Protein AF-0000000068195638 (afdb_homodimer)

InterPro domains:
  IPR045664 Protein of unknown function DUF6387 [PF19924] (3-259)

Sequence (566 aa):
MKNWSVEHTREVKKWLDIDTYRGFEELPLIHLYHELLARTLFFKPYHEEFEAEAVRLYIDRIFTGKPFLITEKHLGYLTREDTLYQPPHFFLTTTERLAQLSIVGLRNSLFFWDGSDEYSVNREFLDSPVSEVLPKLFRDTVMVEIDLANGTDEEIAESLKAALPQWRKVRGIEPDVTEAIRFGYGTIKKIINYRLLPMIDILVWSKLYKVRISEDRLSRLLYTDDDDEINTRLNHQIRDTDKPLALKAASIPFIRQFNLFINKNSHLKKIRVSDVMKIADSDMKNWSVEHTREVKKWLDIDTYRGFEELPLIHLYHELLARTLFFKPYHEEFEAEAVRLYIDRIFTGKPFLITEKHLGYLTREDTLYQPPHFFLTTTERLAQLSIVGLRNSLFFWDGSDEYSVNREFLDSPVSEVLPKLFRDTVMVEIDLANGTDEEIAESLKAALPQWRKVRGIEPDVTEAIRFGYGTIKKIINYRLLPMIDILVWSKLYKVRISEDRLSRLLYTDDDDEINTRLNHQIRDTDKPLALKAASIPFIRQFNLFINKNSHLKKIRVSDVMKIADSD

Secondary structure (DSSP, 8-state):
-EEP-HHHHHHHHTT--HHHHGGGGGSBHHHHHHHHHHHHGGG-S---HHHHHHHHHHHHHHTTT----S-HHHHHHHT-SSS----TTEEE-BHHHHHHHHHHHHHTTSEE--SSS--EE-GGGTTSBHHHHSTTT-SSEEEEEEESSSS-HHHHHHHHHHHHHHHHHHHT-----------SHHHHHHHHHTTHHHHHHHHHHHHHTTEE--HHHHHHHH--TTS-GGG---HHHIIIIIHHHHHHHTSHHHHHHHHHHHHHTGGGTTSBHHHHHHHHHH-/-EEP-HHHHHHHHTT--HHHHGGGGGSBHHHHHHHHHHHHGGG-S---HHHHHHHHHHHHHHTTT----S-HHHHHHHT-SSS----TTEEE-BHHHHHHHHHHHHHTTSEEE-SSS-EEE-GGGTTSBHHHHSTTT-SSEEEEEEESSSS-HHHHHHHHHHHHHHHHHHHT-----------SHHHHHHHHHTTHHHHHHHHHHHHHTTEE--HHHHHHHH--TTS-GGG---HHHIIIIIHHHHHHHTSHHHHHHHHHHHHHTGGGTTSBHHHHHHHHHH-

Radius of gyration: 30.17 Å; Cα contacts (8 Å, |Δi|>4): 738; chains: 2; bounding box: 36×97×74 Å

Organism: Escherichia coli O157:H7 (NCBI:txid83334)

Solvent-accessible surface area (backbone atoms only — not comparable to full-atom values): 30665 Å² total; per-residue (Å²): 111,44,75,70,48,72,66,54,50,55,59,49,55,70,25,58,49,66,74,65,59,54,52,57,39,67,30,30,37,51,54,49,50,50,46,38,50,61,49,25,61,77,69,48,94,74,68,54,72,70,49,45,52,50,51,52,51,47,50,52,34,33,68,68,47,41,75,75,72,67,44,71,69,54,43,45,64,74,60,38,69,77,48,76,71,70,40,72,50,42,39,61,38,19,39,45,56,47,46,54,52,33,51,52,34,46,75,68,54,47,27,46,72,84,81,60,99,59,72,47,59,34,75,92,40,36,82,37,39,38,39,71,75,40,41,88,84,24,71,49,37,43,46,30,30,40,46,52,32,74,38,47,55,66,52,41,23,46,31,47,41,57,37,47,66,53,40,25,62,46,66,69,45,66,55,48,67,62,80,84,67,83,60,51,52,65,47,56,39,43,44,60,68,62,40,26,64,65,49,44,53,50,51,49,51,26,61,75,69,35,34,48,77,51,43,56,57,50,27,55,74,72,38,56,86,87,47,56,72,88,68,50,58,47,40,67,48,32,58,72,46,45,49,56,48,26,55,41,52,32,29,69,72,42,44,51,37,51,48,47,46,39,51,77,37,55,84,47,36,76,37,34,34,54,59,51,43,51,49,45,72,72,103,110,44,76,70,48,71,66,54,52,56,58,50,54,71,24,58,47,68,74,65,60,55,53,59,39,68,30,29,38,53,52,50,50,51,45,38,53,61,50,26,60,76,70,47,93,72,67,55,73,70,50,45,51,49,48,52,51,46,51,52,34,33,68,68,47,40,75,75,70,65,44,71,69,53,43,45,63,74,60,38,69,77,49,76,71,71,40,72,49,42,40,62,39,19,40,45,56,49,46,53,52,33,51,52,33,45,73,68,55,47,28,48,73,84,80,60,99,59,71,49,59,34,74,92,40,35,83,36,40,39,36,71,76,41,41,87,84,25,70,50,35,45,46,29,30,40,46,53,31,74,40,48,56,66,54,44,23,47,30,46,40,56,38,48,64,54,41,25,61,46,66,70,44,65,54,45,69,58,78,84,66,83,61,51,50,67,49,56,38,43,44,60,68,63,42,25,63,64,48,45,53,51,50,49,50,27,60,75,69,35,35,48,77,52,44,56,58,50,26,53,74,73,39,55,87,87,48,54,74,86,67,50,59,48,38,68,47,32,60,74,46,45,50,57,47,27,57,41,51,32,28,67,72,41,44,50,36,50,49,45,46,39,52,76,38,56,85,47,36,76,36,34,34,54,58,51,43,50,49,44,73,71,103

Structure (mmCIF, N/CA/C/O backbone):
data_AF-0000000068195638-model_v1
#
loop_
_entity.id
_entity.type
_entity.pdbx_description
1 polymer 'Uncharacterized protein'
#
loop_
_atom_site.group_PDB
_atom_site.id
_atom_site.type_symbol
_atom_site.label_atom_id
_atom_site.label_alt_id
_atom_site.label_comp_id
_atom_site.label_asym_id
_atom_site.label_entity_id
_atom_site.label_seq_id
_atom_site.pdbx_PDB_ins_code
_atom_site.Cartn_x
_atom_site.Cartn_y
_atom_site.Cartn_z
_atom_site.occupancy
_atom_site.B_iso_or_equiv
_atom_site.auth_seq_id
_atom_site.auth_comp_id
_atom_site.auth_asym_id
_atom_site.auth_atom_id
_atom_site.pdbx_PDB_model_num
ATOM 1 N N . MET A 1 1 ? -15.586 35.188 24.828 1 84.75 1 MET A N 1
ATOM 2 C CA . MET A 1 1 ? -14.562 35.875 24.031 1 84.75 1 MET A CA 1
ATOM 3 C C . MET A 1 1 ? -14.695 37.375 24.125 1 84.75 1 MET A C 1
ATOM 5 O O . MET A 1 1 ? -15.812 37.906 24.203 1 84.75 1 MET A O 1
ATOM 9 N N . LYS A 1 2 ? -13.617 38.031 24.344 1 90.88 2 LYS A N 1
ATOM 10 C CA . LYS A 1 2 ? -13.586 39.5 24.422 1 90.88 2 LYS A CA 1
ATOM 11 C C . LYS A 1 2 ? -13.734 40.125 23.047 1 90.88 2 LYS A C 1
ATOM 13 O O . LYS A 1 2 ? -13.43 39.5 22.031 1 90.88 2 LYS A O 1
ATOM 18 N N . ASN A 1 3 ? -14.273 41.281 23.047 1 92.56 3 ASN A N 1
ATOM 19 C CA . ASN A 1 3 ? -14.359 42.031 21.797 1 92.56 3 ASN A CA 1
ATOM 20 C C . ASN A 1 3 ? -13.008 42.625 21.391 1 92.56 3 ASN A C 1
ATOM 22 O O . ASN A 1 3 ? -12.219 43 22.25 1 92.56 3 ASN A O 1
ATOM 26 N N . TRP A 1 4 ? -12.75 42.688 20.141 1 93.62 4 TRP A N 1
ATOM 27 C CA . TRP A 1 4 ? -11.492 43.156 19.578 1 93.62 4 TRP A CA 1
ATOM 28 C C . TRP A 1 4 ? -11.305 44.656 19.906 1 93.62 4 TRP A C 1
ATOM 30 O O . TRP A 1 4 ? -12.234 45.438 19.766 1 93.62 4 TRP A O 1
ATOM 40 N N . SER A 1 5 ? -10.242 45.031 20.406 1 93.56 5 SER A N 1
ATOM 41 C CA . SER A 1 5 ? -9.922 46.406 20.766 1 93.56 5 SER A CA 1
ATOM 42 C C . SER A 1 5 ? -8.641 46.875 20.078 1 93.56 5 SER A C 1
ATOM 44 O O . SER A 1 5 ? -7.965 46.094 19.406 1 93.56 5 SER A O 1
ATOM 46 N N . VAL A 1 6 ? -8.336 48.156 20.234 1 93.69 6 VAL A N 1
ATOM 47 C CA . VAL A 1 6 ? -7.137 48.781 19.656 1 93.69 6 VAL A CA 1
ATOM 48 C C . VAL A 1 6 ? -5.891 48.125 20.25 1 93.69 6 VAL A C 1
ATOM 50 O O . VAL A 1 6 ? -4.879 47.969 19.562 1 93.69 6 VAL A O 1
ATOM 53 N N . GLU A 1 7 ? -6 47.719 21.5 1 94.19 7 GLU A N 1
ATOM 54 C CA . GLU A 1 7 ? -4.875 47.062 22.172 1 94.19 7 GLU A CA 1
ATOM 55 C C . GLU A 1 7 ? -4.559 45.719 21.516 1 94.19 7 GLU A C 1
ATOM 57 O O . GLU A 1 7 ? -3.391 45.344 21.375 1 94.19 7 GLU A O 1
ATOM 62 N N . HIS A 1 8 ? -5.543 45.031 21.156 1 95.5 8 HIS A N 1
ATOM 63 C CA . HIS A 1 8 ? -5.355 43.75 20.469 1 95.5 8 HIS A CA 1
ATOM 64 C C . HIS A 1 8 ? -4.672 43.938 19.125 1 95.5 8 HIS A C 1
ATOM 66 O O . HIS A 1 8 ? -3.814 43.156 18.734 1 95.5 8 HIS A O 1
ATOM 72 N N . THR A 1 9 ? -5.109 45 18.406 1 95.06 9 THR A N 1
ATOM 73 C CA . THR A 1 9 ? -4.48 45.312 17.125 1 95.06 9 THR A CA 1
ATOM 74 C C . THR A 1 9 ? -2.99 45.562 17.312 1 95.06 9 THR A C 1
ATOM 76 O O . THR A 1 9 ? -2.168 45.094 16.516 1 95.06 9 THR A O 1
ATOM 79 N N . ARG A 1 10 ? -2.709 46.344 18.328 1 95.06 10 ARG A N 1
ATOM 80 C CA . ARG A 1 10 ? -1.313 46.656 18.609 1 95.06 10 ARG A CA 1
ATOM 81 C C . ARG A 1 10 ? -0.515 45.406 18.906 1 95.06 10 ARG A C 1
ATOM 83 O O . ARG A 1 10 ? 0.628 45.25 18.469 1 95.06 10 ARG A O 1
ATOM 90 N N . GLU A 1 11 ? -1.087 44.531 19.641 1 95.62 11 GLU A N 1
ATOM 91 C CA . GLU A 1 11 ? -0.424 43.281 20.016 1 95.62 11 GLU A CA 1
ATOM 92 C C . GLU A 1 11 ? -0.166 42.406 18.797 1 95.62 11 GLU A C 1
ATOM 94 O O . GLU A 1 11 ? 0.915 41.812 18.656 1 95.62 11 GLU A O 1
ATOM 99 N N . VAL A 1 12 ? -1.148 42.25 17.953 1 96.69 12 VAL A N 1
ATOM 100 C CA . VAL A 1 12 ? -1.045 41.406 16.766 1 96.69 12 VAL A CA 1
ATOM 101 C C . VAL A 1 12 ? -0.028 42 15.789 1 96.69 12 VAL A C 1
ATOM 103 O O . VAL A 1 12 ? 0.74 41.25 15.164 1 96.69 12 VAL A O 1
ATOM 106 N N . LYS A 1 13 ? 0.006 43.281 15.688 1 95.56 13 LYS A N 1
ATOM 107 C CA . LYS A 1 13 ? 0.877 43.969 14.727 1 95.56 13 LYS A CA 1
ATOM 108 C C . LYS A 1 13 ? 2.338 43.875 15.156 1 95.56 13 LYS A C 1
ATOM 110 O O . LYS A 1 13 ? 3.242 44.125 14.359 1 95.56 13 LYS A O 1
ATOM 115 N N . LYS A 1 14 ? 2.576 43.469 16.391 1 96.44 14 LYS A N 1
ATOM 116 C CA . LYS A 1 14 ? 3.945 43.281 16.859 1 96.44 14 LYS A CA 1
ATOM 117 C C . LYS A 1 14 ? 4.617 42.125 16.125 1 96.44 14 LYS A C 1
ATOM 119 O O . LYS A 1 14 ? 5.84 42.094 15.961 1 96.44 14 LYS A O 1
ATOM 124 N N . TRP A 1 15 ? 3.791 41.188 15.727 1 97.5 15 TRP A N 1
ATOM 125 C CA . TRP A 1 15 ? 4.387 40 15.117 1 97.5 15 TRP A CA 1
ATOM 126 C C . TRP A 1 15 ? 3.887 39.812 13.688 1 97.5 15 TRP A C 1
ATOM 128 O O . TRP A 1 15 ? 4.516 39.094 12.891 1 97.5 15 TRP A O 1
ATOM 138 N N . LEU A 1 16 ? 2.781 40.406 13.383 1 97.31 16 LEU A N 1
ATOM 139 C CA . LEU A 1 16 ? 2.193 40.219 12.062 1 97.31 16 LEU A CA 1
ATOM 140 C C . LEU A 1 16 ? 2.783 41.188 11.062 1 97.31 16 LEU A C 1
ATOM 142 O O . LEU A 1 16 ? 2.484 42.406 11.109 1 97.31 16 LEU A O 1
ATOM 146 N N . ASP A 1 17 ? 3.633 40.719 10.25 1 95.62 17 ASP A N 1
ATOM 147 C CA . ASP A 1 17 ? 4.18 41.469 9.125 1 95.62 17 ASP A CA 1
ATOM 148 C C . ASP A 1 17 ? 3.945 40.75 7.809 1 95.62 17 ASP A C 1
ATOM 150 O O . ASP A 1 17 ? 4.633 39.781 7.508 1 95.62 17 ASP A O 1
ATOM 154 N N . ILE A 1 18 ? 3.086 41.25 7 1 94.88 18 ILE A N 1
ATOM 155 C CA . ILE A 1 18 ? 2.66 40.594 5.773 1 94.88 18 ILE A CA 1
ATOM 156 C C . ILE A 1 18 ? 3.836 40.5 4.805 1 94.88 18 ILE A C 1
ATOM 158 O O . ILE A 1 18 ? 3.947 39.5 4.059 1 94.88 18 ILE A O 1
ATOM 162 N N . ASP A 1 19 ? 4.676 41.438 4.848 1 93.31 19 ASP A N 1
ATOM 163 C CA . ASP A 1 19 ? 5.852 41.375 3.984 1 93.31 19 ASP A CA 1
ATOM 164 C C . ASP A 1 19 ? 6.742 40.188 4.328 1 93.31 19 ASP A C 1
ATOM 166 O O . ASP A 1 19 ? 7.363 39.594 3.443 1 93.31 19 ASP A O 1
ATOM 170 N N . THR A 1 20 ? 6.82 39.906 5.602 1 95.88 20 THR A N 1
ATOM 171 C CA . THR A 1 20 ? 7.562 38.719 6.016 1 95.88 20 THR A CA 1
ATOM 172 C C . THR A 1 20 ? 6.906 37.469 5.477 1 95.88 20 THR A C 1
ATOM 174 O O . THR A 1 20 ? 7.59 36.562 4.992 1 95.88 20 THR A O 1
ATOM 177 N N . TYR A 1 21 ? 5.586 37.406 5.523 1 97.19 21 TYR A N 1
ATOM 178 C CA . TYR A 1 21 ? 4.828 36.25 5.082 1 97.19 21 TYR A CA 1
ATOM 179 C C . TYR A 1 21 ? 4.953 36.062 3.574 1 97.19 21 TYR A C 1
ATOM 181 O O . TYR A 1 21 ? 4.75 34.969 3.064 1 97.19 21 TYR A O 1
ATOM 189 N N . ARG A 1 22 ? 5.27 37.125 2.85 1 94.12 22 ARG A N 1
ATOM 190 C CA . ARG A 1 22 ? 5.445 37 1.405 1 94.12 22 ARG A CA 1
ATOM 191 C C . ARG A 1 22 ? 6.605 36.094 1.062 1 94.12 22 ARG A C 1
ATOM 193 O O . ARG A 1 22 ? 6.66 35.531 -0.037 1 94.12 22 ARG A O 1
ATOM 200 N N . GLY A 1 23 ? 7.43 35.844 2.035 1 95.75 23 GLY A N 1
ATOM 201 C CA . GLY A 1 23 ? 8.57 34.969 1.858 1 95.75 23 GLY A CA 1
ATOM 202 C C . GLY A 1 23 ? 8.18 33.531 1.593 1 95.75 23 GLY A C 1
ATOM 203 O O . GLY A 1 23 ? 8.969 32.75 1.062 1 95.75 23 GLY A O 1
ATOM 204 N N . PHE A 1 24 ? 6.949 33.156 1.862 1 96.88 24 PHE A N 1
ATOM 205 C CA . PHE A 1 24 ? 6.488 31.797 1.628 1 96.88 24 PHE A CA 1
ATOM 206 C C . PHE A 1 24 ? 6.48 31.484 0.138 1 96.88 24 PHE A C 1
ATOM 208 O O . PHE A 1 24 ? 6.586 30.312 -0.253 1 96.88 24 PHE A O 1
ATOM 215 N N . GLU A 1 25 ? 6.414 32.5 -0.687 1 95.94 25 GLU A N 1
ATOM 216 C CA . GLU A 1 25 ? 6.402 32.312 -2.133 1 95.94 25 GLU A CA 1
ATOM 217 C C . GLU A 1 25 ? 7.766 31.859 -2.641 1 95.94 25 GLU A C 1
ATOM 219 O O . GLU A 1 25 ? 7.871 31.281 -3.725 1 95.94 25 GLU A O 1
ATOM 224 N N . GLU A 1 26 ? 8.734 32.125 -1.829 1 95.56 26 GLU A N 1
ATOM 225 C CA . GLU A 1 26 ? 10.094 31.812 -2.256 1 95.56 26 GLU A CA 1
ATOM 226 C C . GLU A 1 26 ? 10.531 30.422 -1.796 1 95.56 26 GLU A C 1
ATOM 228 O O . GLU A 1 26 ? 11.602 29.953 -2.178 1 95.56 26 GLU A O 1
ATOM 233 N N . LEU A 1 27 ? 9.719 29.75 -1.05 1 94.81 27 LEU A N 1
ATOM 234 C CA . LEU A 1 27 ? 10.031 28.422 -0.54 1 94.81 27 LEU A CA 1
ATOM 235 C C . LEU A 1 27 ? 9.773 27.359 -1.6 1 94.81 27 LEU A C 1
ATOM 237 O O . LEU A 1 27 ? 8.953 27.562 -2.502 1 94.81 27 LEU A O 1
ATOM 241 N N . PRO A 1 28 ? 10.547 26.297 -1.454 1 93.44 28 PRO A N 1
ATOM 242 C CA . PRO A 1 28 ? 10.125 25.141 -2.252 1 93.44 28 PRO A CA 1
ATOM 243 C C . PRO A 1 28 ? 8.727 24.656 -1.887 1 93.44 28 PRO A C 1
ATOM 245 O O . PRO A 1 28 ? 8.297 24.797 -0.74 1 93.44 28 PRO A O 1
ATOM 248 N N . LEU A 1 29 ? 8.062 24.078 -2.846 1 94.25 29 LEU A N 1
ATOM 249 C CA . LEU A 1 29 ? 6.684 23.641 -2.65 1 94.25 29 LEU A CA 1
ATOM 250 C C . LEU A 1 29 ? 6.578 22.688 -1.465 1 94.25 29 LEU A C 1
ATOM 252 O O . LEU A 1 29 ? 5.641 22.766 -0.671 1 94.25 29 LEU A O 1
ATOM 256 N N . ILE A 1 30 ? 7.57 21.781 -1.322 1 90.62 30 ILE A N 1
ATOM 257 C CA . ILE A 1 30 ? 7.551 20.812 -0.24 1 90.62 30 ILE A CA 1
ATOM 258 C C . ILE A 1 30 ? 7.652 21.516 1.104 1 90.62 30 ILE A C 1
ATOM 260 O O . ILE A 1 30 ? 7.074 21.078 2.098 1 90.62 30 ILE A O 1
ATOM 264 N N . HIS A 1 31 ? 8.336 22.609 1.131 1 93.5 31 HIS A N 1
ATOM 265 C CA . HIS A 1 31 ? 8.461 23.406 2.348 1 93.5 31 HIS A CA 1
ATOM 266 C C . HIS A 1 31 ? 7.129 24.047 2.727 1 93.5 31 HIS A C 1
ATOM 268 O O . HIS A 1 31 ? 6.77 24.094 3.906 1 93.5 31 HIS A O 1
ATOM 274 N N . LEU A 1 32 ? 6.43 24.531 1.732 1 95.56 32 LEU A N 1
ATOM 275 C CA . LEU A 1 32 ? 5.113 25.109 1.984 1 95.56 32 LEU A CA 1
ATOM 276 C C . LEU A 1 32 ? 4.168 24.062 2.562 1 95.56 32 LEU A C 1
ATOM 278 O O . LEU A 1 32 ? 3.395 24.359 3.479 1 95.56 32 LEU A O 1
ATOM 282 N N . TYR A 1 33 ? 4.277 22.875 2.012 1 93.88 33 TYR A N 1
ATOM 283 C CA . TYR A 1 33 ? 3.482 21.766 2.504 1 93.88 33 TYR A CA 1
ATOM 284 C C . TYR A 1 33 ? 3.719 21.531 3.994 1 93.88 33 TYR A C 1
ATOM 286 O O . TYR A 1 33 ? 2.768 21.422 4.77 1 93.88 33 TYR A O 1
ATOM 294 N N . HIS A 1 34 ? 4.938 21.5 4.359 1 91.06 34 HIS A N 1
ATOM 295 C CA . HIS A 1 34 ? 5.266 21.219 5.75 1 91.06 34 HIS A CA 1
ATOM 296 C C . HIS A 1 34 ? 4.879 22.375 6.66 1 91.06 34 HIS A C 1
ATOM 298 O O . HIS A 1 34 ? 4.516 22.172 7.82 1 91.06 34 HIS A O 1
ATOM 304 N N . GLU A 1 35 ? 4.945 23.641 6.18 1 95.5 35 GLU A N 1
ATOM 305 C CA . GLU A 1 35 ? 4.488 24.797 6.938 1 95.5 35 GLU A CA 1
ATOM 306 C C . GLU A 1 35 ? 3.004 24.688 7.27 1 95.5 35 GLU A C 1
ATOM 308 O O . GLU A 1 35 ? 2.586 25.031 8.383 1 95.5 35 GLU A O 1
ATOM 313 N N . LEU A 1 36 ? 2.248 24.219 6.262 1 95.19 36 LEU A N 1
ATOM 314 C CA . LEU A 1 36 ? 0.814 24.062 6.477 1 95.19 36 LEU A CA 1
ATOM 315 C C . LEU A 1 36 ? 0.533 22.875 7.395 1 95.19 36 LEU A C 1
ATOM 317 O O . LEU A 1 36 ? -0.348 22.938 8.258 1 95.19 36 LEU A O 1
ATOM 321 N N . LEU A 1 37 ? 1.306 21.859 7.137 1 90.88 37 LEU A N 1
ATOM 322 C CA . LEU A 1 37 ? 1.153 20.688 7.973 1 90.88 37 LEU A CA 1
ATOM 323 C C . LEU A 1 37 ? 1.375 21.016 9.445 1 90.88 37 LEU A C 1
ATOM 325 O O . LEU A 1 37 ? 0.624 20.562 10.312 1 90.88 37 LEU A O 1
ATOM 329 N N . ALA A 1 38 ? 2.377 21.781 9.766 1 91.62 38 ALA A N 1
ATOM 330 C CA . ALA A 1 38 ? 2.678 22.203 11.133 1 91.62 38 ALA A CA 1
ATOM 331 C C . ALA A 1 38 ? 1.503 22.969 11.742 1 91.62 38 ALA A C 1
ATOM 333 O O . ALA A 1 38 ? 1.214 22.812 12.938 1 91.62 38 ALA A O 1
ATOM 334 N N . ARG A 1 39 ? 0.785 23.641 10.953 1 95.19 39 ARG A N 1
ATOM 335 C CA . ARG A 1 39 ? -0.276 24.5 11.461 1 95.19 39 ARG A CA 1
ATOM 336 C C . ARG A 1 39 ? -1.564 23.719 11.68 1 95.19 39 ARG A C 1
ATOM 338 O O . ARG A 1 39 ? -2.484 24.188 12.344 1 95.19 39 ARG A O 1
ATOM 345 N N . THR A 1 40 ? -1.618 22.484 11.109 1 92.62 40 THR A N 1
ATOM 346 C CA . THR A 1 40 ? -2.771 21.641 11.406 1 92.62 40 THR A CA 1
ATOM 347 C C . THR A 1 40 ? -2.809 21.266 12.883 1 92.62 40 THR A C 1
ATOM 349 O O . THR A 1 40 ? -3.877 20.984 13.43 1 92.62 40 THR A O 1
ATOM 352 N N . LEU A 1 41 ? -1.663 21.312 13.523 1 90 41 LEU A N 1
ATOM 353 C CA . LEU A 1 41 ? -1.558 20.938 14.93 1 90 41 LEU A CA 1
ATOM 354 C C . LEU A 1 41 ? -2.346 21.906 15.805 1 90 41 LEU A C 1
ATOM 356 O O . LEU A 1 41 ? -2.816 21.531 16.891 1 90 41 LEU A O 1
ATOM 360 N N . PHE A 1 42 ? -2.545 23.141 15.352 1 93.5 42 PHE A N 1
ATOM 361 C CA . PHE A 1 42 ? -3.201 24.172 16.141 1 93.5 42 PHE A CA 1
ATOM 362 C C . PHE A 1 42 ? -4.68 23.844 16.328 1 93.5 42 PHE A C 1
ATOM 364 O O . PHE A 1 42 ? -5.316 24.359 17.25 1 93.5 42 PHE A O 1
ATOM 371 N N . PHE A 1 43 ? -5.18 23.062 15.461 1 89.44 43 PHE A N 1
ATOM 372 C CA . PHE A 1 43 ? -6.625 22.875 15.445 1 89.44 43 PHE A CA 1
ATOM 373 C C . PHE A 1 43 ? -6.988 21.453 15.844 1 89.44 43 PHE A C 1
ATOM 375 O O . PHE A 1 43 ? -8.156 21.062 15.781 1 89.44 43 PHE A O 1
ATOM 382 N N . LYS A 1 44 ? -5.973 20.766 16.219 1 83.88 44 LYS A N 1
ATOM 383 C CA . LYS A 1 44 ? -6.234 19.422 16.75 1 83.88 44 LYS A CA 1
ATOM 384 C C . LYS A 1 44 ? -6.902 19.5 18.109 1 83.88 44 LYS A C 1
ATOM 386 O O . LYS A 1 44 ? -6.527 20.328 18.953 1 83.88 44 LYS A O 1
ATOM 391 N N . PRO A 1 45 ? -7.938 18.688 18.328 1 79.31 45 PRO A N 1
ATOM 392 C CA . PRO A 1 45 ? -8.625 18.719 19.625 1 79.31 45 PRO A CA 1
ATOM 393 C C . PRO A 1 45 ? -7.758 18.188 20.766 1 79.31 45 PRO A C 1
ATOM 395 O O . PRO A 1 45 ? -7.863 18.672 21.906 1 79.31 45 PRO A O 1
ATOM 398 N N . TYR A 1 46 ? -6.922 17.188 20.453 1 77.5 46 TYR A N 1
ATOM 399 C CA . T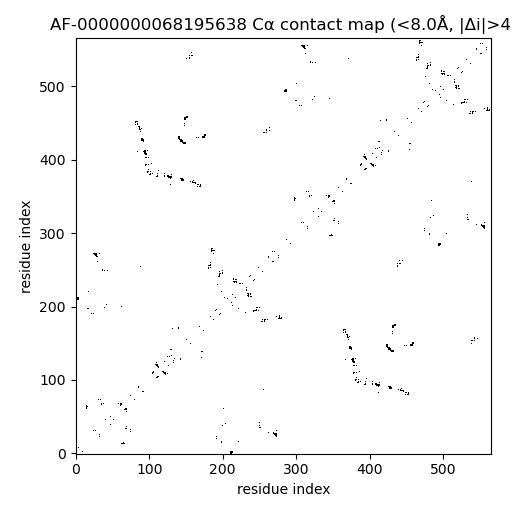YR A 1 46 ? -6.051 16.578 21.453 1 77.5 46 TYR A CA 1
ATOM 400 C C . TYR A 1 46 ? -4.617 16.5 20.938 1 77.5 46 TYR A C 1
ATOM 402 O O . TYR A 1 46 ? -4.379 16.188 19.781 1 77.5 46 TYR A O 1
ATOM 410 N N . HIS A 1 47 ? -3.701 16.953 21.922 1 76.31 47 HIS A N 1
ATOM 411 C CA . HIS A 1 47 ? -2.285 16.891 21.578 1 76.31 47 HIS A CA 1
ATOM 412 C C . HIS A 1 47 ? -1.552 15.875 22.453 1 76.31 47 HIS A C 1
ATOM 414 O O . HIS A 1 47 ? -1.693 15.883 23.672 1 76.31 47 HIS A O 1
ATOM 420 N N . GLU A 1 48 ? -0.861 14.992 21.781 1 65.88 48 GLU A N 1
ATOM 421 C CA . GLU A 1 48 ? 0.129 14.227 22.531 1 65.88 48 GLU A CA 1
ATOM 422 C C . GLU A 1 48 ? 1.198 15.133 23.125 1 65.88 48 GLU A C 1
ATOM 424 O O . GLU A 1 48 ? 1.302 16.297 22.75 1 65.88 48 GLU A O 1
ATOM 429 N N . GLU A 1 49 ? 1.933 14.633 24.047 1 66.44 49 GLU A N 1
ATOM 430 C CA . GLU A 1 49 ? 2.912 15.445 24.766 1 66.44 49 GLU A CA 1
ATOM 431 C C . GLU A 1 49 ? 3.887 16.109 23.797 1 66.44 49 GLU A C 1
ATOM 433 O O . GLU A 1 49 ? 4.156 17.312 23.891 1 66.44 49 GLU A O 1
ATOM 438 N N . PHE A 1 50 ? 4.344 15.375 22.875 1 68.06 50 PHE A N 1
ATOM 439 C CA . PHE A 1 50 ? 5.312 15.93 21.922 1 68.06 50 PHE A CA 1
ATOM 440 C C . PHE A 1 50 ? 4.656 16.953 21.016 1 68.06 50 PHE A C 1
ATOM 442 O O . PHE A 1 50 ? 5.273 17.969 20.656 1 68.06 50 PHE A O 1
ATOM 449 N N . GLU A 1 51 ? 3.422 16.719 20.703 1 76 51 GLU A N 1
ATOM 450 C CA . GLU A 1 51 ? 2.693 17.672 19.875 1 76 51 GLU A CA 1
ATOM 451 C C . GLU A 1 51 ? 2.447 18.969 20.625 1 76 51 GLU A C 1
ATOM 453 O O . GLU A 1 51 ? 2.523 20.047 20.031 1 76 51 GLU A O 1
ATOM 458 N N . ALA A 1 52 ? 2.16 18.766 21.859 1 82.62 52 ALA A N 1
ATOM 459 C CA . ALA A 1 52 ? 1.912 19.953 22.672 1 82.62 52 ALA A CA 1
ATOM 460 C C . ALA A 1 52 ? 3.148 20.844 22.734 1 82.62 52 ALA A C 1
ATOM 462 O O . ALA A 1 52 ? 3.041 22.078 22.672 1 82.62 52 ALA A O 1
ATOM 463 N N . GLU A 1 53 ? 4.234 20.25 22.859 1 81.56 53 GLU A N 1
ATOM 464 C CA . GLU A 1 53 ? 5.484 21.016 22.891 1 81.56 53 GLU A CA 1
ATOM 465 C C . GLU A 1 53 ? 5.742 21.703 21.547 1 81.56 53 GLU A C 1
ATOM 467 O O . GLU A 1 53 ? 6.18 22.844 21.516 1 81.56 53 GLU A O 1
ATOM 472 N N . ALA A 1 54 ? 5.512 21 20.5 1 83.31 54 ALA A N 1
ATOM 473 C CA . ALA A 1 54 ? 5.691 21.562 19.172 1 83.31 54 ALA A CA 1
ATOM 474 C C . ALA A 1 54 ? 4.766 22.766 18.953 1 83.31 54 ALA A C 1
ATOM 476 O O . ALA A 1 54 ? 5.184 23.781 18.422 1 83.31 54 ALA A O 1
ATOM 477 N N . VAL A 1 55 ? 3.557 22.562 19.406 1 90.25 55 VAL A N 1
ATOM 478 C CA . VAL A 1 55 ? 2.568 23.641 19.266 1 90.25 55 VAL A CA 1
ATOM 479 C C . VAL A 1 55 ? 3.029 24.875 20.016 1 90.25 55 VAL A C 1
ATOM 481 O O . VAL A 1 55 ? 2.951 25.984 19.5 1 90.25 55 VAL A O 1
ATOM 484 N N . ARG A 1 56 ? 3.488 24.672 21.203 1 91.38 56 ARG A N 1
ATOM 485 C CA . ARG A 1 56 ? 3.977 25.781 22.016 1 91.38 56 ARG A CA 1
ATOM 486 C C . ARG A 1 56 ? 5.133 26.5 21.328 1 91.38 56 ARG A C 1
ATOM 488 O O . ARG A 1 56 ? 5.168 27.734 21.266 1 91.38 56 ARG A O 1
ATOM 495 N N . LEU A 1 57 ? 6.004 25.734 20.812 1 89.44 57 LEU A N 1
ATOM 496 C CA . LEU A 1 57 ? 7.172 26.297 20.141 1 89.44 57 LEU A CA 1
ATOM 497 C C . LEU A 1 57 ? 6.758 27.062 18.891 1 89.44 57 LEU A C 1
ATOM 499 O O . LEU A 1 57 ? 7.277 28.141 18.625 1 89.44 57 LEU A O 1
ATOM 503 N N . TYR A 1 58 ? 5.871 26.5 18.125 1 93.25 58 TYR A N 1
ATOM 504 C CA . TYR A 1 58 ? 5.41 27.109 16.875 1 93.25 58 TYR A CA 1
ATOM 505 C C . TYR A 1 58 ? 4.688 28.422 17.156 1 93.25 58 TYR A C 1
ATOM 507 O O . TYR A 1 58 ? 4.914 29.422 16.469 1 93.25 58 TYR A O 1
ATOM 515 N N . ILE A 1 59 ? 3.887 28.406 18.172 1 94.94 59 ILE A N 1
ATOM 516 C CA . ILE A 1 59 ? 3.123 29.594 18.531 1 94.94 59 ILE A CA 1
ATOM 517 C C . ILE A 1 59 ? 4.078 30.703 18.984 1 94.94 59 ILE A C 1
ATOM 519 O O . ILE A 1 59 ? 3.928 31.859 18.578 1 94.94 59 ILE A O 1
ATOM 523 N N . ASP A 1 60 ? 5.008 30.297 19.766 1 94.94 60 ASP A N 1
ATOM 524 C CA . ASP A 1 60 ? 5.996 31.266 20.219 1 94.94 60 ASP A CA 1
ATOM 525 C C . ASP A 1 60 ? 6.758 31.875 19.047 1 94.94 60 ASP A C 1
ATOM 527 O O . ASP A 1 60 ? 6.996 33.094 19.016 1 94.94 60 ASP A O 1
ATOM 531 N N . ARG A 1 61 ? 7.117 31.109 18.141 1 94.5 61 ARG A N 1
ATOM 532 C CA . ARG A 1 61 ? 7.828 31.594 16.953 1 94.5 61 ARG A CA 1
ATOM 533 C C . ARG A 1 61 ? 6.969 32.562 16.156 1 94.5 61 ARG A C 1
ATOM 535 O O . ARG A 1 61 ? 7.43 33.656 15.797 1 94.5 61 ARG A O 1
ATOM 542 N N . ILE A 1 62 ? 5.773 32.188 15.922 1 97.12 62 ILE A N 1
ATOM 543 C CA . ILE A 1 62 ? 4.867 33.031 15.141 1 97.12 62 ILE A CA 1
ATOM 544 C C . ILE A 1 62 ? 4.656 34.375 15.852 1 97.12 62 ILE A C 1
ATOM 546 O O . ILE A 1 62 ? 4.773 35.438 15.242 1 97.12 62 ILE A O 1
ATOM 550 N N . PHE A 1 63 ? 4.473 34.344 17.172 1 96.94 63 PHE A N 1
ATOM 551 C CA . PHE A 1 63 ? 4.09 35.531 17.906 1 96.94 63 PHE A CA 1
ATOM 552 C C . PHE A 1 63 ? 5.316 36.344 18.281 1 96.94 63 PHE A C 1
ATOM 554 O O . PHE A 1 63 ? 5.203 37.375 18.969 1 96.94 63 PHE A O 1
ATOM 561 N N . THR A 1 64 ? 6.461 35.906 17.828 1 96.25 64 THR A N 1
ATOM 562 C CA . THR A 1 64 ? 7.66 36.719 17.953 1 96.25 64 THR A CA 1
ATOM 563 C C . THR A 1 64 ? 8.109 37.219 16.578 1 96.25 64 THR A C 1
ATOM 565 O O . THR A 1 64 ? 9.219 37.75 16.438 1 96.25 64 THR A O 1
ATOM 568 N N . GLY A 1 65 ? 7.285 36.938 15.617 1 96.38 65 GLY A N 1
ATOM 569 C CA . GLY A 1 65 ? 7.496 37.531 14.305 1 96.38 65 GLY A CA 1
ATOM 570 C C . GLY A 1 65 ? 8.242 36.625 13.352 1 96.38 65 GLY A C 1
ATOM 571 O O . GLY A 1 65 ? 8.797 37.062 12.352 1 96.38 65 GLY A O 1
ATOM 572 N N . LYS A 1 66 ? 8.312 35.375 13.68 1 96.44 66 LYS A N 1
ATOM 573 C CA . LYS A 1 66 ? 8.984 34.375 12.844 1 96.44 66 LYS A CA 1
ATOM 574 C C . LYS A 1 66 ? 8 33.312 12.359 1 96.44 66 LYS A C 1
ATOM 576 O O . LYS A 1 66 ? 7.969 32.188 12.883 1 96.44 66 LYS A O 1
ATOM 581 N N . PRO A 1 67 ? 7.348 33.625 11.266 1 97 67 PRO A N 1
ATOM 582 C CA . PRO A 1 67 ? 6.25 32.75 10.859 1 97 67 PRO A CA 1
ATOM 583 C C . PRO A 1 67 ? 6.734 31.469 10.172 1 97 67 PRO A C 1
ATOM 585 O O . PRO A 1 67 ? 5.949 30.531 9.945 1 97 67 PRO A O 1
ATOM 588 N N . PHE A 1 68 ? 8.047 31.375 9.812 1 96.5 68 PHE A N 1
ATOM 589 C CA . PHE A 1 68 ? 8.602 30.172 9.195 1 96.5 68 PHE A CA 1
ATOM 590 C C . PHE A 1 68 ? 8.914 29.125 10.258 1 96.5 68 PHE A C 1
ATOM 592 O O . PHE A 1 68 ? 9.945 29.203 10.93 1 96.5 68 PHE A O 1
ATOM 599 N N . LEU A 1 69 ? 8.078 28.156 10.32 1 93.62 69 LEU A N 1
ATOM 600 C CA . LEU A 1 69 ? 8.148 27.172 11.406 1 93.62 69 LEU A CA 1
ATOM 601 C C . LEU A 1 69 ? 9.133 26.062 11.07 1 93.62 69 LEU A C 1
ATOM 603 O O . LEU A 1 69 ? 9.727 25.469 11.977 1 93.62 69 LEU A O 1
ATOM 607 N N . ILE A 1 70 ? 9.227 25.75 9.828 1 90.06 70 ILE A N 1
ATOM 608 C CA . ILE A 1 70 ? 10.055 24.625 9.391 1 90.06 70 ILE A CA 1
ATOM 609 C C . ILE A 1 70 ? 11.406 25.141 8.906 1 90.06 70 ILE A C 1
ATOM 611 O O . ILE A 1 70 ? 11.484 25.797 7.859 1 90.06 70 ILE A O 1
ATOM 615 N N . THR A 1 71 ? 12.375 24.938 9.703 1 83.19 71 THR A N 1
ATOM 616 C CA . THR A 1 71 ? 13.719 25.344 9.297 1 83.19 71 THR A CA 1
ATOM 617 C C . THR A 1 71 ? 14.258 24.391 8.227 1 83.19 71 THR A C 1
ATOM 619 O O . THR A 1 71 ? 13.719 23.297 8.023 1 83.19 71 THR A O 1
ATOM 622 N N . GLU A 1 72 ? 15.242 24.797 7.586 1 77.12 72 GLU A N 1
ATOM 623 C CA . GLU A 1 72 ? 15.883 23.938 6.59 1 77.12 72 GLU A CA 1
ATOM 624 C C . GLU A 1 72 ? 16.375 22.641 7.215 1 77.12 72 GLU A C 1
ATOM 626 O O . GLU A 1 72 ? 16.281 21.578 6.605 1 77.12 72 GLU A O 1
ATOM 631 N N . LYS A 1 73 ? 16.922 22.812 8.359 1 72 73 LYS A N 1
ATOM 632 C CA . LYS A 1 73 ? 17.422 21.641 9.078 1 72 73 LYS A CA 1
ATOM 633 C C . LYS A 1 73 ? 16.281 20.672 9.375 1 72 73 LYS A C 1
ATOM 635 O O . LYS A 1 73 ? 16.438 19.453 9.18 1 72 73 LYS A O 1
ATOM 640 N N . HIS A 1 74 ? 15.18 21.156 9.805 1 72.56 74 HIS A N 1
ATOM 641 C CA . HIS A 1 74 ? 14.023 20.328 10.125 1 72.56 74 HIS A CA 1
ATOM 642 C C . HIS A 1 74 ? 13.445 19.688 8.867 1 72.56 74 HIS A C 1
ATOM 644 O O . HIS A 1 74 ? 13.023 18.531 8.898 1 72.56 74 HIS A O 1
ATOM 650 N N . LEU A 1 75 ? 13.516 20.516 7.938 1 71.12 75 LEU A N 1
ATOM 651 C CA . LEU A 1 75 ? 13.055 19.984 6.66 1 71.12 75 LEU A CA 1
ATOM 652 C C . LEU A 1 75 ? 13.914 18.797 6.211 1 71.12 75 LEU A C 1
ATOM 654 O O . LEU A 1 75 ? 13.398 17.828 5.664 1 71.12 75 LEU A O 1
ATOM 658 N N . GLY A 1 76 ? 15.156 18.984 6.414 1 67.19 76 GLY A N 1
ATOM 659 C CA . GLY A 1 76 ? 16.078 17.891 6.109 1 67.19 76 GLY A CA 1
ATOM 660 C C . GLY A 1 76 ? 15.742 16.609 6.848 1 67.19 76 GLY A C 1
ATOM 661 O O . GLY A 1 76 ? 15.812 15.523 6.277 1 67.19 76 GLY A O 1
ATOM 662 N N . TYR A 1 77 ? 15.305 16.891 8.047 1 59.53 77 TYR A N 1
ATOM 663 C CA . TYR A 1 77 ? 14.914 15.734 8.844 1 59.53 77 TYR A CA 1
ATOM 664 C C . TYR A 1 77 ? 13.625 15.125 8.328 1 59.53 77 TYR A C 1
ATOM 666 O O . TYR A 1 77 ? 13.477 13.898 8.305 1 59.53 77 TYR A O 1
ATOM 674 N N . LEU A 1 78 ? 12.867 16.016 7.891 1 61.94 78 LEU A N 1
ATOM 675 C CA . LEU A 1 78 ? 11.562 15.57 7.426 1 61.94 78 LEU A CA 1
ATOM 676 C C . LEU A 1 78 ? 11.664 14.914 6.051 1 61.94 78 LEU A C 1
ATOM 678 O O . LEU A 1 78 ? 10.797 14.125 5.668 1 61.94 78 LEU A O 1
ATOM 682 N N . THR A 1 79 ? 12.75 15.297 5.48 1 62.69 79 THR A N 1
ATOM 683 C CA . THR A 1 79 ? 12.906 14.812 4.113 1 62.69 79 THR A CA 1
ATOM 684 C C . THR A 1 79 ? 14.109 13.875 4 1 62.69 79 THR A C 1
ATOM 686 O O . THR A 1 79 ? 14.656 13.688 2.914 1 62.69 79 THR A O 1
ATOM 689 N N . ARG A 1 80 ? 14.492 13.461 5.211 1 63.31 80 ARG A N 1
ATOM 690 C CA . ARG A 1 80 ? 15.672 12.594 5.254 1 63.31 80 ARG A CA 1
ATOM 691 C C . ARG A 1 80 ? 15.5 11.391 4.336 1 63.31 80 ARG A C 1
ATOM 693 O O . ARG A 1 80 ? 14.414 10.82 4.246 1 63.31 80 ARG A O 1
ATOM 700 N N . GLU A 1 81 ? 16.609 11.211 3.67 1 68.62 81 GLU A N 1
ATOM 701 C CA . GLU A 1 81 ? 16.609 10.117 2.701 1 68.62 81 GLU A CA 1
ATOM 702 C C . GLU A 1 81 ? 17.281 8.875 3.281 1 68.62 81 GLU A C 1
ATOM 704 O O . GLU A 1 81 ? 17.328 7.832 2.623 1 68.62 81 GLU A O 1
ATOM 709 N N . ASP A 1 82 ? 17.641 8.93 4.559 1 77.5 82 ASP A N 1
ATOM 710 C CA . ASP A 1 82 ? 18.359 7.789 5.102 1 77.5 82 ASP A CA 1
ATOM 711 C C . ASP A 1 82 ? 17.469 6.938 5.992 1 77.5 82 ASP A C 1
ATOM 713 O O . ASP A 1 82 ? 17.906 5.914 6.523 1 77.5 82 ASP A O 1
ATOM 717 N N . THR A 1 83 ? 16.297 7.461 6.312 1 81.88 83 THR A N 1
ATOM 718 C CA . THR A 1 83 ? 15.328 6.68 7.066 1 81.88 83 THR A CA 1
ATOM 719 C C . THR A 1 83 ? 14.031 6.531 6.277 1 81.88 83 THR A C 1
ATOM 721 O O . THR A 1 83 ? 13.742 7.332 5.387 1 81.88 83 THR A O 1
ATOM 724 N N . LEU A 1 84 ? 13.367 5.512 6.656 1 88.31 84 LEU A N 1
ATOM 725 C CA . LEU A 1 84 ? 12.117 5.273 5.949 1 88.31 84 LEU A CA 1
ATOM 726 C C . LEU A 1 84 ? 11.156 6.445 6.133 1 88.31 84 LEU A C 1
ATOM 728 O O . LEU A 1 84 ? 10.945 6.91 7.254 1 88.31 84 LEU A O 1
ATOM 732 N N . TYR A 1 85 ? 10.727 6.934 5.055 1 83.75 85 TYR A N 1
ATOM 733 C CA . TYR A 1 85 ? 9.711 7.98 5.016 1 83.75 85 TYR A CA 1
ATOM 734 C C . TYR A 1 85 ? 8.336 7.414 5.355 1 83.75 85 TYR A C 1
ATOM 736 O O . TYR A 1 85 ? 7.973 6.328 4.898 1 83.75 85 TYR A O 1
ATOM 744 N N . GLN A 1 86 ? 7.672 8.086 6.285 1 84.5 86 GLN A N 1
ATOM 745 C CA . GLN A 1 86 ? 6.297 7.68 6.559 1 84.5 86 GLN A CA 1
ATOM 746 C C . GLN A 1 86 ? 5.305 8.508 5.746 1 84.5 86 GLN A C 1
ATOM 748 O O . GLN A 1 86 ? 5.02 9.656 6.086 1 84.5 86 GLN A O 1
ATOM 753 N N . PRO A 1 87 ? 4.719 7.91 4.699 1 83.94 87 PRO A N 1
ATOM 754 C CA . PRO A 1 87 ? 3.752 8.648 3.883 1 83.94 87 PRO A CA 1
ATOM 755 C C . PRO A 1 87 ? 2.369 8.719 4.527 1 83.94 87 PRO A C 1
ATOM 757 O O . PRO A 1 87 ? 2.072 7.953 5.449 1 83.94 87 PRO A O 1
ATOM 760 N N . PRO A 1 88 ? 1.548 9.688 4.023 1 82.06 88 PRO A N 1
ATOM 761 C CA . PRO A 1 88 ? 0.172 9.727 4.523 1 82.06 88 PRO A CA 1
ATOM 762 C C . PRO A 1 88 ? -0.53 8.375 4.414 1 82.06 88 PRO A C 1
ATOM 764 O O . PRO A 1 88 ? -0.296 7.625 3.459 1 82.06 88 PRO A O 1
ATOM 767 N N . HIS A 1 89 ? -1.301 8.016 5.441 1 89.12 89 HIS A N 1
ATOM 768 C CA . HIS A 1 89 ? -2.17 6.848 5.477 1 89.12 89 HIS A CA 1
ATOM 769 C C . HIS A 1 89 ? -1.394 5.598 5.875 1 89.12 89 HIS A C 1
ATOM 771 O O . HIS A 1 89 ? -1.975 4.516 6.008 1 89.12 89 HIS A O 1
ATOM 777 N N . PHE A 1 90 ? -0.073 5.734 5.988 1 92.19 90 PHE A N 1
ATOM 778 C CA . PHE A 1 90 ? 0.753 4.59 6.359 1 92.19 90 PHE A CA 1
ATOM 779 C C . PHE A 1 90 ? 1.494 4.863 7.664 1 92.19 90 PHE A C 1
ATOM 781 O O . PHE A 1 90 ? 1.992 5.969 7.883 1 92.19 90 PHE A O 1
ATOM 788 N N . PHE A 1 91 ? 1.485 3.926 8.5 1 91.94 91 PHE A N 1
ATOM 789 C CA . PHE A 1 91 ? 2.227 4.008 9.75 1 91.94 91 PHE A CA 1
ATOM 790 C C . PHE A 1 91 ? 3.318 2.947 9.805 1 91.94 91 PHE A C 1
ATOM 792 O O . PHE A 1 91 ? 3.027 1.752 9.898 1 91.94 91 PHE A O 1
ATOM 799 N N . LEU A 1 92 ? 4.512 3.395 9.695 1 93.88 92 LEU A N 1
ATOM 800 C CA . LEU A 1 92 ? 5.605 2.449 9.898 1 93.88 92 LEU A CA 1
ATOM 801 C C . LEU A 1 92 ? 5.527 1.812 11.281 1 93.88 92 LEU A C 1
ATOM 803 O O . LEU A 1 92 ? 5.285 2.5 12.273 1 93.88 92 LEU A O 1
ATOM 807 N N . THR A 1 93 ? 5.594 0.524 11.305 1 96 93 THR A N 1
ATOM 808 C CA . THR A 1 93 ? 5.531 -0.147 12.594 1 96 93 THR A CA 1
ATOM 809 C C . THR A 1 93 ? 6.789 0.137 13.414 1 96 93 THR A C 1
ATOM 811 O O . THR A 1 93 ? 7.879 -0.335 13.07 1 96 93 THR A O 1
ATOM 814 N N . THR A 1 94 ? 6.645 0.848 14.469 1 93.69 94 THR A N 1
ATOM 815 C CA . THR A 1 94 ? 7.77 1.196 15.328 1 93.69 94 THR A CA 1
ATOM 816 C C . THR A 1 94 ? 8.031 0.097 16.359 1 93.69 94 THR A C 1
ATOM 818 O O . THR A 1 94 ? 7.207 -0.806 16.531 1 93.69 94 THR A O 1
ATOM 821 N N . THR A 1 95 ? 9.18 0.179 17.016 1 93.31 95 THR A N 1
ATOM 822 C CA . THR A 1 95 ? 9.508 -0.745 18.094 1 93.31 95 THR A CA 1
ATOM 823 C C . THR A 1 95 ? 8.484 -0.647 19.219 1 93.31 95 THR A C 1
ATOM 825 O O . THR A 1 95 ? 8.094 -1.662 19.797 1 93.31 95 THR A O 1
ATOM 828 N N . GLU A 1 96 ? 8.047 0.555 19.484 1 92 96 GLU A N 1
ATOM 829 C CA . GLU A 1 96 ? 7.031 0.753 20.516 1 92 96 GLU A CA 1
ATOM 830 C C . GLU A 1 96 ? 5.727 0.048 20.141 1 92 96 GLU A C 1
ATOM 832 O O . GLU A 1 96 ? 5.098 -0.583 21 1 92 96 GLU A O 1
ATOM 837 N N . ARG A 1 97 ? 5.316 0.229 18.969 1 93.88 97 ARG A N 1
ATOM 838 C CA . ARG A 1 97 ? 4.09 -0.411 18.5 1 93.88 97 ARG A CA 1
ATOM 839 C C . ARG A 1 97 ? 4.211 -1.931 18.562 1 93.88 97 ARG A C 1
ATOM 841 O O . ARG A 1 97 ? 3.271 -2.617 18.969 1 93.88 97 ARG A O 1
ATOM 848 N N . LEU A 1 98 ? 5.344 -2.477 18.109 1 95.94 98 LEU A N 1
ATOM 849 C CA . LEU A 1 98 ? 5.586 -3.912 18.188 1 95.94 98 LEU A CA 1
ATOM 850 C C . LEU A 1 98 ? 5.527 -4.395 19.625 1 95.94 98 LEU A C 1
ATOM 852 O O . LEU A 1 98 ? 4.961 -5.453 19.922 1 95.94 98 LEU A O 1
ATOM 856 N N . ALA A 1 99 ? 6.145 -3.617 20.516 1 94 99 ALA A N 1
ATOM 857 C CA . ALA A 1 99 ? 6.133 -3.969 21.938 1 94 99 ALA A CA 1
ATOM 858 C C . ALA A 1 99 ? 4.703 -4.059 22.469 1 94 99 ALA A C 1
ATOM 860 O O . ALA A 1 99 ? 4.352 -5.016 23.156 1 94 99 ALA A O 1
ATOM 861 N N . GLN A 1 100 ? 3.932 -3.07 22.156 1 93.44 100 GLN A N 1
ATOM 862 C CA . GLN A 1 100 ? 2.535 -3.049 22.578 1 93.44 100 GLN A CA 1
ATOM 863 C C . GLN A 1 100 ? 1.795 -4.293 22.094 1 93.44 100 GLN A C 1
ATOM 865 O O . GLN A 1 100 ? 1.121 -4.965 22.875 1 93.44 100 GLN A O 1
ATOM 870 N N . LEU A 1 101 ? 1.896 -4.598 20.812 1 95.25 101 LEU A N 1
ATOM 871 C CA . LEU A 1 101 ? 1.199 -5.734 20.219 1 95.25 101 LEU A CA 1
ATOM 872 C C . LEU A 1 101 ? 1.71 -7.047 20.797 1 95.25 101 LEU A C 1
ATOM 874 O O . LEU A 1 101 ? 0.935 -7.988 21 1 95.25 101 LEU A O 1
ATOM 878 N N . SER A 1 102 ? 3.035 -7.105 21.031 1 94.38 102 SER A N 1
ATOM 879 C CA . SER A 1 102 ? 3.654 -8.305 21.578 1 94.38 102 SER A CA 1
ATOM 880 C C . SER A 1 102 ? 3.096 -8.625 22.969 1 94.38 102 SER A C 1
ATOM 882 O O . SER A 1 102 ? 2.727 -9.766 23.234 1 94.38 102 SER A O 1
ATOM 884 N N . ILE A 1 103 ? 3.021 -7.625 23.797 1 92.56 103 ILE A N 1
ATOM 885 C CA . ILE A 1 103 ? 2.58 -7.816 25.172 1 92.56 103 ILE A CA 1
ATOM 886 C C . ILE A 1 103 ? 1.104 -8.203 25.188 1 92.56 103 ILE A C 1
ATOM 888 O O . ILE A 1 103 ? 0.703 -9.109 25.922 1 92.56 103 ILE A O 1
ATOM 892 N N . VAL A 1 104 ? 0.299 -7.531 24.422 1 93.06 104 VAL A N 1
ATOM 893 C CA . VAL A 1 104 ? -1.119 -7.863 24.344 1 93.06 104 VAL A CA 1
ATOM 894 C C . VAL A 1 104 ? -1.287 -9.289 23.812 1 93.06 104 VAL A C 1
ATOM 896 O O . VAL A 1 104 ? -2.15 -10.031 24.297 1 93.06 104 VAL A O 1
ATOM 899 N N . GLY A 1 105 ? -0.472 -9.672 22.766 1 93.5 105 GLY A N 1
ATOM 900 C CA . GLY A 1 105 ? -0.514 -11.031 22.25 1 93.5 105 GLY A CA 1
ATOM 901 C C . GLY A 1 105 ? -0.188 -12.078 23.312 1 93.5 105 GLY A C 1
ATOM 902 O O . GLY A 1 105 ? -0.855 -13.109 23.391 1 93.5 105 GLY A O 1
ATOM 903 N N . LEU A 1 106 ? 0.846 -11.766 24.094 1 92.25 106 LEU A N 1
ATOM 904 C CA . LEU A 1 106 ? 1.249 -12.664 25.156 1 92.25 106 LEU A CA 1
ATOM 905 C C . LEU A 1 106 ? 0.189 -12.719 26.25 1 92.25 106 LEU A C 1
ATOM 907 O O . LEU A 1 106 ? -0.167 -13.797 26.734 1 92.25 106 LEU A O 1
ATOM 911 N N . ARG A 1 107 ? -0.362 -11.586 26.594 1 90.94 107 ARG A N 1
ATOM 912 C CA . ARG A 1 107 ? -1.372 -11.5 27.641 1 90.94 107 ARG A CA 1
ATOM 913 C C . ARG A 1 107 ? -2.65 -12.227 27.234 1 90.94 107 ARG A C 1
ATOM 915 O O . ARG A 1 107 ? -3.326 -12.82 28.078 1 90.94 107 ARG A O 1
ATOM 922 N N . ASN A 1 108 ? -2.994 -12.172 25.969 1 92.19 108 ASN A N 1
ATOM 923 C CA . ASN A 1 108 ? -4.219 -12.773 25.453 1 92.19 108 ASN A CA 1
ATOM 924 C C . ASN A 1 108 ? -3.986 -14.219 25 1 92.19 108 ASN A C 1
ATOM 926 O O . ASN A 1 108 ? -4.855 -14.828 24.375 1 92.19 108 ASN A O 1
ATOM 930 N N . SER A 1 109 ? -2.834 -14.742 25.203 1 91.88 109 SER A N 1
ATOM 931 C CA . SER A 1 109 ? -2.475 -16.125 24.938 1 91.88 109 SER A CA 1
ATOM 932 C C . SER A 1 109 ? -2.551 -16.438 23.453 1 91.88 109 SER A C 1
ATOM 934 O O . SER A 1 109 ? -2.975 -17.531 23.062 1 91.88 109 SER A O 1
ATOM 936 N N . LEU A 1 110 ? -2.268 -15.406 22.688 1 94.31 110 LEU A N 1
ATOM 937 C CA . LEU A 1 110 ? -2.146 -15.672 21.25 1 94.31 110 LEU A CA 1
ATOM 938 C C . LEU A 1 110 ? -0.903 -16.5 20.953 1 94.31 110 LEU A C 1
ATOM 940 O O . LEU A 1 110 ? -0.893 -17.312 20.016 1 94.31 110 LEU A O 1
ATOM 944 N N . PHE A 1 111 ? 0.153 -16.25 21.672 1 92.81 111 PHE A N 1
ATOM 945 C CA . PHE A 1 111 ? 1.389 -17.031 21.672 1 92.81 111 PHE A CA 1
ATOM 946 C C . PHE A 1 111 ? 2.047 -16.984 23.047 1 92.81 111 PHE A C 1
ATOM 948 O O . PHE A 1 111 ? 1.658 -16.203 23.906 1 92.81 111 PHE A O 1
ATOM 955 N N . PHE A 1 112 ? 2.957 -17.953 23.203 1 90.88 112 PHE A N 1
ATOM 956 C CA . PHE A 1 112 ? 3.561 -18.156 24.516 1 90.88 112 PHE A CA 1
ATOM 957 C C . PHE A 1 112 ? 5.078 -18.219 24.406 1 90.88 112 PHE A C 1
ATOM 959 O O . PHE A 1 112 ? 5.621 -18.781 23.453 1 90.88 112 PHE A O 1
ATOM 966 N N . TRP A 1 113 ? 5.656 -17.578 25.391 1 90.12 113 TRP A N 1
ATOM 967 C CA . TRP A 1 113 ? 7.113 -17.594 25.453 1 90.12 113 TRP A CA 1
ATOM 968 C C . TRP A 1 113 ? 7.586 -17.578 26.906 1 90.12 113 TRP A C 1
ATOM 970 O O . TRP A 1 113 ? 7.148 -16.734 27.703 1 90.12 113 TRP A O 1
ATOM 980 N N . ASP A 1 114 ? 8.398 -18.516 27.203 1 84 114 ASP A N 1
ATOM 981 C CA . ASP A 1 114 ? 8.852 -18.641 28.594 1 84 114 ASP A CA 1
ATOM 982 C C . ASP A 1 114 ? 10.312 -18.219 28.734 1 84 114 ASP A C 1
ATOM 984 O O . ASP A 1 114 ? 10.938 -18.453 29.766 1 84 114 ASP A O 1
ATOM 988 N N . GLY A 1 115 ? 10.859 -17.656 27.719 1 81.62 115 GLY A N 1
ATOM 989 C CA . GLY A 1 115 ? 12.242 -17.219 27.797 1 81.62 115 GLY A CA 1
ATOM 990 C C . GLY A 1 115 ? 13.211 -18.172 27.141 1 81.62 115 GLY A C 1
ATOM 991 O O . GLY A 1 115 ? 14.398 -17.875 26.984 1 81.62 115 GLY A O 1
ATOM 992 N N . SER A 1 116 ? 12.688 -19.297 26.672 1 82.19 116 SER A N 1
ATOM 993 C CA . SER A 1 116 ? 13.523 -20.312 26.047 1 82.19 116 SER A CA 1
ATOM 994 C C . SER A 1 116 ? 13.766 -19.984 24.578 1 82.19 116 SER A C 1
ATOM 996 O O . SER A 1 116 ? 13.367 -18.922 24.094 1 82.19 116 SER A O 1
ATOM 998 N N . ASP A 1 117 ? 14.469 -20.844 23.891 1 80.31 117 ASP A N 1
ATOM 999 C CA . ASP A 1 117 ? 14.805 -20.641 22.5 1 80.31 117 ASP A CA 1
ATOM 1000 C C . ASP A 1 117 ? 13.602 -20.891 21.594 1 80.31 117 ASP A C 1
ATOM 1002 O O . ASP A 1 117 ? 13.617 -20.531 20.406 1 80.31 117 ASP A O 1
ATOM 1006 N N . GLU A 1 118 ? 12.586 -21.453 22.25 1 82.81 118 GLU A N 1
ATOM 1007 C CA . GLU A 1 118 ? 11.422 -21.797 21.438 1 82.81 118 GLU A CA 1
ATOM 1008 C C . GLU A 1 118 ? 10.18 -21.047 21.906 1 82.81 118 GLU A C 1
ATOM 1010 O O . GLU A 1 118 ? 10.141 -20.547 23.031 1 82.81 118 GLU A O 1
ATOM 1015 N N . TYR A 1 119 ? 9.25 -20.734 21 1 86.44 119 TYR A N 1
ATOM 1016 C CA . TYR A 1 119 ? 7.945 -20.156 21.328 1 86.44 119 TYR A CA 1
ATOM 1017 C C . TYR A 1 119 ? 6.82 -20.969 20.688 1 86.44 119 TYR A C 1
ATOM 1019 O O . TYR A 1 119 ? 7.07 -21.812 19.828 1 86.44 119 TYR A O 1
ATOM 1027 N N . SER A 1 120 ? 5.641 -20.875 21.266 1 88.81 120 SER A N 1
ATOM 1028 C CA . SER A 1 120 ? 4.473 -21.547 20.719 1 88.81 120 SER A CA 1
ATOM 1029 C C . SER A 1 120 ? 3.369 -20.562 20.359 1 88.81 120 SER A C 1
ATOM 1031 O O . SER A 1 120 ? 3.238 -19.516 21 1 88.81 120 SER A O 1
ATOM 1033 N N . VAL A 1 121 ? 2.713 -20.844 19.328 1 90.12 121 VAL A N 1
ATOM 1034 C CA . VAL A 1 121 ? 1.594 -20.016 18.906 1 90.12 121 VAL A CA 1
ATOM 1035 C C . VAL A 1 121 ? 0.288 -20.781 19.047 1 90.12 121 VAL A C 1
ATOM 1037 O O . VAL A 1 121 ? 0.241 -21.984 18.781 1 90.12 121 VAL A O 1
ATOM 1040 N N . ASN A 1 122 ? -0.69 -20.109 19.594 1 90.38 122 ASN A N 1
ATOM 1041 C CA . ASN A 1 122 ? -2.018 -20.703 19.656 1 90.38 122 ASN A CA 1
ATOM 1042 C C . ASN A 1 122 ? -2.508 -21.109 18.266 1 90.38 122 ASN A C 1
ATOM 1044 O O . ASN A 1 122 ? -2.709 -20.25 17.391 1 90.38 122 ASN A O 1
ATOM 1048 N N . ARG A 1 123 ? -2.766 -22.391 18.062 1 82.94 123 ARG A N 1
ATOM 1049 C CA . ARG A 1 123 ? -3.09 -22.984 16.766 1 82.94 123 ARG A CA 1
ATOM 1050 C C . ARG A 1 123 ? -4.344 -22.344 16.172 1 82.94 123 ARG A C 1
ATOM 1052 O O . ARG A 1 123 ? -4.457 -22.203 14.961 1 82.94 123 ARG A O 1
ATOM 1059 N N . GLU A 1 124 ? -5.203 -21.906 17.031 1 84.75 124 GLU A N 1
ATOM 1060 C CA . GLU A 1 124 ? -6.465 -21.312 16.594 1 84.75 124 GLU A CA 1
ATOM 1061 C C . GLU A 1 124 ? -6.23 -20.031 15.805 1 84.75 124 GLU A C 1
ATOM 1063 O O . GLU A 1 124 ? -7.016 -19.688 14.914 1 84.75 124 GLU A O 1
ATOM 1068 N N . PHE A 1 125 ? -5.07 -19.375 16.078 1 87.81 125 PHE A N 1
ATOM 1069 C CA . PHE A 1 125 ? -4.863 -18.047 15.516 1 87.81 125 PHE A CA 1
ATOM 1070 C C . PHE A 1 125 ? -3.617 -18.016 14.641 1 87.81 125 PHE A C 1
ATOM 1072 O O . PHE A 1 125 ? -3.24 -16.969 14.117 1 87.81 125 PHE A O 1
ATOM 1079 N N . LEU A 1 126 ? -2.996 -19.078 14.461 1 86.06 126 LEU A N 1
ATOM 1080 C CA . LEU A 1 126 ? -1.671 -19.172 13.859 1 86.06 126 LEU A CA 1
ATOM 1081 C C . LEU A 1 126 ? -1.599 -18.375 12.57 1 86.06 126 LEU A C 1
ATOM 1083 O O . LEU A 1 126 ? -0.739 -17.5 12.43 1 86.06 126 LEU A O 1
ATOM 1087 N N . ASP A 1 127 ? -2.572 -18.516 11.672 1 85.19 127 ASP A N 1
ATOM 1088 C CA . ASP A 1 127 ? -2.52 -17.891 10.352 1 85.19 127 ASP A CA 1
ATOM 1089 C C . ASP A 1 127 ? -3.471 -16.703 10.273 1 85.19 127 ASP A C 1
ATOM 1091 O O . ASP A 1 127 ? -3.643 -16.109 9.211 1 85.19 127 ASP A O 1
ATOM 1095 N N . SER A 1 128 ? -4.02 -16.266 11.391 1 89.81 128 SER A N 1
ATOM 1096 C CA . SER A 1 128 ? -4.977 -15.172 11.398 1 89.81 128 SER A CA 1
ATOM 1097 C C . SER A 1 128 ? -4.266 -13.82 11.406 1 89.81 128 SER A C 1
ATOM 1099 O O . SER A 1 128 ? -3.301 -13.625 12.148 1 89.81 128 SER A O 1
ATOM 1101 N N . PRO A 1 129 ? -4.715 -12.961 10.516 1 93.94 129 PRO A N 1
ATOM 1102 C CA . PRO A 1 129 ? -4.168 -11.602 10.602 1 93.94 129 PRO A CA 1
ATOM 1103 C C . PRO A 1 129 ? -4.383 -10.969 11.977 1 93.94 129 PRO A C 1
ATOM 1105 O O . PRO A 1 129 ? -5.48 -11.047 12.531 1 93.94 129 PRO A O 1
ATOM 1108 N N . VAL A 1 130 ? -3.377 -10.352 12.469 1 95.94 130 VAL A N 1
ATOM 1109 C CA . VAL A 1 130 ? -3.443 -9.766 13.805 1 95.94 130 VAL A CA 1
ATOM 1110 C C . VAL A 1 130 ? -4.5 -8.664 13.836 1 95.94 130 VAL A C 1
ATOM 1112 O O . VAL A 1 130 ? -5.145 -8.445 14.867 1 95.94 130 VAL A O 1
ATOM 1115 N N . SER A 1 131 ? -4.723 -7.996 12.688 1 94.19 131 SER A N 1
ATOM 1116 C CA . SER A 1 131 ? -5.719 -6.934 12.609 1 94.19 131 SER A CA 1
ATOM 1117 C C . SER A 1 131 ? -7.125 -7.469 12.836 1 94.19 131 SER A C 1
ATOM 1119 O O . SER A 1 131 ? -8.016 -6.73 13.258 1 94.19 131 SER A O 1
ATOM 1121 N N . GLU A 1 132 ? -7.332 -8.75 12.57 1 92.69 132 GLU A N 1
ATOM 1122 C CA . GLU A 1 132 ? -8.633 -9.375 12.789 1 92.69 132 GLU A CA 1
ATOM 1123 C C . GLU A 1 132 ? -8.734 -9.953 14.203 1 92.69 132 GLU A C 1
ATOM 1125 O O . GLU A 1 132 ? -9.805 -9.961 14.797 1 92.69 132 GLU A O 1
ATOM 1130 N N . VAL A 1 133 ? -7.617 -10.398 14.734 1 93.38 133 VAL A N 1
ATOM 1131 C CA . VAL A 1 133 ? -7.582 -11.078 16.031 1 93.38 133 VAL A CA 1
ATOM 1132 C C . VAL A 1 133 ? -7.645 -10.055 17.156 1 93.38 133 VAL A C 1
ATOM 1134 O O . VAL A 1 133 ? -8.195 -10.328 18.219 1 93.38 133 VAL A O 1
ATOM 1137 N N . LEU A 1 134 ? -7.035 -8.891 16.906 1 94.12 134 LEU A N 1
ATOM 1138 C CA . LEU A 1 134 ? -7.012 -7.809 17.875 1 94.12 134 LEU A CA 1
ATOM 1139 C C . LEU A 1 134 ? -7.727 -6.574 17.344 1 94.12 134 LEU A C 1
ATOM 1141 O O . LEU A 1 134 ? -7.125 -5.5 17.234 1 94.12 134 LEU A O 1
ATOM 1145 N N . PRO A 1 135 ? -9 -6.676 17.094 1 91.19 135 PRO A N 1
ATOM 1146 C CA . PRO A 1 135 ? -9.719 -5.605 16.406 1 91.19 135 PRO A CA 1
ATOM 1147 C C . PRO A 1 135 ? -9.703 -4.285 17.172 1 91.19 135 PRO A C 1
ATOM 1149 O O . PRO A 1 135 ? -9.711 -3.213 16.562 1 91.19 135 PRO A O 1
ATOM 1152 N N . LYS A 1 136 ? -9.633 -4.27 18.484 1 91.38 136 LYS A N 1
ATOM 1153 C CA . LYS A 1 136 ? -9.641 -3.053 19.297 1 91.38 136 LYS A CA 1
ATOM 1154 C C . LYS A 1 136 ? -8.359 -2.25 19.094 1 91.38 136 LYS A C 1
ATOM 1156 O O . LYS A 1 136 ? -8.359 -1.024 19.219 1 91.38 136 LYS A O 1
ATOM 1161 N N . LEU A 1 137 ? -7.289 -2.971 18.797 1 93.19 137 LEU A N 1
ATOM 1162 C CA . LEU A 1 137 ? -6 -2.311 18.609 1 93.19 137 LEU A CA 1
ATOM 1163 C C . LEU A 1 137 ? -5.82 -1.869 17.172 1 93.19 137 LEU A C 1
ATOM 1165 O O . LEU A 1 137 ? -4.93 -1.068 16.859 1 93.19 137 LEU A O 1
ATOM 1169 N N . PHE A 1 138 ? -6.672 -2.404 16.266 1 93.94 138 PHE A N 1
ATOM 1170 C CA . PHE A 1 138 ? -6.629 -2.061 14.852 1 93.94 138 PHE A CA 1
ATOM 1171 C C . PHE A 1 138 ? -7.98 -1.539 14.375 1 93.94 138 PHE A C 1
ATOM 1173 O O . PHE A 1 138 ? -8.562 -2.076 13.43 1 93.94 138 PHE A O 1
ATOM 1180 N N . ARG A 1 139 ? -8.406 -0.541 14.938 1 89.5 139 ARG A N 1
ATOM 1181 C CA . ARG A 1 139 ? -9.75 -0.029 14.695 1 89.5 139 ARG A CA 1
ATOM 1182 C C . ARG A 1 139 ? -9.922 0.394 13.234 1 89.5 139 ARG A C 1
ATOM 1184 O O . ARG A 1 139 ? -10.938 0.078 12.609 1 89.5 139 ARG A O 1
ATOM 1191 N N . ASP A 1 140 ? -8.867 1.083 12.703 1 91.81 140 ASP A N 1
ATOM 1192 C CA . ASP A 1 140 ? -9.031 1.633 11.367 1 91.81 140 ASP A CA 1
ATOM 1193 C C . ASP A 1 140 ? -7.855 1.244 10.469 1 91.81 140 ASP A C 1
ATOM 1195 O O . ASP A 1 140 ? -7.621 1.875 9.438 1 91.81 140 ASP A O 1
ATOM 1199 N N . THR A 1 141 ? -7.09 0.265 10.969 1 95.12 141 THR A N 1
ATOM 1200 C CA . THR A 1 141 ? -5.879 -0.03 10.211 1 95.12 141 THR A CA 1
ATOM 1201 C C . THR A 1 141 ? -5.75 -1.529 9.961 1 95.12 141 THR A C 1
ATOM 1203 O O . THR A 1 141 ? -6.445 -2.332 10.586 1 95.12 141 THR A O 1
ATOM 1206 N N . VAL A 1 142 ? -5.023 -1.901 9.008 1 96.56 142 VAL A N 1
ATOM 1207 C CA . VAL A 1 142 ? -4.586 -3.266 8.742 1 96.56 142 VAL A CA 1
ATOM 1208 C C . VAL A 1 142 ? -3.059 -3.326 8.727 1 96.56 142 VAL A C 1
ATOM 1210 O O . VAL A 1 142 ? -2.4 -2.473 8.133 1 96.56 142 VAL A O 1
ATOM 1213 N N . MET A 1 143 ? -2.521 -4.211 9.469 1 97.56 143 MET A N 1
ATOM 1214 C CA . MET A 1 143 ? -1.071 -4.355 9.555 1 97.56 143 MET A CA 1
ATOM 1215 C C . MET A 1 143 ? -0.557 -5.305 8.477 1 97.56 143 MET A C 1
ATOM 1217 O O . MET A 1 143 ? -1.056 -6.422 8.336 1 97.56 143 MET A O 1
ATOM 1221 N N . VAL A 1 144 ? 0.417 -4.867 7.691 1 97.38 144 VAL A N 1
ATOM 1222 C CA . VAL A 1 144 ? 0.929 -5.656 6.574 1 97.38 144 VAL A CA 1
ATOM 1223 C C . VAL A 1 144 ? 2.436 -5.445 6.438 1 97.38 144 VAL A C 1
ATOM 1225 O O . VAL A 1 144 ? 2.996 -4.523 7.039 1 97.38 144 VAL A O 1
ATOM 1228 N N . GLU A 1 145 ? 3.072 -6.328 5.805 1 96.69 145 GLU A N 1
ATOM 1229 C CA . GLU A 1 145 ? 4.402 -6.121 5.242 1 96.69 145 GLU A CA 1
ATOM 1230 C C . GLU A 1 145 ? 4.344 -5.957 3.727 1 96.69 145 GLU A C 1
ATOM 1232 O O . GLU A 1 145 ? 3.633 -6.699 3.045 1 96.69 145 GLU A O 1
ATOM 1237 N N . ILE A 1 146 ? 4.973 -4.941 3.25 1 96.56 146 ILE A N 1
ATOM 1238 C CA . ILE A 1 146 ? 4.965 -4.66 1.819 1 96.56 146 ILE A CA 1
ATOM 1239 C C . ILE A 1 146 ? 6.254 -5.184 1.184 1 96.56 146 ILE A C 1
ATOM 1241 O O . ILE A 1 146 ? 7.352 -4.867 1.645 1 96.56 146 ILE A O 1
ATOM 1245 N N . ASP A 1 147 ? 6.113 -5.992 0.159 1 93.12 147 ASP A N 1
ATOM 1246 C CA . ASP A 1 147 ? 7.242 -6.527 -0.604 1 93.12 147 ASP A CA 1
ATOM 1247 C C . ASP A 1 147 ? 7.82 -5.465 -1.537 1 93.12 147 ASP A C 1
ATOM 1249 O O . ASP A 1 147 ? 7.156 -5.027 -2.475 1 93.12 147 ASP A O 1
ATOM 1253 N N . LEU A 1 148 ? 9.062 -5.098 -1.317 1 93.19 148 LEU A N 1
ATOM 1254 C CA . LEU A 1 148 ? 9.688 -4.02 -2.076 1 93.19 148 LEU A CA 1
ATOM 1255 C C . LEU A 1 148 ? 10.492 -4.574 -3.25 1 93.19 148 LEU A C 1
ATOM 1257 O O . LEU A 1 148 ? 10.914 -3.82 -4.133 1 93.19 148 LEU A O 1
ATOM 1261 N N . ALA A 1 149 ? 10.633 -5.852 -3.307 1 87 149 ALA A N 1
ATOM 1262 C CA . ALA A 1 149 ? 11.586 -6.434 -4.25 1 87 149 ALA A CA 1
ATOM 1263 C C . ALA A 1 149 ? 10.867 -6.98 -5.48 1 87 149 ALA A C 1
ATOM 1265 O O . ALA A 1 149 ? 11.422 -6.984 -6.582 1 87 149 ALA A O 1
ATOM 1266 N N . ASN A 1 150 ? 9.672 -7.441 -5.27 1 79.69 150 ASN A N 1
ATOM 1267 C CA . ASN A 1 150 ? 9.039 -8.227 -6.328 1 79.69 150 ASN A CA 1
ATOM 1268 C C . ASN A 1 150 ? 7.836 -7.496 -6.914 1 79.69 150 ASN A C 1
ATOM 1270 O O . ASN A 1 150 ? 6.73 -8.047 -6.949 1 79.69 150 ASN A O 1
ATOM 1274 N N . GLY A 1 151 ? 8.016 -6.395 -7.531 1 82.25 151 GLY A N 1
ATOM 1275 C CA . GLY A 1 151 ? 6.945 -5.648 -8.172 1 82.25 151 GLY A CA 1
ATOM 1276 C C . GLY A 1 151 ? 7.312 -4.203 -8.453 1 82.25 151 GLY A C 1
ATOM 1277 O O . GLY A 1 151 ? 8.055 -3.584 -7.684 1 82.25 151 GLY A O 1
ATOM 1278 N N . THR A 1 152 ? 6.789 -3.707 -9.523 1 85.12 152 THR A N 1
ATOM 1279 C CA . THR A 1 152 ? 6.965 -2.289 -9.812 1 85.12 152 THR A CA 1
ATOM 1280 C C . THR A 1 152 ? 6.082 -1.435 -8.914 1 85.12 152 THR A C 1
ATOM 1282 O O . THR A 1 152 ? 5.172 -1.948 -8.258 1 85.12 152 THR A O 1
ATOM 1285 N N . ASP A 1 153 ? 6.363 -0.152 -8.891 1 88.19 153 ASP A N 1
ATOM 1286 C CA . ASP A 1 153 ? 5.555 0.77 -8.102 1 88.19 153 ASP A CA 1
ATOM 1287 C C . ASP A 1 153 ? 4.086 0.702 -8.508 1 88.19 153 ASP A C 1
ATOM 1289 O O . ASP A 1 153 ? 3.197 0.704 -7.652 1 88.19 153 ASP A O 1
ATOM 1293 N N . GLU A 1 154 ? 3.875 0.652 -9.773 1 85.31 154 GLU A N 1
ATOM 1294 C CA . GLU A 1 154 ? 2.514 0.618 -10.305 1 85.31 154 GLU A CA 1
ATOM 1295 C C . GLU A 1 154 ? 1.802 -0.673 -9.906 1 85.31 154 GLU A C 1
ATOM 1297 O O . GLU A 1 154 ? 0.638 -0.647 -9.5 1 85.31 154 GLU A O 1
ATOM 1302 N N . GLU A 1 155 ? 2.453 -1.831 -10 1 83.75 155 GLU A N 1
ATOM 1303 C CA . GLU A 1 155 ? 1.879 -3.123 -9.641 1 83.75 155 GLU A CA 1
ATOM 1304 C C . GLU A 1 155 ? 1.495 -3.162 -8.164 1 83.75 155 GLU A C 1
ATOM 1306 O O . GLU A 1 155 ? 0.405 -3.617 -7.809 1 83.75 155 GLU A O 1
ATOM 1311 N N . ILE A 1 156 ? 2.428 -2.678 -7.363 1 90.88 156 ILE A N 1
ATOM 1312 C CA . ILE A 1 156 ? 2.217 -2.695 -5.918 1 90.88 156 ILE A CA 1
ATOM 1313 C C . ILE A 1 156 ? 1.061 -1.767 -5.555 1 90.88 156 ILE A C 1
ATOM 1315 O O . ILE A 1 156 ? 0.164 -2.146 -4.801 1 90.88 156 ILE A O 1
ATOM 1319 N N . ALA A 1 157 ? 1.051 -0.589 -6.098 1 91.44 157 ALA A N 1
ATOM 1320 C CA . ALA A 1 157 ? -0.003 0.386 -5.824 1 91.44 157 ALA A CA 1
ATOM 1321 C C . ALA A 1 157 ? -1.363 -0.137 -6.281 1 91.44 157 ALA A C 1
ATOM 1323 O O . ALA A 1 157 ? -2.365 0.031 -5.578 1 91.44 157 ALA A O 1
ATOM 1324 N N . GLU A 1 158 ? -1.424 -0.752 -7.469 1 86.75 158 GLU A N 1
ATOM 1325 C CA . GLU A 1 158 ? -2.678 -1.273 -8.008 1 86.75 158 GLU A CA 1
ATOM 1326 C C . GLU A 1 158 ? -3.191 -2.441 -7.168 1 86.75 158 GLU A C 1
ATOM 1328 O O . GLU A 1 158 ? -4.402 -2.611 -7.008 1 86.75 158 GLU A O 1
ATOM 1333 N N . SER A 1 159 ? -2.264 -3.223 -6.754 1 87.62 159 SER A N 1
ATOM 1334 C CA . SER A 1 159 ? -2.637 -4.332 -5.883 1 87.62 159 SER A CA 1
ATOM 1335 C C . SER A 1 159 ? -3.295 -3.83 -4.602 1 87.62 159 SER A C 1
ATOM 1337 O O . SER A 1 159 ? -4.285 -4.402 -4.141 1 87.62 159 SER A O 1
ATOM 1339 N N . LEU A 1 160 ? -2.703 -2.795 -4.062 1 93.56 160 LEU A N 1
ATOM 1340 C CA . LEU A 1 160 ? -3.281 -2.193 -2.865 1 93.56 160 LEU A CA 1
ATOM 1341 C C . LEU A 1 160 ? -4.66 -1.616 -3.158 1 93.56 160 LEU A C 1
ATOM 1343 O O . LEU A 1 160 ? -5.605 -1.839 -2.4 1 93.56 160 LEU A O 1
ATOM 1347 N N . LYS A 1 161 ? -4.703 -0.881 -4.164 1 89.88 161 LYS A N 1
ATOM 1348 C CA . LYS A 1 161 ? -5.957 -0.23 -4.539 1 89.88 161 LYS A CA 1
ATOM 1349 C C . LYS A 1 161 ? -7.09 -1.245 -4.656 1 89.88 161 LYS A C 1
ATOM 1351 O O . LYS A 1 161 ? -8.227 -0.964 -4.266 1 89.88 161 LYS A O 1
ATOM 1356 N N . ALA A 1 162 ? -6.809 -2.391 -5.16 1 84.12 162 ALA A N 1
ATOM 1357 C CA . ALA A 1 162 ? -7.797 -3.445 -5.371 1 84.12 162 ALA A CA 1
ATOM 1358 C C . ALA A 1 162 ? -8.203 -4.086 -4.051 1 84.12 162 ALA A C 1
ATOM 1360 O O . ALA A 1 162 ? -9.328 -4.59 -3.916 1 84.12 162 ALA A O 1
ATOM 1361 N N . ALA A 1 163 ? -7.336 -4.039 -3.076 1 90.12 163 ALA A N 1
ATOM 1362 C CA . ALA A 1 163 ? -7.57 -4.723 -1.808 1 90.12 163 ALA A CA 1
ATOM 1363 C C . ALA A 1 163 ? -8.352 -3.836 -0.844 1 90.12 163 ALA A C 1
ATOM 1365 O O . ALA A 1 163 ? -9.086 -4.336 0.013 1 90.12 163 ALA A O 1
ATOM 1366 N N . LEU A 1 164 ? -8.25 -2.514 -0.983 1 92.81 164 LEU A N 1
ATOM 1367 C CA . LEU A 1 164 ? -8.742 -1.546 -0.007 1 92.81 164 LEU A CA 1
ATOM 1368 C C . LEU A 1 164 ? -10.242 -1.692 0.196 1 92.81 164 LEU A C 1
ATOM 1370 O O . LEU A 1 164 ? -10.719 -1.763 1.332 1 92.81 164 LEU A O 1
ATOM 1374 N N . PRO A 1 165 ? -11.086 -1.766 -0.901 1 89.5 165 PRO A N 1
ATOM 1375 C CA . PRO A 1 165 ? -12.523 -1.917 -0.69 1 89.5 165 PRO A CA 1
ATOM 1376 C C . PRO A 1 165 ? -12.883 -3.188 0.079 1 89.5 165 PRO A C 1
ATOM 1378 O O . PRO A 1 165 ? -13.781 -3.17 0.926 1 89.5 165 PRO A O 1
ATOM 1381 N N . GLN A 1 166 ? -12.211 -4.262 -0.229 1 87.94 166 GLN A N 1
ATOM 1382 C CA . GLN A 1 166 ? -12.461 -5.531 0.444 1 87.94 166 GLN A CA 1
ATOM 1383 C C . GLN A 1 166 ? -12.062 -5.461 1.916 1 87.94 166 GLN A C 1
ATOM 1385 O O . GLN A 1 166 ? -12.773 -5.973 2.781 1 87.94 166 GLN A O 1
ATOM 1390 N N . TRP A 1 167 ? -10.906 -4.891 2.234 1 93.25 167 TRP A N 1
ATOM 1391 C CA . TRP A 1 167 ? -10.461 -4.723 3.615 1 93.25 167 TRP A CA 1
ATOM 1392 C C . TRP A 1 167 ? -11.469 -3.9 4.414 1 93.25 167 TRP A C 1
ATOM 1394 O O . TRP A 1 167 ? -11.781 -4.234 5.559 1 93.25 167 TRP A O 1
ATOM 1404 N N . ARG A 1 168 ? -11.961 -2.832 3.797 1 93.38 168 ARG A N 1
ATOM 1405 C CA . ARG A 1 168 ? -12.93 -1.978 4.473 1 93.38 168 ARG A CA 1
ATOM 1406 C C . ARG A 1 168 ? -14.227 -2.734 4.75 1 93.38 168 ARG A C 1
ATOM 1408 O O . ARG A 1 168 ? -14.812 -2.59 5.824 1 93.38 168 ARG A O 1
ATOM 1415 N N . LYS A 1 169 ? -14.68 -3.477 3.762 1 90.25 169 LYS A N 1
ATOM 1416 C CA . LYS A 1 169 ? -15.891 -4.277 3.934 1 90.25 169 LYS A CA 1
ATOM 1417 C C . LYS A 1 169 ? -15.727 -5.273 5.074 1 90.25 169 LYS A C 1
ATOM 1419 O O . LYS A 1 169 ? -16.609 -5.395 5.934 1 90.25 169 LYS A O 1
ATOM 1424 N N . VAL A 1 170 ? -14.641 -5.957 5.117 1 90.62 170 VAL A N 1
ATOM 1425 C CA . VAL A 1 170 ? -14.383 -6.992 6.109 1 90.62 170 VAL A CA 1
ATOM 1426 C C . VAL A 1 170 ? -14.273 -6.363 7.496 1 90.62 170 VAL A C 1
ATOM 1428 O O . VAL A 1 170 ? -14.773 -6.914 8.477 1 90.62 170 VAL A O 1
ATOM 1431 N N . ARG A 1 171 ? -13.562 -5.199 7.578 1 92.88 171 ARG A N 1
ATOM 1432 C CA . ARG A 1 171 ? -13.289 -4.566 8.867 1 92.88 171 ARG A CA 1
ATOM 1433 C C . ARG A 1 171 ? -14.438 -3.654 9.281 1 92.88 171 ARG A C 1
ATOM 1435 O O . ARG A 1 171 ? -14.469 -3.16 10.414 1 92.88 171 ARG A O 1
ATOM 1442 N N . GLY A 1 172 ? -15.367 -3.479 8.367 1 90.5 172 GLY A N 1
ATOM 1443 C CA . GLY A 1 172 ? -16.5 -2.619 8.672 1 90.5 172 GLY A CA 1
ATOM 1444 C C . GLY A 1 172 ? -16.125 -1.153 8.789 1 90.5 172 GLY A C 1
ATOM 1445 O O . GLY A 1 172 ? -16.578 -0.459 9.695 1 90.5 172 GLY A O 1
ATOM 1446 N N . ILE A 1 173 ? -15.219 -0.735 8 1 90.38 173 ILE A N 1
ATOM 1447 C CA . ILE A 1 173 ? -14.734 0.643 8.023 1 90.38 173 ILE A CA 1
ATOM 1448 C C . ILE A 1 173 ? -15.289 1.402 6.816 1 90.38 173 ILE A C 1
ATOM 1450 O O . ILE A 1 173 ? -15.242 0.909 5.688 1 90.38 173 ILE A O 1
ATOM 1454 N N . GLU A 1 174 ? -15.859 2.502 6.949 1 83.44 174 GLU A N 1
ATOM 1455 C CA . GLU A 1 174 ? -16.312 3.369 5.867 1 83.44 174 GLU A CA 1
ATOM 1456 C C . GLU A 1 174 ? -15.289 4.449 5.551 1 83.44 174 GLU A C 1
ATOM 1458 O O . GLU A 1 174 ? -14.766 5.098 6.461 1 83.44 174 GLU A O 1
ATOM 1463 N N . PRO A 1 175 ? -14.945 4.391 4.254 1 75.44 175 PRO A N 1
ATOM 1464 C CA . PRO A 1 175 ? -13.969 5.43 3.906 1 75.44 175 PRO A CA 1
ATOM 1465 C C . PRO A 1 175 ? -14.5 6.84 4.145 1 75.44 175 PRO A C 1
ATOM 1467 O O . PRO A 1 175 ? -15.695 7.094 3.971 1 75.44 175 PRO A O 1
ATOM 1470 N N . ASP A 1 176 ? -13.719 7.523 4.941 1 64.81 176 ASP A N 1
ATOM 1471 C CA . ASP A 1 176 ? -14.062 8.938 5.074 1 64.81 176 ASP A CA 1
ATOM 1472 C C . ASP A 1 176 ? -13.867 9.672 3.752 1 64.81 176 ASP A C 1
ATOM 1474 O O . ASP A 1 176 ? -12.742 10.031 3.396 1 64.81 176 ASP A O 1
ATOM 1478 N N . VAL A 1 177 ? -14.875 9.328 2.877 1 58.16 177 VAL A N 1
ATOM 1479 C CA . VAL A 1 177 ? -14.852 9.977 1.569 1 58.16 177 VAL A CA 1
ATOM 1480 C C . VAL A 1 177 ? -15.195 11.453 1.718 1 58.16 177 VAL A C 1
ATOM 1482 O O . VAL A 1 177 ? -15.734 12.07 0.793 1 58.16 177 VAL A O 1
ATOM 1485 N N . THR A 1 178 ? -15.133 11.852 2.973 1 54.53 178 THR A N 1
ATOM 1486 C CA . THR A 1 178 ? -15.555 13.242 3.068 1 54.53 178 THR A CA 1
ATOM 1487 C C . THR A 1 178 ? -15.102 14.031 1.841 1 54.53 178 THR A C 1
ATOM 1489 O O . THR A 1 178 ? -14.305 13.539 1.041 1 54.53 178 THR A O 1
ATOM 1492 N N . GLU A 1 179 ? -15.203 15.445 1.981 1 52.62 179 GLU A N 1
ATOM 1493 C CA . GLU A 1 179 ? -15.297 16.484 0.96 1 52.62 179 GLU A CA 1
ATOM 1494 C C . GLU A 1 179 ? -14.109 16.422 0.001 1 52.62 179 GLU A C 1
ATOM 1496 O O . GLU A 1 179 ? -12.953 16.422 0.432 1 52.62 179 GLU A O 1
ATOM 1501 N N . ALA A 1 180 ? -14.383 15.758 -1.146 1 57.28 180 ALA A N 1
ATOM 1502 C CA . ALA A 1 180 ? -13.508 15.859 -2.311 1 57.28 180 ALA A CA 1
ATOM 1503 C C . ALA A 1 180 ? -12.828 17.219 -2.369 1 57.28 180 ALA A C 1
ATOM 1505 O O . ALA A 1 180 ? -13.484 18.234 -2.58 1 57.28 180 ALA A O 1
ATOM 1506 N N . ILE A 1 181 ? -11.852 17.484 -1.418 1 70.5 181 ILE A N 1
ATOM 1507 C CA . ILE A 1 181 ? -11.086 18.719 -1.561 1 70.5 181 ILE A CA 1
ATOM 1508 C C . ILE A 1 181 ? -10.273 18.672 -2.852 1 70.5 181 ILE A C 1
ATOM 1510 O O . ILE A 1 181 ? -9.469 17.766 -3.057 1 70.5 181 ILE A O 1
ATOM 1514 N N . ARG A 1 182 ? -10.758 19.469 -3.801 1 74.38 182 ARG A N 1
ATOM 1515 C CA . ARG A 1 182 ? -9.992 19.641 -5.031 1 74.38 182 ARG A CA 1
ATOM 1516 C C . ARG A 1 182 ? -8.734 20.453 -4.789 1 74.38 182 ARG A C 1
ATOM 1518 O O . ARG A 1 182 ? -8.797 21.578 -4.262 1 74.38 182 ARG A O 1
ATOM 1525 N N . PHE A 1 183 ? -7.66 19.812 -4.973 1 87.75 183 PHE A N 1
ATOM 1526 C CA . PHE A 1 183 ? -6.379 20.5 -4.793 1 87.75 183 PHE A CA 1
ATOM 1527 C C . PHE A 1 183 ? -5.602 20.531 -6.102 1 87.75 183 PHE A C 1
ATOM 1529 O O . PHE A 1 183 ? -5.441 19.516 -6.77 1 87.75 183 PHE A O 1
ATOM 1536 N N . GLY A 1 184 ? -5.293 21.609 -6.559 1 88.94 184 GLY A N 1
ATOM 1537 C CA . GLY A 1 184 ? -4.504 21.797 -7.766 1 88.94 184 GLY A CA 1
ATOM 1538 C C . GLY A 1 184 ? -3.666 23.062 -7.742 1 88.94 184 GLY A C 1
ATOM 1539 O O . GLY A 1 184 ? -3.445 23.656 -6.68 1 88.94 184 GLY A O 1
ATOM 1540 N N . TYR A 1 185 ? -3.17 23.422 -8.883 1 91.12 185 TYR A N 1
ATOM 1541 C CA . TYR A 1 185 ? -2.352 24.609 -9.023 1 91.12 185 TYR A CA 1
ATOM 1542 C C . TYR A 1 185 ? -3.104 25.844 -8.531 1 91.12 185 TYR A C 1
ATOM 1544 O O . TYR A 1 185 ? -2.52 26.719 -7.887 1 91.12 185 TYR A O 1
ATOM 1552 N N . GLY A 1 186 ? -4.324 25.797 -8.82 1 91.5 186 GLY A N 1
ATOM 1553 C CA . GLY A 1 186 ? -5.148 26.922 -8.391 1 91.5 186 GLY A CA 1
ATOM 1554 C C . GLY A 1 186 ? -5.219 27.047 -6.879 1 91.5 186 GLY A C 1
ATOM 1555 O O . GLY A 1 186 ? -5.273 28.172 -6.352 1 91.5 186 GLY A O 1
ATOM 1556 N N . THR A 1 187 ? -5.246 25.938 -6.176 1 94.31 187 THR A N 1
ATOM 1557 C CA . THR A 1 187 ? -5.301 25.953 -4.719 1 94.31 187 THR A CA 1
ATOM 1558 C C . THR A 1 187 ? -4.027 26.547 -4.133 1 94.31 187 THR A C 1
ATOM 1560 O O . THR A 1 187 ? -4.078 27.297 -3.152 1 94.31 187 THR A O 1
ATOM 1563 N N . ILE A 1 188 ? -2.896 26.219 -4.758 1 95.31 188 ILE A N 1
ATOM 1564 C CA . ILE A 1 188 ? -1.613 26.75 -4.316 1 95.31 188 ILE A CA 1
ATOM 1565 C C . ILE A 1 188 ? -1.606 28.281 -4.469 1 95.31 188 ILE A C 1
ATOM 1567 O O . ILE A 1 188 ? -1.149 28.984 -3.574 1 95.31 188 ILE A O 1
ATOM 1571 N N . LYS A 1 189 ? -2.133 28.734 -5.551 1 94.25 189 LYS A N 1
ATOM 1572 C CA . LYS A 1 189 ? -2.242 30.156 -5.785 1 94.25 189 LYS A CA 1
ATOM 1573 C C . LYS A 1 189 ? -3.1 30.828 -4.715 1 94.25 189 LYS A C 1
ATOM 1575 O O . LYS A 1 189 ? -2.766 31.922 -4.234 1 94.25 189 LYS A O 1
ATOM 1580 N N . LYS A 1 190 ? -4.121 30.203 -4.406 1 94.19 190 LYS A N 1
ATOM 1581 C CA . LYS A 1 190 ? -5.039 30.781 -3.422 1 94.19 190 LYS A CA 1
ATOM 1582 C C . LYS A 1 190 ? -4.391 30.844 -2.041 1 94.19 190 LYS A C 1
ATOM 1584 O O . LYS A 1 190 ? -4.625 31.781 -1.284 1 94.19 190 LYS A O 1
ATOM 1589 N N . ILE A 1 191 ? -3.607 29.812 -1.693 1 96.69 191 ILE A N 1
ATOM 1590 C CA . ILE A 1 191 ? -2.928 29.797 -0.402 1 96.69 191 ILE A CA 1
ATOM 1591 C C . ILE A 1 191 ? -2.088 31.062 -0.234 1 96.69 191 ILE A C 1
ATOM 1593 O O . ILE A 1 191 ? -2.082 31.672 0.838 1 96.69 191 ILE A O 1
ATOM 1597 N N . ILE A 1 192 ? -1.442 31.453 -1.319 1 95.88 192 ILE A N 1
ATOM 1598 C CA . ILE A 1 192 ? -0.515 32.594 -1.284 1 95.88 192 ILE A CA 1
ATOM 1599 C C . ILE A 1 192 ? -1.28 33.875 -1.489 1 95.88 192 ILE A C 1
ATOM 1601 O O . ILE A 1 192 ? -1.176 34.812 -0.677 1 95.88 192 ILE A O 1
ATOM 1605 N N . ASN A 1 193 ? -2.125 33.906 -2.494 1 93.44 193 ASN A N 1
ATOM 1606 C CA . ASN A 1 193 ? -2.775 35.156 -2.898 1 93.44 193 ASN A CA 1
ATOM 1607 C C . ASN A 1 193 ? -3.803 35.625 -1.866 1 93.44 193 ASN A C 1
ATOM 1609 O O . ASN A 1 193 ? -4.008 36.812 -1.676 1 93.44 193 ASN A O 1
ATOM 1613 N N . TYR A 1 194 ? -4.402 34.656 -1.257 1 95.62 194 TYR A N 1
ATOM 1614 C CA . TYR A 1 194 ? -5.41 35 -0.261 1 95.62 194 TYR A CA 1
ATOM 1615 C C . TYR A 1 194 ? -4.789 35.125 1.125 1 95.62 194 TYR A C 1
ATOM 1617 O O . TYR A 1 194 ? -5.488 35.375 2.109 1 95.62 194 TYR A O 1
ATOM 1625 N N . ARG A 1 195 ? -3.529 34.938 1.256 1 96.81 195 ARG A N 1
ATOM 1626 C CA . ARG A 1 195 ? -2.764 35.094 2.488 1 96.81 195 ARG A CA 1
ATOM 1627 C C . ARG A 1 195 ? -3.328 34.219 3.596 1 96.81 195 ARG A C 1
ATOM 1629 O O . ARG A 1 195 ? -3.586 34.688 4.703 1 96.81 195 ARG A O 1
ATOM 1636 N N . LEU A 1 196 ? -3.393 32.969 3.244 1 97.69 196 LEU A N 1
ATOM 1637 C CA . LEU A 1 196 ? -4.027 32 4.148 1 97.69 196 LEU A CA 1
ATOM 1638 C C . LEU A 1 196 ? -3.145 31.734 5.363 1 97.69 196 LEU A C 1
ATOM 1640 O O . LEU A 1 196 ? -3.646 31.531 6.469 1 97.69 196 LEU A O 1
ATOM 1644 N N . LEU A 1 197 ? -1.848 31.766 5.203 1 98 197 LEU A N 1
ATOM 1645 C CA . LEU A 1 197 ? -0.943 31.422 6.301 1 98 197 LEU A CA 1
ATOM 1646 C C . LEU A 1 197 ? -1.026 32.469 7.406 1 98 197 LEU A C 1
ATOM 1648 O O . LEU A 1 197 ? -1.276 32.125 8.57 1 98 197 LEU A O 1
ATOM 1652 N N . PRO A 1 198 ? -0.877 33.781 7.051 1 98 198 PRO A N 1
ATOM 1653 C CA . PRO A 1 198 ? -1.064 34.75 8.133 1 98 198 PRO A CA 1
ATOM 1654 C C . PRO A 1 198 ? -2.49 34.75 8.68 1 98 198 PRO A C 1
ATOM 1656 O O . PRO A 1 198 ? -2.697 35 9.867 1 98 198 PRO A O 1
ATOM 1659 N N . MET A 1 199 ? -3.459 34.469 7.863 1 98 199 MET A N 1
ATOM 1660 C CA . MET A 1 199 ? -4.832 34.375 8.359 1 98 199 MET A CA 1
ATOM 1661 C C . MET A 1 199 ? -4.965 33.281 9.414 1 98 199 MET A C 1
ATOM 1663 O O . MET A 1 199 ? -5.57 33.5 10.469 1 98 199 MET A O 1
ATOM 1667 N N . ILE A 1 200 ? -4.426 32.125 9.117 1 98 200 ILE A N 1
ATOM 1668 C CA . ILE A 1 200 ? -4.445 31.031 10.055 1 98 200 ILE A CA 1
ATOM 1669 C C . ILE A 1 200 ? -3.791 31.453 11.367 1 98 200 ILE A C 1
ATOM 1671 O O . ILE A 1 200 ? -4.324 31.188 12.453 1 98 200 ILE A O 1
ATOM 1675 N N . ASP A 1 201 ? -2.672 32.094 11.266 1 98.25 201 ASP A N 1
ATOM 1676 C CA . ASP A 1 201 ? -1.922 32.5 12.453 1 98.25 201 ASP A CA 1
ATOM 1677 C C . ASP A 1 201 ? -2.713 33.5 13.281 1 98.25 201 ASP A C 1
ATOM 1679 O O . ASP A 1 201 ? -2.691 33.438 14.516 1 98.25 201 ASP A O 1
ATOM 1683 N N . ILE A 1 202 ? -3.432 34.438 12.625 1 98.06 202 ILE A N 1
ATOM 1684 C CA . ILE A 1 202 ? -4.266 35.406 13.328 1 98.06 202 ILE A CA 1
ATOM 1685 C C . ILE A 1 202 ? -5.406 34.688 14.039 1 98.06 202 ILE A C 1
ATOM 1687 O O . ILE A 1 202 ? -5.727 35 15.188 1 98.06 202 ILE A O 1
ATOM 1691 N N . LEU A 1 203 ? -5.973 33.75 13.367 1 97.12 203 LEU A N 1
ATOM 1692 C CA . LEU A 1 203 ? -7.09 33 13.945 1 97.12 203 LEU A CA 1
ATOM 1693 C C . LEU A 1 203 ? -6.641 32.219 15.164 1 97.12 203 LEU A C 1
ATOM 1695 O O . LEU A 1 203 ? -7.387 32.094 16.141 1 97.12 203 LEU A O 1
ATOM 1699 N N . VAL A 1 204 ? -5.48 31.672 15.062 1 96.38 204 VAL A N 1
ATOM 1700 C CA . VAL A 1 204 ? -4.93 30.938 16.203 1 96.38 204 VAL A CA 1
ATOM 1701 C C . VAL A 1 204 ? -4.727 31.891 17.375 1 96.38 204 VAL A C 1
ATOM 1703 O O . VAL A 1 204 ? -5.039 31.547 18.516 1 96.38 204 VAL A O 1
ATOM 1706 N N . TRP A 1 205 ? -4.191 33.031 17.125 1 96.75 205 TRP A N 1
ATOM 1707 C CA . TRP A 1 205 ? -4.016 34.062 18.156 1 96.75 205 TRP A CA 1
ATOM 1708 C C . TRP A 1 205 ? -5.352 34.438 18.781 1 96.75 205 TRP A C 1
ATOM 1710 O O . TRP A 1 205 ? -5.461 34.5 20.016 1 96.75 205 TRP A O 1
ATOM 1720 N N . SER A 1 206 ? -6.332 34.656 17.969 1 96.38 206 SER A N 1
ATOM 1721 C CA . SER A 1 206 ? -7.672 35.031 18.438 1 96.38 206 SER A CA 1
ATOM 1722 C C . SER A 1 206 ? -8.242 33.938 19.344 1 96.38 206 SER A C 1
ATOM 1724 O O . SER A 1 206 ? -8.844 34.25 20.375 1 96.38 206 SER A O 1
ATOM 1726 N N . LYS A 1 207 ? -8.078 32.719 18.922 1 93.56 207 LYS A N 1
ATOM 1727 C CA . LYS A 1 207 ? -8.578 31.609 19.703 1 93.56 207 LYS A CA 1
ATOM 1728 C C . LYS A 1 207 ? -7.848 31.484 21.031 1 93.56 207 LYS A C 1
ATOM 1730 O O . LYS A 1 207 ? -8.469 31.281 22.078 1 93.56 207 LYS A O 1
ATOM 1735 N N . LEU A 1 208 ? -6.586 31.656 21.031 1 93 208 LEU A N 1
ATOM 1736 C CA . LEU A 1 208 ? -5.75 31.484 22.219 1 93 208 LEU A CA 1
ATOM 1737 C C . LEU A 1 208 ? -6.047 32.562 23.234 1 93 208 LEU A C 1
ATOM 1739 O O . LEU A 1 208 ? -6.074 32.312 24.438 1 93 208 LEU A O 1
ATOM 1743 N N . TYR A 1 209 ? -6.289 33.75 22.781 1 94.19 209 TYR A N 1
ATOM 1744 C CA . TYR A 1 209 ? -6.504 34.875 23.672 1 94.19 209 TYR A CA 1
ATOM 1745 C C . TYR A 1 209 ? -7.992 35.156 23.844 1 94.19 209 TYR A C 1
ATOM 1747 O O . TYR A 1 209 ? -8.375 36.125 24.531 1 94.19 209 TYR A O 1
ATOM 1755 N N . LYS A 1 210 ? -8.812 34.312 23.188 1 94.31 210 LYS A N 1
ATOM 1756 C CA . LYS A 1 210 ? -10.266 34.375 23.328 1 94.31 210 LYS A CA 1
ATOM 1757 C C . LYS A 1 210 ? -10.797 35.75 22.953 1 94.31 210 LYS A C 1
ATOM 1759 O O . LYS A 1 210 ? -11.539 36.375 23.719 1 94.31 210 LYS A O 1
ATOM 1764 N N . VAL A 1 211 ? -10.32 36.25 21.844 1 95.75 211 VAL A N 1
ATOM 1765 C CA . VAL A 1 211 ? -10.758 37.531 21.312 1 95.75 211 VAL A CA 1
ATOM 1766 C C . VAL A 1 211 ? -11.508 37.312 20 1 95.75 211 VAL A C 1
ATOM 1768 O O . VAL A 1 211 ? -11.016 36.625 19.094 1 95.75 211 VAL A O 1
ATOM 1771 N N . ARG A 1 212 ? -12.641 37.875 19.875 1 95.19 212 ARG A N 1
ATOM 1772 C CA . ARG A 1 212 ? -13.43 37.75 18.656 1 95.19 212 ARG A CA 1
ATOM 1773 C C . ARG A 1 212 ? -12.906 38.656 17.562 1 95.19 212 ARG A C 1
ATOM 1775 O O . ARG A 1 212 ? -12.719 39.875 17.797 1 95.19 212 ARG A O 1
ATOM 1782 N N . ILE A 1 213 ? -12.695 38.094 16.438 1 95.12 213 ILE A N 1
ATOM 1783 C CA . ILE A 1 213 ? -12.211 38.906 15.328 1 95.12 213 ILE A CA 1
ATOM 1784 C C . ILE A 1 213 ? -13.227 38.906 14.188 1 95.12 213 ILE A C 1
ATOM 1786 O O . ILE A 1 213 ? -13.68 37.812 13.766 1 95.12 213 ILE A O 1
ATOM 1790 N N . SER A 1 214 ? -13.594 40.094 13.781 1 94.88 214 SER A N 1
ATOM 1791 C CA . SER A 1 214 ? -14.531 40.219 12.672 1 94.88 214 SER A CA 1
ATOM 1792 C C . SER A 1 214 ? -13.828 40.062 11.328 1 94.88 214 SER A C 1
ATOM 1794 O O . SER A 1 214 ? -12.609 40.188 11.242 1 94.88 214 SER A O 1
ATOM 1796 N N . GLU A 1 215 ? -14.578 39.75 10.281 1 95.25 215 GLU A N 1
ATOM 1797 C CA . GLU A 1 215 ? -14.023 39.625 8.938 1 95.25 215 GLU A CA 1
ATOM 1798 C C . GLU A 1 215 ? -13.438 40.969 8.453 1 95.25 215 GLU A C 1
ATOM 1800 O O . GLU A 1 215 ? -12.453 40.969 7.715 1 95.25 215 GLU A O 1
ATOM 1805 N N . ASP A 1 216 ? -14.102 42 8.859 1 93.69 216 ASP A N 1
ATOM 1806 C CA . ASP A 1 216 ? -13.594 43.312 8.508 1 93.69 216 ASP A CA 1
ATOM 1807 C C . ASP A 1 216 ? -12.211 43.562 9.125 1 93.69 216 ASP A C 1
ATOM 1809 O O . ASP A 1 216 ? -11.312 44.062 8.453 1 93.69 216 ASP A O 1
ATOM 1813 N N . ARG A 1 217 ? -12.094 43.25 10.391 1 94.75 217 ARG A N 1
ATOM 1814 C CA . ARG A 1 217 ? -10.812 43.406 11.07 1 94.75 217 ARG A CA 1
ATOM 1815 C C . ARG A 1 217 ? -9.75 42.531 10.445 1 94.75 217 ARG A C 1
ATOM 1817 O O . ARG A 1 217 ? -8.602 42.938 10.273 1 94.75 217 ARG A O 1
ATOM 1824 N N . LEU A 1 218 ? -10.133 41.312 10.109 1 95.94 218 LEU A N 1
ATOM 1825 C CA . LEU A 1 218 ? -9.219 40.375 9.445 1 95.94 218 LEU A CA 1
ATOM 1826 C C . LEU A 1 218 ? -8.727 40.969 8.125 1 95.94 218 LEU A C 1
ATOM 1828 O O . LEU A 1 218 ? -7.535 40.875 7.816 1 95.94 218 LEU A O 1
ATOM 1832 N N . SER A 1 219 ? -9.609 41.469 7.352 1 95 219 SER A N 1
ATOM 1833 C CA . SER A 1 219 ? -9.266 42.062 6.07 1 95 219 SER A CA 1
ATOM 1834 C C . SER A 1 219 ? -8.266 43.219 6.25 1 95 219 SER A C 1
ATOM 1836 O O . SER A 1 219 ? -7.293 43.312 5.5 1 95 219 SER A O 1
ATOM 1838 N N . ARG A 1 220 ? -8.484 44 7.238 1 93.19 220 ARG A N 1
ATOM 1839 C CA . ARG A 1 220 ? -7.645 45.188 7.469 1 93.19 220 ARG A CA 1
ATOM 1840 C C . ARG A 1 220 ? -6.258 44.781 7.957 1 93.19 220 ARG A C 1
ATOM 1842 O O . ARG A 1 220 ? -5.27 45.438 7.676 1 93.19 220 ARG A O 1
ATOM 1849 N N . LEU A 1 221 ? -6.215 43.719 8.703 1 95 221 LEU A N 1
ATOM 1850 C CA . LEU A 1 221 ? -4.926 43.219 9.195 1 95 221 LEU A CA 1
ATOM 1851 C C . LEU A 1 221 ? -4.113 42.594 8.062 1 95 221 LEU A C 1
ATOM 1853 O O . LEU A 1 221 ? -2.887 42.75 8.023 1 95 221 LEU A O 1
ATOM 1857 N N . LEU A 1 222 ? -4.809 42 7.121 1 96.12 222 LEU A N 1
ATOM 1858 C CA . LEU A 1 222 ? -4.145 41.219 6.07 1 96.12 222 LEU A CA 1
ATOM 1859 C C . LEU A 1 222 ? -3.793 42.125 4.883 1 96.12 222 LEU A C 1
ATOM 1861 O O . LEU A 1 222 ? -2.828 41.844 4.164 1 96.12 222 LEU A O 1
ATOM 1865 N N . TYR A 1 223 ? -4.629 43.094 4.695 1 94.06 223 TYR A N 1
ATOM 1866 C CA . TYR A 1 223 ? -4.449 43.969 3.527 1 94.06 223 TYR A CA 1
ATOM 1867 C C . TYR A 1 223 ? -4.363 45.438 3.932 1 94.06 223 TYR A C 1
ATOM 1869 O O . TYR A 1 223 ? -5.176 45.906 4.727 1 94.06 223 TYR A O 1
ATOM 1877 N N . THR A 1 224 ? -3.326 46 3.494 1 85.5 224 THR A N 1
ATOM 1878 C CA . THR A 1 224 ? -3.121 47.406 3.832 1 85.5 224 THR A CA 1
ATOM 1879 C C . THR A 1 224 ? -3.262 48.281 2.596 1 85.5 224 THR A C 1
ATOM 1881 O O . THR A 1 224 ? -3.484 47.781 1.491 1 85.5 224 THR A O 1
ATOM 1884 N N . ASP A 1 225 ? -3.096 49.5 2.779 1 81.25 225 ASP A N 1
ATOM 1885 C CA . ASP A 1 225 ? -3.219 50.469 1.705 1 81.25 225 ASP A CA 1
ATOM 1886 C C . ASP A 1 225 ? -2.062 50.344 0.716 1 81.25 225 ASP A C 1
ATOM 1888 O O . ASP A 1 225 ? -2.137 50.875 -0.403 1 81.25 225 ASP A O 1
ATOM 1892 N N . ASP A 1 226 ? -1.069 49.719 1.18 1 81.06 226 ASP A N 1
ATOM 1893 C CA . ASP A 1 226 ? 0.084 49.531 0.304 1 81.06 226 ASP A CA 1
ATOM 1894 C C . ASP A 1 226 ? -0.169 48.438 -0.713 1 81.06 226 ASP A C 1
ATOM 1896 O O . ASP A 1 226 ? 0.603 48.25 -1.659 1 81.06 226 ASP A O 1
ATOM 1900 N N . ASP A 1 227 ? -1.294 47.75 -0.538 1 86.81 227 ASP A N 1
ATOM 1901 C CA . ASP A 1 227 ? -1.64 46.656 -1.455 1 86.81 227 ASP A CA 1
ATOM 1902 C C . ASP A 1 227 ? -2.445 47.188 -2.643 1 86.81 227 ASP A C 1
ATOM 1904 O O . ASP A 1 227 ? -3.215 48.125 -2.506 1 86.81 227 ASP A O 1
ATOM 1908 N N . ASP A 1 228 ? -2.172 46.562 -3.754 1 82.69 228 ASP A N 1
ATOM 1909 C CA . ASP A 1 228 ? -3.008 46.906 -4.902 1 82.69 228 ASP A CA 1
ATOM 1910 C C . ASP A 1 228 ? -4.473 46.562 -4.633 1 82.69 228 ASP A C 1
ATOM 1912 O O . ASP A 1 228 ? -4.777 45.531 -4.051 1 82.69 228 ASP A O 1
ATOM 1916 N N . GLU A 1 229 ? -5.301 47.438 -5.066 1 80.81 229 GLU A N 1
ATOM 1917 C CA . GLU A 1 229 ? -6.73 47.25 -4.848 1 80.81 229 GLU A CA 1
ATOM 1918 C C . GLU A 1 229 ? -7.211 45.906 -5.395 1 80.81 229 GLU A C 1
ATOM 1920 O O . GLU A 1 229 ? -8.086 45.281 -4.805 1 80.81 229 GLU A O 1
ATOM 1925 N N . ILE A 1 230 ? -6.574 45.5 -6.422 1 79.38 230 ILE A N 1
ATOM 1926 C CA . ILE A 1 230 ? -7.012 44.281 -7.098 1 79.38 230 ILE A CA 1
ATOM 1927 C C . ILE A 1 230 ? -6.684 43.062 -6.234 1 79.38 230 ILE A C 1
ATOM 1929 O O . ILE A 1 230 ? -7.383 42.031 -6.297 1 79.38 230 ILE A O 1
ATOM 1933 N N . ASN A 1 231 ? -5.762 43.25 -5.422 1 83.19 231 ASN A N 1
ATOM 1934 C CA . ASN A 1 231 ? -5.312 42.125 -4.617 1 83.19 231 ASN A CA 1
ATOM 1935 C C . ASN A 1 231 ? -5.898 42.156 -3.207 1 83.19 231 ASN A C 1
ATOM 1937 O O . ASN A 1 231 ? -5.629 41.281 -2.389 1 83.19 231 ASN A O 1
ATOM 1941 N N . THR A 1 232 ? -6.695 43.188 -2.988 1 88.75 232 THR A N 1
ATOM 1942 C CA . THR A 1 232 ? -7.254 43.344 -1.651 1 88.75 232 THR A CA 1
ATOM 1943 C C . THR A 1 232 ? -8.57 42.594 -1.515 1 88.75 232 THR A C 1
ATOM 1945 O O . THR A 1 232 ? -9.445 42.688 -2.377 1 88.75 232 THR A O 1
ATOM 1948 N N . ARG A 1 233 ? -8.617 41.781 -0.491 1 91.19 233 ARG A N 1
ATOM 1949 C CA . ARG A 1 233 ? -9.812 41 -0.193 1 91.19 233 ARG A CA 1
ATOM 1950 C C . ARG A 1 233 ? -10.688 41.719 0.833 1 91.19 233 ARG A C 1
ATOM 1952 O O . ARG A 1 233 ? -10.219 42.062 1.914 1 91.19 233 ARG A O 1
ATOM 1959 N N . LEU A 1 234 ? -11.938 41.906 0.484 1 90.69 234 LEU A N 1
ATOM 1960 C CA . LEU A 1 234 ? -12.875 42.625 1.343 1 90.69 234 LEU A CA 1
ATOM 1961 C C . LEU A 1 234 ? -13.539 41.656 2.336 1 90.69 234 LEU A C 1
ATOM 1963 O O . LEU A 1 234 ? -13.336 40.438 2.27 1 90.69 234 LEU A O 1
ATOM 1967 N N . ASN A 1 235 ? -14.367 42.281 3.172 1 90.88 235 ASN A N 1
ATOM 1968 C CA . ASN A 1 235 ? -14.977 41.531 4.27 1 90.88 235 ASN A CA 1
ATOM 1969 C C . ASN A 1 235 ? -15.836 40.375 3.756 1 90.88 235 ASN A C 1
ATOM 1971 O O . ASN A 1 235 ? -15.797 39.281 4.312 1 90.88 235 ASN A O 1
ATOM 1975 N N . HIS A 1 236 ? -16.531 40.625 2.703 1 92.25 236 HIS A N 1
ATOM 1976 C CA . HIS A 1 236 ? -17.406 39.594 2.203 1 92.25 236 HIS A CA 1
ATOM 1977 C C . HIS A 1 236 ? -16.609 38.438 1.582 1 92.25 236 HIS A C 1
ATOM 1979 O O . HIS A 1 236 ? -17.016 37.281 1.668 1 92.25 236 HIS A O 1
ATOM 1985 N N . GLN A 1 237 ? -15.477 38.719 0.954 1 94.12 237 GLN A N 1
ATOM 1986 C CA . GLN A 1 237 ? -14.609 37.688 0.393 1 94.12 237 GLN A CA 1
ATOM 1987 C C . GLN A 1 237 ? -13.938 36.875 1.495 1 94.12 237 GLN A C 1
ATOM 1989 O O . GLN A 1 237 ? -13.828 35.625 1.389 1 94.12 237 GLN A O 1
ATOM 1994 N N . ILE A 1 238 ? -13.531 37.562 2.523 1 95.31 238 ILE A N 1
ATOM 1995 C CA . ILE A 1 238 ? -12.914 36.906 3.666 1 95.31 238 ILE A CA 1
ATOM 1996 C C . ILE A 1 238 ? -13.914 35.938 4.309 1 95.31 238 ILE A C 1
ATOM 1998 O O . ILE A 1 238 ? -13.586 34.781 4.602 1 95.31 238 ILE A O 1
ATOM 2002 N N . ARG A 1 239 ? -15.133 36.375 4.477 1 94.25 239 ARG A N 1
ATOM 2003 C CA . ARG A 1 239 ? -16.188 35.625 5.152 1 94.25 239 ARG A CA 1
ATOM 2004 C C . ARG A 1 239 ? -16.578 34.406 4.34 1 94.25 239 ARG A C 1
ATOM 2006 O O . ARG A 1 239 ? -16.672 33.312 4.875 1 94.25 239 ARG A O 1
ATOM 2013 N N . ASP A 1 240 ? -16.734 34.688 3.107 1 93.44 240 ASP A N 1
ATOM 2014 C CA . ASP A 1 240 ? -17.391 33.656 2.291 1 93.44 240 ASP A CA 1
ATOM 2015 C C . ASP A 1 240 ? -16.391 32.688 1.699 1 93.44 240 ASP A C 1
ATOM 2017 O O . ASP A 1 240 ? -16.719 31.531 1.403 1 93.44 240 ASP A O 1
ATOM 2021 N N . THR A 1 241 ? -15.125 33.125 1.492 1 93.56 241 THR A N 1
ATOM 2022 C CA . THR A 1 241 ? -14.195 32.312 0.73 1 93.56 241 THR A CA 1
ATOM 2023 C C . THR A 1 241 ? -12.898 32.094 1.511 1 93.56 241 THR A C 1
ATOM 2025 O O . THR A 1 241 ? -12.523 30.953 1.796 1 93.56 241 THR A O 1
ATOM 2028 N N . ASP A 1 242 ? -12.281 33.156 1.904 1 95.81 242 ASP A N 1
ATOM 2029 C CA . ASP A 1 242 ? -10.898 33.062 2.363 1 95.81 242 ASP A CA 1
ATOM 2030 C C . ASP A 1 242 ? -10.82 32.375 3.725 1 95.81 242 ASP A C 1
ATOM 2032 O O . ASP A 1 242 ? -9.977 31.5 3.934 1 95.81 242 ASP A O 1
ATOM 2036 N N . LYS A 1 243 ? -11.68 32.812 4.656 1 96.06 243 LYS A N 1
ATOM 2037 C CA . LYS A 1 243 ? -11.633 32.25 6.008 1 96.06 243 LYS A CA 1
ATOM 2038 C C . LYS A 1 243 ? -11.984 30.781 6.012 1 96.06 243 LYS A C 1
ATOM 2040 O O . LYS A 1 243 ? -11.273 29.969 6.598 1 96.06 243 LYS A O 1
ATOM 2045 N N . PRO A 1 244 ? -13.016 30.391 5.352 1 94.62 244 PRO A N 1
ATOM 2046 C CA . PRO A 1 244 ? -13.312 28.969 5.258 1 94.62 244 PRO A CA 1
ATOM 2047 C C . PRO A 1 244 ? -12.172 28.172 4.625 1 94.62 244 PRO A C 1
ATOM 2049 O O . PRO A 1 244 ? -11.867 27.062 5.066 1 94.62 244 PRO A O 1
ATOM 2052 N N . LEU A 1 245 ? -11.547 28.719 3.643 1 94.56 245 LEU A N 1
ATOM 2053 C CA . LEU A 1 245 ? -10.445 28.047 2.969 1 94.56 245 LEU A CA 1
ATOM 2054 C C . LEU A 1 245 ? -9.234 27.938 3.885 1 94.56 245 LEU A C 1
ATOM 2056 O O . LEU A 1 245 ? -8.5 26.953 3.844 1 94.56 245 LEU A O 1
ATOM 2060 N N . ALA A 1 246 ? -9.031 28.984 4.676 1 96.38 246 ALA A N 1
ATOM 2061 C CA . ALA A 1 246 ? -7.914 28.969 5.621 1 96.38 246 ALA A CA 1
ATOM 2062 C C . ALA A 1 246 ? -8.086 27.844 6.652 1 96.38 246 ALA A C 1
ATOM 2064 O O . ALA A 1 246 ? -7.133 27.141 6.969 1 96.38 246 ALA A O 1
ATOM 2065 N N . LEU A 1 247 ? -9.281 27.703 7.102 1 94.19 247 LEU A N 1
ATOM 2066 C CA . LEU A 1 247 ? -9.57 26.656 8.078 1 94.19 247 LEU A CA 1
ATOM 2067 C C . LEU A 1 247 ? -9.445 25.266 7.441 1 94.19 247 LEU A C 1
ATOM 2069 O O . LEU A 1 247 ? -8.93 24.344 8.07 1 94.19 247 LEU A O 1
ATOM 2073 N N . LYS A 1 248 ? -9.844 25.234 6.273 1 91.88 248 LYS A N 1
ATOM 2074 C CA . LYS A 1 248 ? -9.695 23.984 5.535 1 91.88 248 LYS A CA 1
ATOM 2075 C C . LYS A 1 248 ? -8.227 23.656 5.285 1 91.88 248 LYS A C 1
ATOM 2077 O O . LYS A 1 248 ? -7.816 22.5 5.375 1 91.88 248 LYS A O 1
ATOM 2082 N N . ALA A 1 249 ? -7.453 24.672 4.922 1 93.81 249 ALA A N 1
ATOM 2083 C CA . ALA A 1 249 ? -6.039 24.5 4.602 1 93.81 249 ALA A CA 1
ATOM 2084 C C . ALA A 1 249 ? -5.258 24 5.809 1 93.81 249 ALA A C 1
ATOM 2086 O O . ALA A 1 249 ? -4.207 23.375 5.656 1 93.81 249 ALA A O 1
ATOM 2087 N N . ALA A 1 250 ? -5.832 24.266 7 1 92.44 250 ALA A N 1
ATOM 2088 C CA . ALA A 1 250 ? -5.18 23.812 8.227 1 92.44 250 ALA A CA 1
ATOM 2089 C C . ALA A 1 250 ? -5.793 22.5 8.727 1 92.44 250 ALA A C 1
ATOM 2091 O O . ALA A 1 250 ? -5.742 22.219 9.922 1 92.44 250 ALA A O 1
ATOM 2092 N N . SER A 1 251 ? -6.398 21.75 7.844 1 88.94 251 SER A N 1
ATOM 2093 C CA . SER A 1 251 ? -7.008 20.469 8.195 1 88.94 251 SER A CA 1
ATOM 2094 C C . SER A 1 251 ? -6.234 19.297 7.59 1 88.94 251 SER A C 1
ATOM 2096 O O . SER A 1 251 ? -5.57 19.453 6.562 1 88.94 251 SER A O 1
ATOM 2098 N N . ILE A 1 252 ? -6.398 18.188 8.227 1 81.69 252 ILE A N 1
ATOM 2099 C CA . ILE A 1 252 ? -5.664 17 7.82 1 81.69 252 ILE A CA 1
ATOM 2100 C C . ILE A 1 252 ? -6.129 16.562 6.434 1 81.69 252 ILE A C 1
ATOM 2102 O O . ILE A 1 252 ? -5.309 16.234 5.57 1 81.69 252 ILE A O 1
ATOM 2106 N N . PRO A 1 253 ? -7.445 16.641 6.141 1 81.44 253 PRO A N 1
ATOM 2107 C CA . PRO A 1 253 ? -7.871 16.25 4.797 1 81.44 253 PRO A CA 1
ATOM 2108 C C . PRO A 1 253 ? -7.258 17.109 3.703 1 81.44 253 PRO A C 1
ATOM 2110 O O . PRO A 1 253 ? -6.879 16.609 2.645 1 81.44 253 PRO A O 1
ATOM 2113 N N . PHE A 1 254 ? -7.109 18.359 3.992 1 89 254 PHE A N 1
ATOM 2114 C CA . PHE A 1 254 ? -6.492 19.266 3.031 1 89 254 PHE A CA 1
ATOM 2115 C C . PHE A 1 254 ? -5.023 18.922 2.82 1 89 254 PHE A C 1
ATOM 2117 O O . PHE A 1 254 ? -4.547 18.875 1.685 1 89 254 PHE A O 1
ATOM 2124 N N . ILE A 1 255 ? -4.41 18.609 3.859 1 88.25 255 ILE A N 1
ATOM 2125 C CA . ILE A 1 255 ? -2.986 18.281 3.822 1 88.25 255 ILE A CA 1
ATOM 2126 C C . ILE A 1 255 ? -2.768 17 3.039 1 88.25 255 ILE A C 1
ATOM 2128 O O . ILE A 1 255 ? -1.789 16.875 2.301 1 88.25 255 ILE A O 1
ATOM 2132 N N . ARG A 1 256 ? -3.664 16.188 3.182 1 82.56 256 ARG A N 1
ATOM 2133 C CA . ARG A 1 256 ? -3.576 14.93 2.453 1 82.56 256 ARG A CA 1
ATOM 2134 C C . ARG A 1 256 ? -3.664 15.156 0.949 1 82.56 256 ARG A C 1
ATOM 2136 O O . ARG A 1 256 ? -2.936 14.531 0.177 1 82.56 256 ARG A O 1
ATOM 2143 N N . GLN A 1 257 ? -4.555 16.031 0.54 1 85.44 257 GLN A N 1
ATOM 2144 C CA . GLN A 1 257 ? -4.699 16.344 -0.877 1 85.44 257 GLN A CA 1
ATOM 2145 C C . GLN A 1 257 ? -3.471 17.078 -1.405 1 85.44 257 GLN A C 1
ATOM 2147 O O . GLN A 1 257 ? -3.059 16.875 -2.547 1 85.44 257 GLN A O 1
ATOM 2152 N N . PHE A 1 258 ? -2.969 17.906 -0.574 1 91 258 PHE A N 1
ATOM 2153 C CA . PHE A 1 258 ? -1.731 18.594 -0.94 1 91 258 PHE A CA 1
ATOM 2154 C C . PHE A 1 258 ? -0.608 17.578 -1.16 1 91 258 PHE A C 1
ATOM 2156 O O . PHE A 1 258 ? 0.13 17.672 -2.143 1 91 258 PHE A O 1
ATOM 2163 N N . ASN A 1 259 ? -0.542 16.672 -0.322 1 85.38 259 ASN A N 1
ATOM 2164 C CA . ASN A 1 259 ? 0.458 15.617 -0.446 1 85.38 259 ASN A CA 1
ATOM 2165 C C . ASN A 1 259 ? 0.26 14.805 -1.723 1 85.38 259 ASN A C 1
ATOM 2167 O O . ASN A 1 259 ? 1.229 14.469 -2.404 1 85.38 259 ASN A O 1
ATOM 2171 N N . LEU A 1 260 ? -0.938 14.469 -1.976 1 82.06 260 LEU A N 1
ATOM 2172 C CA . LEU A 1 260 ? -1.268 13.742 -3.195 1 82.06 260 LEU A CA 1
ATOM 2173 C C . LEU A 1 260 ? -0.805 14.508 -4.43 1 82.06 260 LEU A C 1
ATOM 2175 O O . LEU A 1 260 ? -0.238 13.922 -5.355 1 82.06 260 LEU A O 1
ATOM 2179 N N . PHE A 1 261 ? -1.062 15.758 -4.402 1 87.75 261 PHE A N 1
ATOM 2180 C CA . PHE A 1 261 ? -0.665 16.609 -5.512 1 87.75 261 PHE A CA 1
ATOM 2181 C C . PHE A 1 261 ? 0.846 16.578 -5.711 1 87.75 261 PHE A C 1
ATOM 2183 O O . PHE A 1 261 ? 1.326 16.438 -6.836 1 87.75 261 PHE A O 1
ATOM 2190 N N . ILE A 1 262 ? 1.524 16.703 -4.637 1 87.38 262 ILE A N 1
ATOM 2191 C CA . ILE A 1 262 ? 2.982 16.734 -4.688 1 87.38 262 ILE A CA 1
ATOM 2192 C C . ILE A 1 262 ? 3.51 15.398 -5.199 1 87.38 262 ILE A C 1
ATOM 2194 O O . ILE A 1 262 ? 4.438 15.359 -6.012 1 87.38 262 ILE A O 1
ATOM 2198 N N . ASN A 1 263 ? 2.898 14.391 -4.715 1 78.25 263 ASN A N 1
ATOM 2199 C CA . ASN A 1 263 ? 3.352 13.062 -5.109 1 78.25 263 ASN A CA 1
ATOM 2200 C C . ASN A 1 263 ? 3.08 12.789 -6.586 1 78.25 263 AS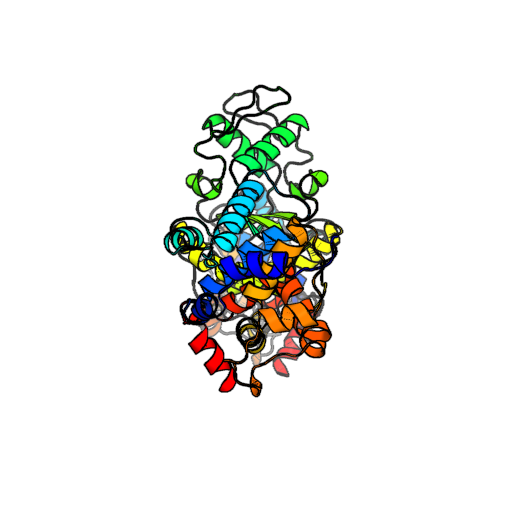N A C 1
ATOM 2202 O O . ASN A 1 263 ? 3.883 12.141 -7.262 1 78.25 263 ASN A O 1
ATOM 2206 N N . LYS A 1 264 ? 1.998 13.258 -7.066 1 79.88 264 LYS A N 1
ATOM 2207 C CA . LYS A 1 264 ? 1.65 13.102 -8.477 1 79.88 264 LYS A CA 1
ATOM 2208 C C . LYS A 1 264 ? 2.523 13.984 -9.359 1 79.88 264 LYS A C 1
ATOM 2210 O O . LYS A 1 264 ? 2.686 13.711 -10.547 1 79.88 264 LYS A O 1
ATOM 2215 N N . ASN A 1 265 ? 2.949 15.094 -8.719 1 84.19 265 ASN A N 1
ATOM 2216 C CA . ASN A 1 265 ? 3.805 16.047 -9.406 1 84.19 265 ASN A CA 1
ATOM 2217 C C . ASN A 1 265 ? 5.16 16.188 -8.719 1 84.19 265 ASN A C 1
ATOM 2219 O O . ASN A 1 265 ? 5.559 17.297 -8.344 1 84.19 265 ASN A O 1
ATOM 2223 N N . SER A 1 266 ? 5.832 15.078 -8.68 1 81.62 266 SER A N 1
ATOM 2224 C CA . SER A 1 266 ? 7.055 15 -7.883 1 81.62 266 SER A CA 1
ATOM 2225 C C . SER A 1 266 ? 8.109 15.977 -8.383 1 81.62 266 SER A C 1
ATOM 2227 O O . SER A 1 266 ? 8.969 16.422 -7.621 1 81.62 266 SER A O 1
ATOM 2229 N N . HIS A 1 267 ? 8.062 16.359 -9.633 1 86.25 267 HIS A N 1
ATOM 2230 C CA . HIS A 1 267 ? 9.031 17.266 -10.211 1 86.25 267 HIS A CA 1
ATOM 2231 C C . HIS A 1 267 ? 8.859 18.688 -9.656 1 86.25 267 HIS A C 1
ATOM 2233 O O . HIS A 1 267 ? 9.773 19.5 -9.734 1 86.25 267 HIS A O 1
ATOM 2239 N N . LEU A 1 268 ? 7.746 18.969 -9.016 1 90.31 268 LEU A N 1
ATOM 2240 C CA . LEU A 1 268 ? 7.449 20.297 -8.5 1 90.31 268 LEU A CA 1
ATOM 2241 C C . LEU A 1 268 ? 7.938 20.453 -7.062 1 90.31 268 LEU A C 1
ATOM 2243 O O . LEU A 1 268 ? 8.016 21.562 -6.539 1 90.31 268 LEU A O 1
ATOM 2247 N N . LYS A 1 269 ? 8.344 19.359 -6.43 1 87.19 269 LYS A N 1
ATOM 2248 C CA . LYS A 1 269 ? 8.641 19.297 -5.004 1 87.19 269 LYS A CA 1
ATOM 2249 C C . LYS A 1 269 ? 9.672 20.359 -4.605 1 87.19 269 LYS A C 1
ATOM 2251 O O . LYS A 1 269 ? 9.523 21.016 -3.572 1 87.19 269 LYS A O 1
ATOM 2256 N N . LYS A 1 270 ? 10.641 20.609 -5.449 1 88.81 270 LYS A N 1
ATOM 2257 C CA . LYS A 1 270 ? 11.758 21.469 -5.082 1 88.81 270 LYS A CA 1
ATOM 2258 C C . LYS A 1 270 ? 11.688 22.812 -5.809 1 88.81 270 LYS A C 1
ATOM 2260 O O . LYS A 1 270 ? 12.562 23.656 -5.648 1 88.81 270 LYS A O 1
ATOM 2265 N N . ILE A 1 271 ? 10.609 23 -6.551 1 93.31 271 ILE A N 1
ATOM 2266 C CA . ILE A 1 271 ? 10.422 24.25 -7.289 1 93.31 271 ILE A CA 1
ATOM 2267 C C . ILE A 1 271 ? 9.82 25.312 -6.371 1 93.31 271 ILE A C 1
ATOM 2269 O O . ILE A 1 271 ? 9.016 24.984 -5.488 1 93.31 271 ILE A O 1
ATOM 2273 N N . ARG A 1 272 ? 10.266 26.453 -6.586 1 95.81 272 ARG A N 1
ATOM 2274 C CA . ARG A 1 272 ? 9.758 27.562 -5.785 1 95.81 272 ARG A CA 1
ATOM 2275 C C . ARG A 1 272 ? 8.25 27.734 -5.977 1 95.81 272 ARG A C 1
ATOM 2277 O O . ARG A 1 272 ? 7.746 27.609 -7.094 1 95.81 272 ARG A O 1
ATOM 2284 N N . VAL A 1 273 ? 7.582 28.078 -4.922 1 96.62 273 VAL A N 1
ATOM 2285 C CA . VAL A 1 273 ? 6.129 28.234 -4.934 1 96.62 273 VAL A CA 1
ATOM 2286 C C . VAL A 1 273 ? 5.723 29.281 -5.969 1 96.62 273 VAL A C 1
ATOM 2288 O O . VAL A 1 273 ? 4.754 29.094 -6.703 1 96.62 273 VAL A O 1
ATOM 2291 N N . SER A 1 274 ? 6.461 30.375 -6.074 1 95.81 274 SER A N 1
ATOM 2292 C CA . SER A 1 274 ? 6.164 31.438 -7.031 1 95.81 274 SER A CA 1
ATOM 2293 C C . SER A 1 274 ? 6.195 30.922 -8.461 1 95.81 274 SER A C 1
ATOM 2295 O O . SER A 1 274 ? 5.391 31.328 -9.297 1 95.81 274 SER A O 1
ATOM 2297 N N . ASP A 1 275 ? 7.109 30.016 -8.734 1 95.62 275 ASP A N 1
ATOM 2298 C CA . ASP A 1 275 ? 7.23 29.422 -10.062 1 95.62 275 ASP A CA 1
ATOM 2299 C C . ASP A 1 275 ? 6.094 28.438 -10.336 1 95.62 275 ASP A C 1
ATOM 2301 O O . ASP A 1 275 ? 5.594 28.359 -11.461 1 95.62 275 ASP A O 1
ATOM 2305 N N . VAL A 1 276 ? 5.762 27.719 -9.32 1 94.25 276 VAL A N 1
ATOM 2306 C CA . VAL A 1 276 ? 4.656 26.781 -9.453 1 94.25 276 VAL A CA 1
ATOM 2307 C C . VAL A 1 276 ? 3.367 27.531 -9.781 1 94.25 276 VAL A C 1
ATOM 2309 O O . VAL A 1 276 ? 2.557 27.062 -10.586 1 94.25 276 VAL A O 1
ATOM 2312 N N . MET A 1 277 ? 3.201 28.672 -9.164 1 93.69 277 MET A N 1
ATOM 2313 C CA . MET A 1 277 ? 2.006 29.469 -9.383 1 93.69 277 MET A CA 1
ATOM 2314 C C . MET A 1 277 ? 1.935 29.969 -10.82 1 93.69 277 MET A C 1
ATOM 2316 O O . MET A 1 277 ? 0.844 30.141 -11.367 1 93.69 277 MET A O 1
ATOM 2320 N N . LYS A 1 278 ? 3.01 30.094 -11.422 1 91.19 278 LYS A N 1
ATOM 2321 C CA . LYS A 1 278 ? 3.061 30.578 -12.797 1 91.19 278 LYS A CA 1
ATOM 2322 C C . LYS A 1 278 ? 2.682 29.469 -13.781 1 91.19 278 LYS A C 1
ATOM 2324 O O . LYS A 1 278 ? 2.176 29.75 -14.867 1 91.19 278 LYS A O 1
ATOM 2329 N N . ILE A 1 279 ? 3.094 28.281 -13.414 1 83.5 279 ILE A N 1
ATOM 2330 C CA . ILE A 1 279 ? 2.748 27.156 -14.266 1 83.5 279 ILE A CA 1
ATOM 2331 C C . ILE A 1 279 ? 1.23 27.047 -14.391 1 83.5 279 ILE A C 1
ATOM 2333 O O . ILE A 1 279 ? 0.707 26.75 -15.469 1 83.5 279 ILE A O 1
ATOM 2337 N N . ALA A 1 280 ? 0.582 27.266 -13.383 1 69.12 280 ALA A N 1
ATOM 2338 C CA . ALA A 1 280 ? -0.877 27.219 -13.328 1 69.12 280 ALA A CA 1
ATOM 2339 C C . ALA A 1 280 ? -1.495 28.188 -14.336 1 69.12 280 ALA A C 1
ATOM 2341 O O . ALA A 1 280 ? -2.568 27.922 -14.883 1 69.12 280 ALA A O 1
ATOM 2342 N N . ASP A 1 281 ? -0.858 29.203 -14.523 1 69.88 281 ASP A N 1
ATOM 2343 C CA . ASP A 1 281 ? -1.361 30.219 -15.43 1 69.88 281 ASP A CA 1
ATOM 2344 C C . ASP A 1 281 ? -1.163 29.812 -16.891 1 69.88 281 ASP A C 1
ATOM 2346 O O . ASP A 1 281 ? -1.851 30.312 -17.781 1 69.88 281 ASP A O 1
ATOM 2350 N N . SER A 1 282 ? -0.179 28.875 -17.047 1 58.25 282 SER A N 1
ATOM 2351 C CA . SER A 1 282 ? 0.125 28.484 -18.422 1 58.25 282 SER A CA 1
ATOM 2352 C C . SER A 1 282 ? -0.713 27.281 -18.844 1 58.25 282 SER A C 1
ATOM 2354 O O . SER A 1 282 ? -0.899 27.031 -20.031 1 58.25 282 SER A O 1
ATOM 2356 N N . ASP A 1 283 ? -1.106 26.453 -18 1 49.78 283 ASP A N 1
ATOM 2357 C CA . ASP A 1 283 ? -1.903 25.297 -18.391 1 49.78 283 ASP A CA 1
ATOM 2358 C C . ASP A 1 283 ? -3.379 25.656 -18.516 1 49.78 283 ASP A C 1
ATOM 2360 O O . ASP A 1 283 ? -3.914 26.406 -17.688 1 49.78 283 ASP A O 1
ATOM 2364 N N . MET B 1 1 ? 17.75 -38.094 -18.125 1 84.62 1 MET B N 1
ATOM 2365 C CA . MET B 1 1 ? 16.359 -38.156 -18.609 1 84.62 1 MET B CA 1
ATOM 2366 C C . MET B 1 1 ? 16.219 -39.219 -19.688 1 84.62 1 MET B C 1
ATOM 2368 O O . MET B 1 1 ? 17.141 -39.406 -20.5 1 84.62 1 MET B O 1
ATOM 2372 N N . LYS B 1 2 ? 15.242 -40.031 -19.594 1 91.06 2 LYS B N 1
ATOM 2373 C CA . LYS B 1 2 ? 14.961 -41.094 -20.578 1 91.06 2 LYS B CA 1
ATOM 2374 C C . LYS B 1 2 ? 14.375 -40.5 -21.859 1 91.06 2 LYS B C 1
ATOM 2376 O O . LYS B 1 2 ? 13.789 -39.406 -21.844 1 91.06 2 LYS B O 1
ATOM 2381 N N . ASN B 1 3 ? 14.617 -41.188 -22.906 1 92.75 3 ASN B N 1
ATOM 2382 C CA . ASN B 1 3 ? 14.008 -40.75 -24.172 1 92.75 3 ASN B CA 1
ATOM 2383 C C . ASN B 1 3 ? 12.531 -41.125 -24.219 1 92.75 3 ASN B C 1
ATOM 2385 O O . ASN B 1 3 ? 12.117 -42.156 -23.703 1 92.75 3 ASN B O 1
ATOM 2389 N N . TRP B 1 4 ? 11.75 -40.312 -24.828 1 93.81 4 TRP B N 1
ATOM 2390 C CA . TRP B 1 4 ? 10.312 -40.5 -24.953 1 93.81 4 TRP B CA 1
ATOM 2391 C C . TRP B 1 4 ? 9.984 -41.75 -25.75 1 93.81 4 TRP B C 1
ATOM 2393 O O . TRP B 1 4 ? 10.57 -42 -26.797 1 93.81 4 TRP B O 1
ATOM 2403 N N . SER B 1 5 ? 9.188 -42.594 -25.297 1 93.62 5 SER B N 1
ATOM 2404 C CA . SER B 1 5 ? 8.789 -43.812 -25.953 1 93.62 5 SER B CA 1
ATOM 2405 C C . SER B 1 5 ? 7.273 -43.906 -26.109 1 93.62 5 SER B C 1
ATOM 2407 O O . SER B 1 5 ? 6.547 -43.031 -25.641 1 93.62 5 SER B O 1
ATOM 2409 N N . VAL B 1 6 ? 6.816 -44.938 -26.812 1 93.69 6 VAL B N 1
ATOM 2410 C CA . VAL B 1 6 ? 5.395 -45.188 -27.047 1 93.69 6 VAL B CA 1
ATOM 2411 C C . VAL B 1 6 ? 4.676 -45.406 -25.719 1 93.69 6 VAL B C 1
ATOM 2413 O O . VAL B 1 6 ? 3.521 -45 -25.562 1 93.69 6 VAL B O 1
ATOM 2416 N N . GLU B 1 7 ? 5.387 -46 -24.797 1 94.25 7 GLU B N 1
ATOM 2417 C CA . GLU B 1 7 ? 4.809 -46.281 -23.469 1 94.25 7 GLU B CA 1
ATOM 2418 C C . GLU B 1 7 ? 4.516 -44.969 -22.734 1 94.25 7 GLU B C 1
ATOM 2420 O O . GLU B 1 7 ? 3.502 -44.844 -22.047 1 94.25 7 GLU B O 1
ATOM 2425 N N . HIS B 1 8 ? 5.379 -44.031 -22.844 1 95.5 8 HIS B N 1
ATOM 2426 C CA . HIS B 1 8 ? 5.172 -42.719 -22.234 1 95.5 8 HIS B CA 1
ATOM 2427 C C . HIS B 1 8 ? 3.955 -42.031 -22.828 1 95.5 8 HIS B C 1
ATOM 2429 O O . HIS B 1 8 ? 3.188 -41.406 -22.094 1 95.5 8 HIS B O 1
ATOM 2435 N N . THR B 1 9 ? 3.82 -42.125 -24.156 1 95.19 9 THR B N 1
ATOM 2436 C CA . THR B 1 9 ? 2.656 -41.562 -24.828 1 95.19 9 THR B CA 1
ATOM 2437 C C . THR B 1 9 ? 1.367 -42.156 -24.281 1 95.19 9 THR B C 1
ATOM 2439 O O . THR B 1 9 ? 0.396 -41.438 -24.031 1 95.19 9 THR B O 1
ATOM 2442 N N . ARG B 1 10 ? 1.396 -43.469 -24.156 1 95.19 10 ARG B N 1
ATOM 2443 C CA . ARG B 1 10 ? 0.224 -44.156 -23.625 1 95.19 10 ARG B CA 1
ATOM 2444 C C . ARG B 1 10 ? -0.099 -43.688 -22.219 1 95.19 10 ARG B C 1
ATOM 2446 O O . ARG B 1 10 ? -1.267 -43.5 -21.859 1 95.19 10 ARG B O 1
ATOM 2453 N N . GLU B 1 11 ? 0.901 -43.5 -21.422 1 95.62 11 GLU B N 1
ATOM 2454 C CA . GLU B 1 11 ? 0.721 -43.062 -20.031 1 95.62 11 GLU B CA 1
ATOM 2455 C C . GLU B 1 11 ? 0.141 -41.656 -19.984 1 95.62 11 GLU B C 1
ATOM 2457 O O . GLU B 1 11 ? -0.76 -41.375 -19.188 1 95.62 11 GLU B O 1
ATOM 2462 N N . VAL B 1 12 ? 0.657 -40.75 -20.766 1 96.69 12 VAL B N 1
ATOM 2463 C CA . VAL B 1 12 ? 0.228 -39.375 -20.766 1 96.69 12 VAL B CA 1
ATOM 2464 C C . VAL B 1 12 ? -1.202 -39.281 -21.297 1 96.69 12 VAL B C 1
ATOM 2466 O O . VAL B 1 12 ? -2.004 -38.469 -20.781 1 96.69 12 VAL B O 1
ATOM 2469 N N . LYS B 1 13 ? -1.542 -40.062 -22.266 1 95.62 13 LYS B N 1
ATOM 2470 C CA . LYS B 1 13 ? -2.854 -40 -22.906 1 95.62 13 LYS B CA 1
ATOM 2471 C C . LYS B 1 13 ? -3.941 -40.531 -21.984 1 95.62 13 LYS B C 1
ATOM 2473 O O . LYS B 1 13 ? -5.129 -40.312 -22.219 1 95.62 13 LYS B O 1
ATOM 2478 N N . LYS B 1 14 ? -3.543 -41.188 -20.891 1 96.44 14 LYS B N 1
ATOM 2479 C CA . LYS B 1 14 ? -4.512 -41.656 -19.906 1 96.44 14 LYS B CA 1
ATOM 2480 C C . LYS B 1 14 ? -5.188 -40.5 -19.203 1 96.44 14 LYS B C 1
ATOM 2482 O O . LYS B 1 14 ? -6.336 -40.625 -18.75 1 96.44 14 LYS B O 1
ATOM 2487 N N . TRP B 1 15 ? -4.438 -39.406 -19.125 1 97.44 15 TRP B N 1
ATOM 2488 C CA . TRP B 1 15 ? -4.992 -38.312 -18.344 1 97.44 15 TRP B CA 1
ATOM 2489 C C . TRP B 1 15 ? -5.121 -37.062 -19.219 1 97.44 15 TRP B C 1
ATOM 2491 O O . TRP B 1 15 ? -5.883 -36.156 -18.891 1 97.44 15 TRP B O 1
ATOM 2501 N N . LEU B 1 16 ? -4.383 -37.031 -20.281 1 97.25 16 LEU B N 1
ATOM 2502 C CA . LEU B 1 16 ? -4.398 -35.844 -21.125 1 97.25 16 LEU B CA 1
ATOM 2503 C C . LEU B 1 16 ? -5.543 -35.906 -22.141 1 97.25 16 LEU B C 1
ATOM 2505 O O . LEU B 1 16 ? -5.5 -36.688 -23.078 1 97.25 16 LEU B O 1
ATOM 2509 N N . ASP B 1 17 ? -6.547 -35.156 -21.891 1 95.62 17 ASP B N 1
ATOM 2510 C CA . ASP B 1 17 ? -7.66 -34.969 -22.812 1 95.62 17 ASP B CA 1
ATOM 2511 C C . ASP B 1 17 ? -7.879 -33.5 -23.109 1 95.62 17 ASP B C 1
ATOM 2513 O O . ASP B 1 17 ? -8.422 -32.75 -22.281 1 95.62 17 ASP B O 1
ATOM 2517 N N . ILE B 1 18 ? -7.562 -33.094 -24.297 1 94.88 18 ILE B N 1
ATOM 2518 C CA . ILE B 1 18 ? -7.582 -31.688 -24.688 1 94.88 18 ILE B CA 1
ATOM 2519 C C . ILE B 1 18 ? -9.016 -31.156 -24.641 1 94.88 18 ILE B C 1
ATOM 2521 O O . ILE B 1 18 ? -9.242 -30 -24.312 1 94.88 18 ILE B O 1
ATOM 2525 N N . ASP B 1 19 ? -9.922 -31.984 -24.938 1 93.38 19 ASP B N 1
ATOM 2526 C CA . ASP B 1 19 ? -11.32 -31.562 -24.891 1 93.38 19 ASP B CA 1
ATOM 2527 C C . ASP B 1 19 ? -11.719 -31.188 -23.453 1 93.38 19 ASP B C 1
ATOM 2529 O O . ASP B 1 19 ? -12.531 -30.281 -23.25 1 93.38 19 ASP B O 1
ATOM 2533 N N . THR B 1 20 ? -11.18 -31.922 -22.516 1 95.88 20 THR B N 1
ATOM 2534 C CA . THR B 1 20 ? -11.43 -31.578 -21.125 1 95.88 20 THR B CA 1
ATOM 2535 C C . THR B 1 20 ? -10.828 -30.203 -20.797 1 95.88 20 THR B C 1
ATOM 2537 O O . THR B 1 20 ? -11.461 -29.391 -20.125 1 95.88 20 THR B O 1
ATOM 2540 N N . TYR B 1 21 ? -9.641 -29.953 -21.297 1 97.19 21 TYR B N 1
ATOM 2541 C CA . TYR B 1 21 ? -8.938 -28.703 -21.031 1 97.19 21 TYR B CA 1
ATOM 2542 C C . TYR B 1 21 ? -9.656 -27.531 -21.672 1 97.19 21 TYR B C 1
ATOM 2544 O O . TYR B 1 21 ? -9.477 -26.375 -21.25 1 97.19 21 TYR B O 1
ATOM 2552 N N . ARG B 1 22 ? -10.453 -27.781 -22.703 1 94.19 22 ARG B N 1
ATOM 2553 C CA . ARG B 1 22 ? -11.211 -26.703 -23.344 1 94.19 22 ARG B CA 1
ATOM 2554 C C . ARG B 1 22 ? -12.195 -26.062 -22.375 1 94.19 22 ARG B C 1
ATOM 2556 O O . ARG B 1 22 ? -12.602 -24.922 -22.562 1 94.19 22 ARG B O 1
ATOM 2563 N N . GLY B 1 23 ? -12.453 -26.766 -21.328 1 95.75 23 GLY B N 1
ATOM 2564 C CA . GLY B 1 23 ? -13.359 -26.281 -20.297 1 95.75 23 GLY B CA 1
ATOM 2565 C C . GLY B 1 23 ? -12.844 -25.047 -19.594 1 95.75 23 GLY B C 1
ATOM 2566 O O . GLY B 1 23 ? -13.617 -24.297 -18.984 1 95.75 23 GLY B O 1
ATOM 2567 N N . PHE B 1 24 ? -11.578 -24.75 -19.703 1 96.94 24 PHE B N 1
ATOM 2568 C CA . PHE B 1 24 ? -11 -23.578 -19.062 1 96.94 24 PHE B CA 1
ATOM 2569 C C . PHE B 1 24 ? -11.57 -22.297 -19.656 1 96.94 24 PHE B C 1
ATOM 2571 O O . PHE B 1 24 ? -11.602 -21.25 -19 1 96.94 24 PHE B O 1
ATOM 2578 N N . GLU B 1 25 ? -12.062 -22.391 -20.875 1 95.94 25 GLU B N 1
ATOM 2579 C CA . GLU B 1 25 ? -12.633 -21.219 -21.547 1 95.94 25 GLU B CA 1
ATOM 2580 C C . GLU B 1 25 ? -13.961 -20.812 -20.906 1 95.94 25 GLU B C 1
ATOM 2582 O O . GLU B 1 25 ? -14.398 -19.672 -21.047 1 95.94 25 GLU B O 1
ATOM 2587 N N . GLU B 1 26 ? -14.516 -21.75 -20.234 1 95.62 26 GLU B N 1
ATOM 2588 C CA . GLU B 1 26 ? -15.844 -21.516 -19.672 1 95.62 26 GLU B CA 1
ATOM 2589 C C . GLU B 1 26 ? -15.758 -21 -18.234 1 95.62 26 GLU B C 1
ATOM 2591 O O . GLU B 1 26 ? -16.766 -20.625 -17.641 1 95.62 26 GLU B O 1
ATOM 2596 N N . LEU B 1 27 ? -14.586 -20.922 -17.688 1 94.81 27 LEU B N 1
ATOM 2597 C CA . LEU B 1 27 ? -14.383 -20.453 -16.312 1 94.81 27 LEU B CA 1
ATOM 2598 C C . LEU B 1 27 ? -14.398 -18.922 -16.25 1 94.81 27 LEU B C 1
ATOM 2600 O O . LEU B 1 27 ? -14.117 -18.266 -17.25 1 94.81 27 LEU B O 1
ATOM 2604 N N . PRO B 1 28 ? -14.797 -18.469 -15.086 1 93.44 28 PRO B N 1
ATOM 2605 C CA . PRO B 1 28 ? -14.547 -17.047 -14.883 1 93.44 28 PRO B CA 1
ATOM 2606 C C . PRO B 1 28 ? -13.062 -16.703 -14.93 1 93.44 28 PRO B C 1
ATOM 2608 O O . PRO B 1 28 ? -12.219 -17.531 -14.586 1 93.44 28 PRO B O 1
ATOM 2611 N N . LEU B 1 29 ? -12.781 -15.5 -15.328 1 94.25 29 LEU B N 1
ATOM 2612 C CA . LEU B 1 29 ? -11.391 -15.07 -15.5 1 94.25 29 LEU B CA 1
ATOM 2613 C C . LEU B 1 29 ? -10.602 -15.258 -14.211 1 94.25 29 LEU B C 1
ATOM 2615 O O . LEU B 1 29 ? -9.453 -15.703 -14.242 1 94.25 29 LEU B O 1
ATOM 2619 N N . ILE B 1 30 ? -11.234 -14.953 -13.07 1 90.75 30 ILE B N 1
ATOM 2620 C CA . ILE B 1 30 ? -10.562 -15.062 -11.781 1 90.75 30 ILE B CA 1
ATOM 2621 C C . ILE B 1 30 ? -10.211 -16.531 -11.508 1 90.75 30 ILE B C 1
ATOM 2623 O O . ILE B 1 30 ? -9.188 -16.828 -10.883 1 90.75 30 ILE B O 1
ATOM 2627 N N . HIS B 1 31 ? -11.008 -17.406 -11.977 1 93.5 31 HIS B N 1
ATOM 2628 C CA . HIS B 1 31 ? -10.758 -18.828 -11.812 1 93.5 31 HIS B CA 1
ATOM 2629 C C . HIS B 1 31 ? -9.547 -19.281 -12.633 1 93.5 31 HIS B C 1
ATOM 2631 O O . HIS B 1 31 ? -8.734 -20.078 -12.164 1 93.5 31 HIS B O 1
ATOM 2637 N N . LEU B 1 32 ? -9.469 -18.766 -13.836 1 95.56 32 LEU B N 1
ATOM 2638 C CA . LEU B 1 32 ? -8.312 -19.062 -14.672 1 95.56 32 LEU B CA 1
ATOM 2639 C C . LEU B 1 32 ? -7.023 -18.594 -14.008 1 95.56 32 LEU B C 1
ATOM 2641 O O . LEU B 1 32 ? -6.008 -19.297 -14.047 1 95.56 32 LEU B O 1
ATOM 2645 N N . TYR B 1 33 ? -7.121 -17.422 -13.414 1 93.94 33 TYR B N 1
ATOM 2646 C CA . TYR B 1 33 ? -5.988 -16.875 -12.688 1 93.94 33 TYR B CA 1
ATOM 2647 C C . TYR B 1 33 ? -5.516 -17.844 -11.602 1 93.94 33 TYR B C 1
ATOM 2649 O O . TYR B 1 33 ? -4.32 -18.125 -11.508 1 93.94 33 TYR B O 1
ATOM 2657 N N . HIS B 1 34 ? -6.43 -18.312 -10.859 1 91.12 34 HIS B N 1
ATOM 2658 C CA . HIS B 1 34 ? -6.066 -19.188 -9.742 1 91.12 34 HIS B CA 1
ATOM 2659 C C . HIS B 1 34 ? -5.57 -20.547 -10.242 1 91.12 34 HIS B C 1
ATOM 2661 O O . HIS B 1 34 ? -4.711 -21.156 -9.609 1 91.12 34 HIS B O 1
ATOM 2667 N N . GLU B 1 35 ? -6.086 -21.047 -11.375 1 95.5 35 GLU B N 1
ATOM 2668 C CA . GLU B 1 35 ? -5.59 -22.281 -11.984 1 95.5 35 GLU B CA 1
ATOM 2669 C C . GLU B 1 35 ? -4.113 -22.156 -12.359 1 95.5 35 GLU B C 1
ATOM 2671 O O . GLU B 1 35 ? -3.338 -23.094 -12.164 1 95.5 35 GLU B O 1
ATOM 2676 N N . LEU B 1 36 ? -3.787 -20.969 -12.898 1 95.19 36 LEU B N 1
ATOM 2677 C CA . LEU B 1 36 ? -2.398 -20.734 -13.281 1 95.19 36 LEU B CA 1
ATOM 2678 C C . LEU B 1 36 ? -1.523 -20.547 -12.047 1 95.19 36 LEU B C 1
ATOM 2680 O O . LEU B 1 36 ? -0.394 -21.031 -11.992 1 95.19 36 LEU B O 1
ATOM 2684 N N . LEU B 1 37 ? -2.113 -19.844 -11.141 1 90.88 37 LEU B N 1
ATOM 2685 C CA . LEU B 1 37 ? -1.387 -19.609 -9.891 1 90.88 37 LEU B CA 1
ATOM 2686 C C . LEU B 1 37 ? -1.018 -20.938 -9.227 1 90.88 37 LEU B C 1
ATOM 2688 O O . LEU B 1 37 ? 0.107 -21.109 -8.758 1 90.88 37 LEU B O 1
ATOM 2692 N N . ALA B 1 38 ? -1.905 -21.875 -9.172 1 91.75 38 ALA B N 1
ATOM 2693 C CA . ALA B 1 38 ? -1.664 -23.188 -8.586 1 91.75 38 ALA B CA 1
ATOM 2694 C C . ALA B 1 38 ? -0.515 -23.906 -9.297 1 91.75 38 ALA B C 1
ATOM 2696 O O . ALA B 1 38 ? 0.279 -24.594 -8.664 1 91.75 38 ALA B O 1
ATOM 2697 N N . ARG B 1 39 ? -0.36 -23.641 -10.516 1 95.06 39 ARG B N 1
ATOM 2698 C CA . ARG B 1 39 ? 0.623 -24.375 -11.312 1 95.06 39 ARG B CA 1
ATOM 2699 C C . ARG B 1 39 ? 2.008 -23.75 -11.18 1 95.06 39 ARG B C 1
ATOM 2701 O O . ARG B 1 39 ? 3.01 -24.359 -11.547 1 95.06 39 ARG B O 1
ATOM 2708 N N . THR B 1 40 ? 2.051 -22.5 -10.625 1 92.62 40 THR B N 1
ATOM 2709 C CA . THR B 1 40 ? 3.359 -21.922 -10.359 1 92.62 40 THR B CA 1
ATOM 2710 C C . THR B 1 40 ? 4.098 -22.719 -9.289 1 92.62 40 THR B C 1
ATOM 2712 O O . THR B 1 40 ? 5.328 -22.703 -9.234 1 92.62 40 THR B O 1
ATOM 2715 N N . LEU B 1 41 ? 3.354 -23.422 -8.469 1 90.06 41 LEU B N 1
ATOM 2716 C CA . LEU B 1 41 ? 3.938 -24.203 -7.383 1 90.06 41 LEU B CA 1
ATOM 2717 C C . LEU B 1 41 ? 4.82 -25.328 -7.93 1 90.06 41 LEU B C 1
ATOM 2719 O O . LEU B 1 41 ? 5.77 -25.75 -7.27 1 90.06 41 LEU B O 1
ATOM 2723 N N . PHE B 1 42 ? 4.559 -25.781 -9.141 1 93.44 42 PHE B N 1
ATOM 2724 C CA . PHE B 1 42 ? 5.273 -26.906 -9.719 1 93.44 42 PHE B CA 1
ATOM 2725 C C . PHE B 1 42 ? 6.719 -26.547 -10.023 1 93.44 42 PHE B C 1
ATOM 2727 O O . PHE B 1 42 ? 7.578 -27.422 -10.141 1 93.44 42 PHE B O 1
ATOM 2734 N N . PHE B 1 43 ? 6.938 -25.297 -10.164 1 89.38 43 PHE B N 1
ATOM 2735 C CA . PHE B 1 43 ? 8.242 -24.891 -10.664 1 89.38 43 PHE B CA 1
ATOM 2736 C C . PHE B 1 43 ? 9.023 -24.141 -9.586 1 89.38 43 PHE B C 1
ATOM 2738 O O . PHE B 1 43 ? 10.094 -23.594 -9.852 1 89.38 43 PHE B O 1
ATOM 2745 N N . LYS B 1 44 ? 8.422 -24.141 -8.445 1 83.81 44 LYS B N 1
ATOM 2746 C CA . LYS B 1 44 ? 9.148 -23.578 -7.309 1 83.81 44 LYS B CA 1
ATOM 2747 C C . LYS B 1 44 ? 10.305 -24.469 -6.891 1 83.81 44 LYS B C 1
ATOM 2749 O O . LYS B 1 44 ? 10.172 -25.688 -6.859 1 83.81 44 LYS B O 1
ATOM 2754 N N . PRO B 1 45 ? 11.484 -23.875 -6.637 1 79.62 45 PRO B N 1
ATOM 2755 C CA . PRO B 1 45 ? 12.633 -24.688 -6.234 1 79.62 45 PRO B CA 1
ATOM 2756 C C . PRO B 1 45 ? 12.461 -25.297 -4.852 1 79.62 45 PRO B C 1
ATOM 2758 O O . PRO B 1 45 ? 12.945 -26.406 -4.602 1 79.62 45 PRO B O 1
ATOM 2761 N N . TYR B 1 46 ? 11.773 -24.578 -3.965 1 78.06 46 TYR B N 1
ATOM 2762 C CA . TYR B 1 46 ? 11.555 -25.047 -2.602 1 78.06 46 TYR B CA 1
ATOM 2763 C C . TYR B 1 46 ? 10.086 -24.906 -2.211 1 78.06 46 TYR B C 1
ATOM 2765 O O . TYR B 1 46 ? 9.438 -23.922 -2.543 1 78.06 46 TYR B O 1
ATOM 2773 N N . HIS B 1 47 ? 9.617 -26.094 -1.58 1 76.88 47 HIS B N 1
ATOM 2774 C CA . HIS B 1 47 ? 8.234 -26.094 -1.12 1 76.88 47 HIS B CA 1
ATOM 2775 C C . HIS B 1 47 ? 8.156 -26.172 0.401 1 76.88 47 HIS B C 1
ATOM 2777 O O . HIS B 1 47 ? 8.812 -27.016 1.015 1 76.88 47 HIS B O 1
ATOM 2783 N N . GLU B 1 48 ? 7.438 -25.234 0.946 1 66.19 48 GLU B N 1
ATOM 2784 C CA . GLU B 1 48 ? 7.035 -25.453 2.332 1 66.19 48 GLU B CA 1
ATOM 2785 C C . GLU B 1 48 ? 6.168 -26.703 2.467 1 66.19 48 GLU B C 1
ATOM 2787 O O . GLU B 1 48 ? 5.691 -27.25 1.467 1 66.19 48 GLU B O 1
ATOM 2792 N N . GLU B 1 49 ? 6.008 -27.172 3.654 1 66.88 49 GLU B N 1
ATOM 2793 C CA . GLU B 1 49 ? 5.289 -28.422 3.885 1 66.88 49 GLU B CA 1
ATOM 2794 C C . GLU B 1 49 ? 3.887 -28.359 3.287 1 66.88 49 GLU B C 1
ATOM 2796 O O . GLU B 1 49 ? 3.463 -29.297 2.596 1 66.88 49 GLU B O 1
ATOM 2801 N N . PHE B 1 50 ? 3.232 -27.312 3.502 1 68.44 50 PHE B N 1
ATOM 2802 C CA . PHE B 1 50 ? 1.868 -27.188 3 1 68.44 50 PHE B CA 1
ATOM 2803 C C . PHE B 1 50 ? 1.857 -27.109 1.479 1 68.44 50 PHE B C 1
ATOM 2805 O O . PHE B 1 50 ? 0.962 -27.656 0.828 1 68.44 50 PHE B O 1
ATOM 2812 N N . GLU B 1 51 ? 2.863 -26.484 0.956 1 76.19 51 GLU B N 1
ATOM 2813 C CA . GLU B 1 51 ? 2.963 -26.375 -0.497 1 76.19 51 GLU B CA 1
ATOM 2814 C C . GLU B 1 51 ? 3.242 -27.75 -1.123 1 76.19 51 GLU B C 1
ATOM 2816 O O . GLU B 1 51 ? 2.709 -28.062 -2.188 1 76.19 51 GLU B O 1
ATOM 2821 N N . ALA B 1 52 ? 4.066 -28.438 -0.421 1 82.62 52 ALA B N 1
ATOM 2822 C CA . ALA B 1 52 ? 4.406 -29.766 -0.918 1 82.62 52 ALA B CA 1
ATOM 2823 C C . ALA B 1 52 ? 3.17 -30.656 -0.992 1 82.62 52 ALA B C 1
ATOM 2825 O O . ALA B 1 52 ? 2.996 -31.406 -1.952 1 82.62 52 ALA B O 1
ATOM 2826 N N . GLU B 1 53 ? 2.377 -30.547 -0.039 1 81.69 53 GLU B N 1
ATOM 2827 C CA . GLU B 1 53 ? 1.138 -31.328 -0.03 1 81.69 53 GLU B CA 1
ATOM 2828 C C . GLU B 1 53 ? 0.202 -30.875 -1.15 1 81.69 53 GLU B C 1
ATOM 2830 O O . GLU B 1 53 ? -0.427 -31.719 -1.808 1 81.69 53 GLU B O 1
ATOM 2835 N N . ALA B 1 54 ? 0.096 -29.625 -1.323 1 83.56 54 ALA B N 1
ATOM 2836 C CA . ALA B 1 54 ? -0.746 -29.094 -2.393 1 83.56 54 ALA B CA 1
ATOM 2837 C C . ALA B 1 54 ? -0.256 -29.562 -3.76 1 83.56 54 ALA B C 1
ATOM 2839 O O . ALA B 1 54 ? -1.058 -29.938 -4.613 1 83.56 54 ALA B O 1
ATOM 2840 N N . VAL B 1 55 ? 1.039 -29.516 -3.893 1 90.38 55 VAL B N 1
ATOM 2841 C CA . VAL B 1 55 ? 1.638 -29.922 -5.156 1 90.38 55 VAL B CA 1
ATOM 2842 C C . VAL B 1 55 ? 1.31 -31.391 -5.43 1 90.38 55 VAL B C 1
ATOM 2844 O O . VAL B 1 55 ? 0.933 -31.75 -6.547 1 90.38 55 VAL B O 1
ATOM 2847 N N . ARG B 1 56 ? 1.452 -32.188 -4.426 1 91.56 56 ARG B N 1
ATOM 2848 C CA . ARG B 1 56 ? 1.148 -33.625 -4.57 1 91.56 56 ARG B CA 1
ATOM 2849 C C . ARG B 1 56 ? -0.309 -33.812 -4.965 1 91.56 56 ARG B C 1
ATOM 2851 O O . ARG B 1 56 ? -0.607 -34.625 -5.859 1 91.56 56 ARG B O 1
ATOM 2858 N N . LEU B 1 57 ? -1.14 -33.125 -4.332 1 89.62 57 LEU B N 1
ATOM 2859 C CA . LEU B 1 57 ? -2.568 -33.25 -4.605 1 89.62 57 LEU B CA 1
ATOM 2860 C C . LEU B 1 57 ? -2.893 -32.781 -6.02 1 89.62 57 LEU B C 1
ATOM 2862 O O . LEU B 1 57 ? -3.678 -33.406 -6.723 1 89.62 57 LEU B O 1
ATOM 2866 N N . TYR B 1 58 ? -2.326 -31.688 -6.422 1 93.31 58 TYR B N 1
ATOM 2867 C CA . TYR B 1 58 ? -2.576 -31.125 -7.746 1 93.31 58 TYR B CA 1
ATOM 2868 C C . TYR B 1 58 ? -2.08 -32.062 -8.836 1 93.31 58 TYR B C 1
ATOM 2870 O O . TYR B 1 58 ? -2.771 -32.281 -9.828 1 93.31 58 TYR B O 1
ATOM 2878 N N . ILE B 1 59 ? -0.937 -32.594 -8.602 1 95 59 ILE B N 1
ATOM 2879 C CA . ILE B 1 59 ? -0.343 -33.531 -9.578 1 95 59 ILE B CA 1
ATOM 2880 C C . ILE B 1 59 ? -1.211 -34.75 -9.719 1 95 59 ILE B C 1
ATOM 2882 O O . ILE B 1 59 ? -1.482 -35.219 -10.828 1 95 59 ILE B O 1
ATOM 2886 N N . ASP B 1 60 ? -1.619 -35.25 -8.594 1 95 60 ASP B N 1
ATOM 2887 C CA . ASP B 1 60 ? -2.484 -36.406 -8.602 1 95 60 ASP B CA 1
ATOM 2888 C C . ASP B 1 60 ? -3.779 -36.125 -9.367 1 95 60 ASP B C 1
ATOM 2890 O O . ASP B 1 60 ? -4.242 -36.969 -10.141 1 95 60 ASP B O 1
ATOM 2894 N N . ARG B 1 61 ? -4.336 -35.031 -9.164 1 94.69 61 ARG B N 1
ATOM 2895 C CA . ARG B 1 61 ? -5.566 -34.656 -9.859 1 94.69 61 ARG B CA 1
ATOM 2896 C C . ARG B 1 61 ? -5.344 -34.594 -11.359 1 94.69 61 ARG B C 1
ATOM 2898 O O . ARG B 1 61 ? -6.117 -35.156 -12.141 1 94.69 61 ARG B O 1
ATOM 2905 N N . ILE B 1 62 ? -4.328 -33.938 -11.742 1 97.12 62 ILE B N 1
ATOM 2906 C CA . ILE B 1 62 ? -4.027 -33.75 -13.164 1 97.12 62 ILE B CA 1
ATOM 2907 C C . ILE B 1 62 ? -3.795 -35.125 -13.812 1 97.12 62 ILE B C 1
ATOM 2909 O O . ILE B 1 62 ? -4.375 -35.406 -14.859 1 97.12 62 ILE B O 1
ATOM 2913 N N . PHE B 1 63 ? -3.061 -36 -13.141 1 96.94 63 PHE B N 1
ATOM 2914 C CA . PHE B 1 63 ? -2.639 -37.25 -13.742 1 96.94 63 PHE B CA 1
ATOM 2915 C C . PHE B 1 63 ? -3.729 -38.312 -13.602 1 96.94 63 PHE B C 1
ATOM 2917 O O . PHE B 1 63 ? -3.539 -39.469 -14.008 1 96.94 63 PHE B O 1
ATOM 2924 N N . THR B 1 64 ? -4.844 -37.906 -13.031 1 96.31 64 THR B N 1
ATOM 2925 C CA . THR B 1 64 ? -6.012 -38.781 -13.039 1 96.31 64 THR B CA 1
ATOM 2926 C C . THR B 1 64 ? -7.094 -38.219 -13.961 1 96.31 64 THR B C 1
ATOM 2928 O O . THR B 1 64 ? -8.242 -38.688 -13.938 1 96.31 64 THR B O 1
ATOM 2931 N N . GLY B 1 65 ? -6.719 -37.188 -14.664 1 96.38 65 GLY B N 1
ATOM 2932 C CA . GLY B 1 65 ? -7.582 -36.688 -15.711 1 96.38 65 GLY B CA 1
ATOM 2933 C C . GLY B 1 65 ? -8.461 -35.531 -15.266 1 96.38 65 GLY B C 1
ATOM 2934 O O . GLY B 1 65 ? -9.469 -35.219 -15.898 1 96.38 65 GLY B O 1
ATOM 2935 N N . LYS B 1 66 ? -8.141 -34.938 -14.156 1 96.5 66 LYS B N 1
ATOM 2936 C CA . LYS B 1 66 ? -8.898 -33.812 -13.617 1 96.5 66 LYS B CA 1
ATOM 2937 C C . LYS B 1 66 ? -8.031 -32.562 -13.547 1 96.5 66 LYS B C 1
ATOM 2939 O O . LYS B 1 66 ? -7.555 -32.188 -12.469 1 96.5 66 LYS B O 1
ATOM 2944 N N . PRO B 1 67 ? -7.98 -31.844 -14.648 1 97.06 67 PRO B N 1
ATOM 2945 C CA . PRO B 1 67 ? -7.012 -30.75 -14.711 1 97.06 67 PRO B CA 1
ATOM 2946 C C . PRO B 1 67 ? -7.484 -29.5 -13.977 1 97.06 67 PRO B C 1
ATOM 2948 O O . PRO B 1 67 ? -6.703 -28.562 -13.773 1 97.06 67 PRO B O 1
ATOM 2951 N N . PHE B 1 68 ? -8.789 -29.453 -13.547 1 96.5 68 PHE B N 1
ATOM 2952 C CA . PHE B 1 68 ? -9.297 -28.312 -12.789 1 96.5 68 PHE B CA 1
ATOM 2953 C C . PHE B 1 68 ? -8.914 -28.422 -11.32 1 96.5 68 PHE B C 1
ATOM 2955 O O . PHE B 1 68 ? -9.547 -29.172 -10.562 1 96.5 68 PHE B O 1
ATOM 2962 N N . LEU B 1 69 ? -7.953 -27.656 -10.953 1 93.69 69 LEU B N 1
ATOM 2963 C CA . LEU B 1 69 ? -7.355 -27.797 -9.625 1 93.69 69 LEU B CA 1
ATOM 2964 C C . LEU B 1 69 ? -8.148 -27 -8.594 1 93.69 69 LEU B C 1
ATOM 2966 O O . LEU B 1 69 ? -8.172 -27.359 -7.41 1 93.69 69 LEU B O 1
ATOM 2970 N N . ILE B 1 70 ? -8.711 -25.922 -9.016 1 90.25 70 ILE B N 1
ATOM 2971 C CA . ILE B 1 70 ? -9.406 -25.016 -8.102 1 90.25 70 ILE B CA 1
ATOM 2972 C C . ILE B 1 70 ? -10.906 -25.281 -8.156 1 90.25 70 ILE B C 1
ATOM 2974 O O . ILE B 1 70 ? -11.555 -25 -9.172 1 90.25 70 ILE B O 1
ATOM 2978 N N . THR B 1 71 ? -11.383 -25.906 -7.152 1 83.5 71 THR B N 1
ATOM 2979 C CA . THR B 1 71 ? -12.82 -26.141 -7.09 1 83.5 71 THR B CA 1
ATOM 2980 C C . THR B 1 71 ? -13.562 -24.844 -6.77 1 83.5 71 THR B C 1
ATOM 2982 O O . THR B 1 71 ? -12.961 -23.859 -6.34 1 83.5 71 THR B O 1
ATOM 2985 N N . GLU B 1 72 ? -14.797 -24.859 -6.988 1 77.19 72 GLU B N 1
ATOM 2986 C CA . GLU B 1 72 ? -15.617 -23.688 -6.652 1 77.19 72 GLU B CA 1
ATOM 2987 C C . GLU B 1 72 ? -15.523 -23.375 -5.164 1 77.19 72 GLU B C 1
ATOM 2989 O O . GLU B 1 72 ? -15.492 -22.203 -4.781 1 77.19 72 GLU B O 1
ATOM 2994 N N . LYS B 1 73 ? -15.547 -24.422 -4.41 1 72 73 LYS B N 1
ATOM 2995 C CA . LYS B 1 73 ? -15.445 -24.234 -2.967 1 72 73 LYS B CA 1
ATOM 2996 C C . LYS B 1 73 ? -14.125 -23.578 -2.592 1 72 73 LYS B C 1
ATOM 2998 O O . LYS B 1 73 ? -14.102 -22.656 -1.769 1 72 73 LYS B O 1
ATOM 3003 N N . HIS B 1 74 ? -13.055 -24 -3.191 1 73.38 74 HIS B N 1
ATOM 3004 C CA . HIS B 1 74 ? -11.734 -23.438 -2.92 1 73.38 74 HIS B CA 1
ATOM 3005 C C . HIS B 1 74 ? -11.641 -22 -3.4 1 73.38 74 HIS B C 1
ATOM 3007 O O . HIS B 1 74 ? -11.023 -21.156 -2.742 1 73.38 74 HIS B O 1
ATOM 3013 N N . LEU B 1 75 ? -12.273 -21.891 -4.477 1 71.81 75 LEU B N 1
ATOM 3014 C CA . LEU B 1 75 ? -12.305 -20.531 -5 1 71.81 75 LEU B CA 1
ATOM 3015 C C . LEU B 1 75 ? -13.016 -19.594 -4.035 1 71.81 75 LEU B C 1
ATOM 3017 O O . LEU B 1 75 ? -12.602 -18.438 -3.857 1 71.81 75 LEU B O 1
ATOM 3021 N N . GLY B 1 76 ? -14.055 -20.094 -3.5 1 68.19 76 GLY B N 1
ATOM 3022 C CA . GLY B 1 76 ? -14.773 -19.328 -2.492 1 68.19 76 GLY B CA 1
ATOM 3023 C C . GLY B 1 76 ? -13.906 -18.938 -1.312 1 68.19 76 GLY B C 1
ATOM 3024 O O . GLY B 1 76 ? -14 -17.812 -0.817 1 68.19 76 GLY B O 1
ATOM 3025 N N . TYR B 1 77 ? -13.055 -19.906 -1.038 1 60.5 77 TYR B N 1
ATOM 3026 C CA . TYR B 1 77 ? -12.141 -19.625 0.063 1 60.5 77 TYR B CA 1
ATOM 3027 C C . TYR B 1 77 ? -11.102 -18.594 -0.338 1 60.5 77 TYR B C 1
ATOM 3029 O O . TYR B 1 77 ? -10.742 -17.719 0.464 1 60.5 77 TYR B O 1
ATOM 3037 N N . LEU B 1 78 ? -10.812 -18.719 -1.539 1 62.5 78 LEU B N 1
ATOM 3038 C CA . LEU B 1 78 ? -9.781 -17.828 -2.041 1 62.5 78 LEU B CA 1
ATOM 3039 C C . LEU B 1 78 ? -10.336 -16.438 -2.283 1 62.5 78 LEU B C 1
ATOM 3041 O O . LEU B 1 78 ? -9.586 -15.453 -2.297 1 62.5 78 LEU B O 1
ATOM 3045 N N . THR B 1 79 ? -11.617 -16.5 -2.398 1 63.22 79 THR B N 1
ATOM 3046 C CA . THR B 1 79 ? -12.25 -15.227 -2.734 1 63.22 79 THR B CA 1
ATOM 3047 C C . THR B 1 79 ? -13.164 -14.766 -1.606 1 63.22 79 THR B C 1
ATOM 3049 O O . THR B 1 79 ? -14.086 -13.969 -1.83 1 63.22 79 THR B O 1
ATOM 3052 N N . ARG B 1 80 ? -12.891 -15.414 -0.481 1 63.75 80 ARG B N 1
ATOM 3053 C CA . ARG B 1 80 ? -13.742 -15.109 0.669 1 63.75 80 ARG B CA 1
ATOM 3054 C C . ARG B 1 80 ? -13.758 -13.609 0.956 1 63.75 80 ARG B C 1
ATOM 3056 O O . ARG B 1 80 ? -12.727 -12.945 0.849 1 63.75 80 ARG B O 1
ATOM 3063 N N . GLU B 1 81 ? -14.992 -13.258 1.195 1 69.31 81 GLU B N 1
ATOM 3064 C CA . GLU B 1 81 ? -15.211 -11.836 1.446 1 69.31 81 GLU B CA 1
ATOM 3065 C C . GLU B 1 81 ? -15.297 -11.547 2.941 1 69.31 81 GLU B C 1
ATOM 3067 O O . GLU B 1 81 ? -15.43 -10.391 3.35 1 69.31 81 GLU B O 1
ATOM 3072 N N . ASP B 1 82 ? -15.086 -12.562 3.766 1 78.25 82 ASP B N 1
ATOM 3073 C CA . ASP B 1 82 ? -15.281 -12.336 5.195 1 78.25 82 ASP B CA 1
ATOM 3074 C C . ASP B 1 82 ? -13.938 -12.211 5.918 1 78.25 82 ASP B C 1
ATOM 3076 O O . ASP B 1 82 ? -13.898 -11.984 7.129 1 78.25 82 ASP B O 1
ATOM 3080 N N . THR B 1 83 ? -12.883 -12.555 5.234 1 82.38 83 THR B N 1
ATOM 3081 C CA . THR B 1 83 ? -11.547 -12.359 5.793 1 82.38 83 THR B CA 1
ATOM 3082 C C . THR B 1 83 ? -10.711 -11.445 4.906 1 82.38 83 THR B C 1
ATOM 3084 O O . THR B 1 83 ? -11 -11.289 3.717 1 82.38 83 THR B O 1
ATOM 3087 N N . LEU B 1 84 ? -9.773 -10.898 5.551 1 88.75 84 LEU B N 1
ATOM 3088 C CA . LEU B 1 84 ? -8.93 -9.984 4.793 1 88.75 84 LEU B CA 1
ATOM 3089 C C . LEU B 1 84 ? -8.234 -10.711 3.645 1 88.75 84 LEU B C 1
ATOM 3091 O O . LEU B 1 84 ? -7.656 -11.781 3.842 1 88.75 84 LEU B O 1
ATOM 3095 N N . TYR B 1 85 ? -8.406 -10.188 2.52 1 84 85 TYR B N 1
ATOM 3096 C CA . TYR B 1 85 ? -7.734 -10.672 1.315 1 84 85 TYR B CA 1
ATOM 3097 C C . TYR B 1 85 ? -6.266 -10.258 1.312 1 84 85 TYR B C 1
ATOM 3099 O O . TYR B 1 85 ? -5.926 -9.133 1.673 1 84 85 TYR B O 1
ATOM 3107 N N . GLN B 1 86 ? -5.41 -11.234 1.062 1 84.88 86 GLN B N 1
ATOM 3108 C CA . GLN B 1 86 ? -4.004 -10.891 0.913 1 84.88 86 GLN B CA 1
ATOM 3109 C C . GLN B 1 86 ? -3.641 -10.672 -0.554 1 84.88 86 GLN B C 1
ATOM 3111 O O . GLN B 1 86 ? -3.461 -11.633 -1.304 1 84.88 86 GLN B O 1
ATOM 3116 N N . PRO B 1 87 ? -3.473 -9.406 -0.965 1 84 87 PRO B N 1
ATOM 3117 C CA . PRO B 1 87 ? -3.115 -9.133 -2.359 1 84 87 PRO B CA 1
ATOM 3118 C C . PRO B 1 87 ? -1.635 -9.367 -2.646 1 84 87 PRO B C 1
ATOM 3120 O O . PRO B 1 87 ? -0.828 -9.453 -1.717 1 84 87 PRO B O 1
ATOM 3123 N N . PRO B 1 88 ? -1.311 -9.5 -3.965 1 82.38 88 PRO B N 1
ATOM 3124 C CA . PRO B 1 88 ? 0.11 -9.609 -4.301 1 82.38 88 PRO B CA 1
ATOM 3125 C C . PRO B 1 88 ? 0.949 -8.484 -3.701 1 82.38 88 PRO B C 1
ATOM 3127 O O . PRO B 1 88 ? 0.483 -7.348 -3.605 1 82.38 88 PRO B O 1
ATOM 3130 N N . HIS B 1 89 ? 2.125 -8.828 -3.211 1 89.25 89 HIS B N 1
ATOM 3131 C CA . HIS B 1 89 ? 3.141 -7.898 -2.732 1 89.25 89 HIS B CA 1
ATOM 3132 C C . HIS B 1 89 ? 2.871 -7.484 -1.289 1 89.25 89 HIS B C 1
ATOM 3134 O O . HIS B 1 89 ? 3.654 -6.738 -0.696 1 89.25 89 HIS B O 1
ATOM 3140 N N . PHE B 1 90 ? 1.731 -7.914 -0.752 1 92.31 90 PHE B N 1
ATOM 3141 C CA . PHE B 1 90 ? 1.388 -7.57 0.622 1 92.31 90 PHE B CA 1
ATOM 3142 C C . PHE B 1 90 ? 1.239 -8.828 1.475 1 92.31 90 PHE B C 1
ATOM 3144 O O . PHE B 1 90 ? 0.655 -9.82 1.032 1 92.31 90 PHE B O 1
ATOM 3151 N N . PHE B 1 91 ? 1.803 -8.789 2.588 1 92.12 91 PHE B N 1
ATOM 3152 C CA . PHE B 1 91 ? 1.672 -9.883 3.547 1 92.12 91 PHE B CA 1
ATOM 3153 C C . PHE B 1 91 ? 0.941 -9.422 4.801 1 92.12 91 PHE B C 1
ATOM 3155 O O . PHE B 1 91 ? 1.478 -8.625 5.582 1 92.12 91 PHE B O 1
ATOM 3162 N N . LEU B 1 92 ? -0.251 -9.875 4.938 1 94.12 92 LEU B N 1
ATOM 3163 C CA . LEU B 1 92 ? -0.941 -9.594 6.191 1 94.12 92 LEU B CA 1
ATOM 3164 C C . LEU B 1 92 ? -0.153 -10.141 7.379 1 94.12 92 LEU B C 1
ATOM 3166 O O . LEU B 1 92 ? 0.351 -11.266 7.332 1 94.12 92 LEU B O 1
ATOM 3170 N N . THR B 1 93 ? 0.061 -9.305 8.336 1 96.06 93 THR B N 1
ATOM 3171 C CA . THR B 1 93 ? 0.803 -9.766 9.508 1 96.06 93 THR B CA 1
ATOM 3172 C C . THR B 1 93 ? -0.01 -10.789 10.297 1 96.06 93 THR B C 1
ATOM 3174 O O . THR B 1 93 ? -1.018 -10.438 10.914 1 96.06 93 THR B O 1
ATOM 3177 N N . THR B 1 94 ? 0.435 -11.992 10.32 1 94 94 THR B N 1
ATOM 3178 C CA . THR B 1 94 ? -0.258 -13.055 11.031 1 94 94 THR B CA 1
ATOM 3179 C C . THR B 1 94 ? 0.172 -13.102 12.492 1 94 94 THR B C 1
ATOM 3181 O O . THR B 1 94 ? 1.147 -12.453 12.875 1 94 94 THR B O 1
ATOM 3184 N N . THR B 1 95 ? -0.583 -13.844 13.281 1 93.62 95 THR B N 1
ATOM 3185 C CA . THR B 1 95 ? -0.228 -14.055 14.688 1 93.62 95 THR B CA 1
ATOM 3186 C C . THR B 1 95 ? 1.141 -14.719 14.805 1 93.62 95 THR B C 1
ATOM 3188 O O . THR B 1 95 ? 1.934 -14.367 15.68 1 93.62 95 THR B O 1
ATOM 3191 N N . GLU B 1 96 ? 1.403 -15.633 13.914 1 92.25 96 GLU B N 1
ATOM 3192 C CA . GLU B 1 96 ? 2.701 -16.297 13.914 1 92.25 96 GLU B CA 1
ATOM 3193 C C . GLU B 1 96 ? 3.83 -15.312 13.648 1 92.25 96 GLU B C 1
ATOM 3195 O O . GLU B 1 96 ? 4.875 -15.367 14.297 1 92.25 96 GLU B O 1
ATOM 3200 N N . ARG B 1 97 ? 3.646 -14.516 12.68 1 94.06 97 ARG B N 1
ATOM 3201 C CA . ARG B 1 97 ? 4.648 -13.516 12.344 1 94.06 97 ARG B CA 1
ATOM 3202 C C . ARG B 1 97 ? 4.867 -12.547 13.508 1 94.06 97 ARG B C 1
ATOM 3204 O O . ARG B 1 97 ? 6.004 -12.188 13.82 1 94.06 97 ARG B O 1
ATOM 3211 N N . LEU B 1 98 ? 3.779 -12.078 14.141 1 96 98 LEU B N 1
ATOM 3212 C CA . LEU B 1 98 ? 3.887 -11.219 15.312 1 96 98 LEU B CA 1
ATOM 3213 C C . LEU B 1 98 ? 4.652 -11.914 16.438 1 96 98 LEU B C 1
ATOM 3215 O O . LEU B 1 98 ? 5.48 -11.289 17.109 1 96 98 LEU B O 1
ATOM 3219 N N . ALA B 1 99 ? 4.344 -13.188 16.641 1 94.25 99 ALA B N 1
ATOM 3220 C CA . ALA B 1 99 ? 5.031 -13.961 17.672 1 94.25 99 ALA B CA 1
ATOM 3221 C C . ALA B 1 99 ? 6.535 -13.992 17.422 1 94.25 99 ALA B C 1
ATOM 3223 O O . ALA B 1 99 ? 7.328 -13.781 18.344 1 94.25 99 ALA B O 1
ATOM 3224 N N . GLN B 1 100 ? 6.887 -14.281 16.219 1 93.5 100 GLN B N 1
ATOM 3225 C CA . GLN B 1 100 ? 8.289 -14.32 15.828 1 93.5 100 GLN B CA 1
ATOM 3226 C C . GLN B 1 100 ? 8.984 -12.992 16.125 1 93.5 100 GLN B C 1
ATOM 3228 O O . GLN B 1 100 ? 10.047 -12.961 16.75 1 93.5 100 GLN B O 1
ATOM 3233 N N . LEU B 1 101 ? 8.406 -11.906 15.672 1 95.25 101 LEU B N 1
ATOM 3234 C CA . LEU B 1 101 ? 8.992 -10.578 15.859 1 95.25 101 LEU B CA 1
ATOM 323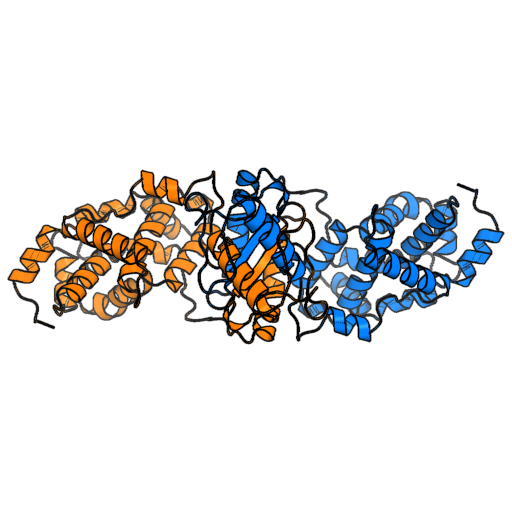5 C C . LEU B 1 101 ? 9.047 -10.211 17.328 1 95.25 101 LEU B C 1
ATOM 3237 O O . LEU B 1 101 ? 10 -9.57 17.781 1 95.25 101 LEU B O 1
ATOM 3241 N N . SER B 1 102 ? 7.992 -10.586 18.078 1 94.38 102 SER B N 1
ATOM 3242 C CA . SER B 1 102 ? 7.922 -10.289 19.5 1 94.38 102 SER B CA 1
ATOM 3243 C C . SER B 1 102 ? 9.07 -10.953 20.25 1 94.38 102 SER B C 1
ATOM 3245 O O . SER B 1 102 ? 9.742 -10.305 21.062 1 94.38 102 SER B O 1
ATOM 3247 N N . ILE B 1 103 ? 9.289 -12.195 19.984 1 92.62 103 ILE B N 1
ATOM 3248 C CA . ILE B 1 103 ? 10.305 -12.961 20.688 1 92.62 103 ILE B CA 1
ATOM 3249 C C . ILE B 1 103 ? 11.695 -12.43 20.344 1 92.62 103 ILE B C 1
ATOM 3251 O O . ILE B 1 103 ? 12.539 -12.258 21.219 1 92.62 103 ILE B O 1
ATOM 3255 N N . VAL B 1 104 ? 11.938 -12.18 19.094 1 93.12 104 VAL B N 1
ATOM 3256 C CA . VAL B 1 104 ? 13.219 -11.625 18.672 1 93.12 104 VAL B CA 1
ATOM 3257 C C . VAL B 1 104 ? 13.43 -10.258 19.328 1 93.12 104 VAL B C 1
ATOM 3259 O O . VAL B 1 104 ? 14.539 -9.922 19.734 1 93.12 104 VAL B O 1
ATOM 3262 N N . GLY B 1 105 ? 12.336 -9.406 19.359 1 93.38 105 GLY B N 1
ATOM 3263 C CA . GLY B 1 105 ? 12.422 -8.117 20.031 1 93.38 105 GLY B CA 1
ATOM 3264 C C . GLY B 1 105 ? 12.789 -8.227 21.484 1 93.38 105 GLY B C 1
ATOM 3265 O O . GLY B 1 105 ? 13.625 -7.461 21.984 1 93.38 105 GLY B O 1
ATOM 3266 N N . LEU B 1 106 ? 12.156 -9.188 22.141 1 92.19 106 LEU B N 1
ATOM 3267 C CA . LEU B 1 106 ? 12.438 -9.422 23.547 1 92.19 106 LEU B CA 1
ATOM 3268 C C . LEU B 1 106 ? 13.852 -9.961 23.734 1 92.19 106 LEU B C 1
ATOM 3270 O O . LEU B 1 106 ? 14.586 -9.5 24.625 1 92.19 106 LEU B O 1
ATOM 3274 N N . ARG B 1 107 ? 14.258 -10.844 22.891 1 90.94 107 ARG B N 1
ATOM 3275 C CA . ARG B 1 107 ? 15.586 -11.453 22.984 1 90.94 107 ARG B CA 1
ATOM 3276 C C . ARG B 1 107 ? 16.672 -10.422 22.719 1 90.94 107 ARG B C 1
ATOM 3278 O O . ARG B 1 107 ? 17.75 -10.484 23.312 1 90.94 107 ARG B O 1
ATOM 3285 N N . ASN B 1 108 ? 16.438 -9.492 21.828 1 92.19 108 ASN B N 1
ATOM 3286 C CA . ASN B 1 108 ? 17.406 -8.477 21.453 1 92.19 108 ASN B CA 1
ATOM 3287 C C . ASN B 1 108 ? 17.297 -7.238 22.328 1 92.19 108 ASN B C 1
ATOM 3289 O O . ASN B 1 108 ? 17.906 -6.207 22.047 1 92.19 108 ASN B O 1
ATOM 3293 N N . SER B 1 109 ? 16.469 -7.254 23.312 1 91.69 109 SER B N 1
ATOM 3294 C CA . SER B 1 109 ? 16.312 -6.195 24.312 1 91.69 109 SER B CA 1
ATOM 3295 C C . SER B 1 109 ? 15.797 -4.91 23.672 1 91.69 109 SER B C 1
ATOM 3297 O O . SER B 1 109 ? 16.219 -3.814 24.047 1 91.69 109 SER B O 1
ATOM 3299 N N . LEU B 1 110 ? 15 -5.133 22.625 1 94.06 110 LEU B N 1
ATOM 3300 C CA . LEU B 1 110 ? 14.336 -3.959 22.078 1 94.06 110 LEU B CA 1
ATOM 3301 C C . LEU B 1 110 ? 13.273 -3.432 23.031 1 94.06 110 LEU B C 1
ATOM 3303 O O . LEU B 1 110 ? 13.016 -2.227 23.078 1 94.06 110 LEU B O 1
ATOM 3307 N N . PHE B 1 111 ? 12.609 -4.309 23.688 1 92.62 111 PHE B N 1
ATOM 3308 C CA . PHE B 1 111 ? 11.672 -4.031 24.781 1 92.62 111 PHE B CA 1
ATOM 3309 C C . PHE 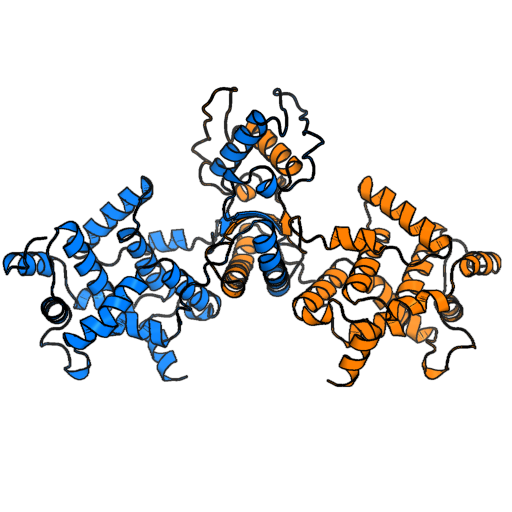B 1 111 ? 11.672 -5.16 25.797 1 92.62 111 PHE B C 1
ATOM 3311 O O . PHE B 1 111 ? 12.234 -6.23 25.547 1 92.62 111 PHE B O 1
ATOM 3318 N N . PHE B 1 112 ? 11.117 -4.809 26.969 1 90.62 112 PHE B N 1
ATOM 3319 C CA . PHE B 1 112 ? 11.195 -5.719 28.094 1 90.62 112 PHE B CA 1
ATOM 3320 C C . PHE B 1 112 ? 9.82 -5.906 28.734 1 90.62 112 PHE B C 1
ATOM 3322 O O . PHE B 1 112 ? 9.039 -4.953 28.828 1 90.62 112 PHE B O 1
ATOM 3329 N N . TRP B 1 113 ? 9.602 -7.133 29.062 1 89.94 113 TRP B N 1
ATOM 3330 C CA . TRP B 1 113 ? 8.352 -7.465 29.734 1 89.94 113 TRP B CA 1
ATOM 3331 C C . TRP B 1 113 ? 8.547 -8.594 30.734 1 89.94 113 TRP B C 1
ATOM 3333 O O . TRP B 1 113 ? 9.117 -9.633 30.406 1 89.94 113 TRP B O 1
ATOM 3343 N N . ASP B 1 114 ? 8.148 -8.32 31.922 1 83.88 114 ASP B N 1
ATOM 3344 C CA . ASP B 1 114 ? 8.367 -9.297 33 1 83.88 114 ASP B CA 1
ATOM 3345 C C . ASP B 1 114 ? 7.059 -9.969 33.406 1 83.88 114 ASP B C 1
ATOM 3347 O O . ASP B 1 114 ? 6.996 -10.656 34.406 1 83.88 114 ASP B O 1
ATOM 3351 N N . GLY B 1 115 ? 6.035 -9.75 32.656 1 81.44 115 GLY B N 1
ATOM 3352 C CA . GLY B 1 115 ? 4.758 -10.367 33 1 81.44 115 GLY B CA 1
ATOM 3353 C C . GLY B 1 115 ? 3.814 -9.438 33.719 1 81.44 115 GLY B C 1
ATOM 3354 O O . GLY B 1 115 ? 2.646 -9.766 33.938 1 81.44 115 GLY B O 1
ATOM 3355 N N . SER B 1 116 ? 4.305 -8.258 34.062 1 81.88 116 SER B N 1
ATOM 3356 C CA . SER B 1 116 ? 3.496 -7.281 34.781 1 81.88 116 SER B CA 1
ATOM 3357 C C . SER B 1 116 ? 2.59 -6.5 33.844 1 81.88 116 SER B C 1
ATOM 3359 O O . SER B 1 116 ? 2.525 -6.797 32.625 1 81.88 116 SER B O 1
ATOM 3361 N N . ASP B 1 117 ? 1.85 -5.582 34.344 1 80.19 117 ASP B N 1
ATOM 3362 C CA . ASP B 1 117 ? 0.904 -4.797 33.562 1 80.19 117 ASP B CA 1
ATOM 3363 C C . ASP B 1 117 ? 1.628 -3.75 32.719 1 80.19 117 ASP B C 1
ATOM 3365 O O . ASP B 1 117 ? 1.03 -3.139 31.844 1 80.19 117 ASP B O 1
ATOM 3369 N N . GLU B 1 118 ? 2.93 -3.643 33.062 1 82.31 118 GLU B N 1
ATOM 3370 C CA . GLU B 1 118 ? 3.674 -2.607 32.344 1 82.31 118 GLU B CA 1
ATOM 3371 C C . GLU B 1 118 ? 4.824 -3.205 31.547 1 82.31 118 GLU B C 1
ATOM 3373 O O . GLU B 1 118 ? 5.238 -4.34 31.797 1 82.31 118 GLU B O 1
ATOM 3378 N N . TYR B 1 119 ? 5.164 -2.594 30.406 1 85.94 119 TYR B N 1
ATOM 3379 C CA . TYR B 1 119 ? 6.344 -2.957 29.625 1 85.94 119 TYR B CA 1
ATOM 3380 C C . TYR B 1 119 ? 7.219 -1.739 29.359 1 85.94 119 TYR B C 1
ATOM 3382 O O . TYR B 1 119 ? 6.793 -0.602 29.578 1 85.94 119 TYR B O 1
ATOM 3390 N N . SER B 1 120 ? 8.492 -1.989 29.125 1 88.44 120 SER B N 1
ATOM 3391 C CA . SER B 1 120 ? 9.422 -0.913 28.797 1 88.44 120 SER B CA 1
ATOM 3392 C C . SER B 1 120 ? 10.047 -1.114 27.422 1 88.44 120 SER B C 1
ATOM 3394 O O . SER B 1 120 ? 10.227 -2.25 26.984 1 88.44 120 SER B O 1
ATOM 3396 N N . VAL B 1 121 ? 10.242 -0.067 26.766 1 89.75 121 VAL B N 1
ATOM 3397 C CA . VAL B 1 121 ? 10.875 -0.097 25.453 1 89.75 121 VAL B CA 1
ATOM 3398 C C . VAL B 1 121 ? 12.242 0.58 25.531 1 89.75 121 VAL B C 1
ATOM 3400 O O . VAL B 1 121 ? 12.414 1.587 26.219 1 89.75 121 VAL B O 1
ATOM 3403 N N . ASN B 1 122 ? 13.211 -0.074 24.922 1 89.94 122 ASN B N 1
ATOM 3404 C CA . ASN B 1 122 ? 14.523 0.554 24.812 1 89.94 122 ASN B CA 1
ATOM 3405 C C . ASN B 1 122 ? 14.438 1.91 24.125 1 89.94 122 ASN B C 1
ATOM 3407 O O . ASN B 1 122 ? 14.07 1.99 22.953 1 89.94 122 ASN B O 1
ATOM 3411 N N . ARG B 1 123 ? 14.828 2.957 24.812 1 82.19 123 ARG B N 1
ATOM 3412 C CA . ARG B 1 123 ? 14.68 4.34 24.375 1 82.19 123 ARG B CA 1
ATOM 3413 C C . ARG B 1 123 ? 15.406 4.578 23.062 1 82.19 123 ARG B C 1
ATOM 3415 O O . ARG B 1 123 ? 14.961 5.375 22.234 1 82.19 123 ARG B O 1
ATOM 3422 N N . GLU B 1 124 ? 16.453 3.854 22.844 1 83.69 124 GLU B N 1
ATOM 3423 C CA . GLU B 1 124 ? 17.266 4.012 21.641 1 83.69 124 GLU B CA 1
ATOM 3424 C C . GLU B 1 124 ? 16.453 3.674 20.391 1 83.69 124 GLU B C 1
ATOM 3426 O O . GLU B 1 124 ? 16.703 4.238 19.312 1 83.69 124 GLU B O 1
ATOM 3431 N N . PHE B 1 125 ? 15.422 2.807 20.578 1 87.25 125 PHE B N 1
ATOM 3432 C CA . PHE B 1 125 ? 14.734 2.275 19.406 1 87.25 125 PHE B CA 1
ATOM 3433 C C . PHE B 1 125 ? 13.25 2.641 19.438 1 87.25 125 PHE B C 1
ATOM 3435 O O . PHE B 1 125 ? 12.492 2.229 18.547 1 87.25 125 PHE B O 1
ATOM 3442 N N . LEU B 1 126 ? 12.844 3.355 20.359 1 85.56 126 LEU B N 1
ATOM 3443 C CA . LEU B 1 126 ? 11.438 3.586 20.656 1 85.56 126 LEU B CA 1
ATOM 3444 C C . LEU B 1 126 ? 10.656 3.941 19.391 1 85.56 126 LEU B C 1
ATOM 3446 O O . LEU B 1 126 ? 9.672 3.281 19.062 1 85.56 126 LEU B O 1
ATOM 3450 N N . ASP B 1 127 ? 11.156 4.875 18.578 1 84.69 127 ASP B N 1
ATOM 3451 C CA . ASP B 1 127 ? 10.414 5.379 17.438 1 84.69 127 ASP B CA 1
ATOM 3452 C C . ASP B 1 127 ? 10.984 4.82 16.125 1 84.69 127 ASP B C 1
ATOM 3454 O O . ASP B 1 127 ? 10.562 5.219 15.039 1 84.69 127 ASP B O 1
ATOM 3458 N N . SER B 1 128 ? 11.867 3.838 16.203 1 89.5 128 SER B N 1
ATOM 3459 C CA . SER B 1 128 ? 12.5 3.281 15.016 1 89.5 128 SER B CA 1
ATOM 3460 C C . SER B 1 128 ? 11.609 2.229 14.359 1 89.5 128 SER B C 1
ATOM 3462 O O . SER B 1 128 ? 11.039 1.38 15.039 1 89.5 128 SER B O 1
ATOM 3464 N N . PRO B 1 129 ? 11.453 2.375 13.047 1 93.75 129 PRO B N 1
ATOM 3465 C CA . PRO B 1 129 ? 10.742 1.291 12.367 1 93.75 129 PRO B CA 1
ATOM 3466 C C . PRO B 1 129 ? 11.398 -0.072 12.586 1 93.75 129 PRO B C 1
ATOM 3468 O O . PRO B 1 129 ? 12.617 -0.197 12.477 1 93.75 129 PRO B O 1
ATOM 3471 N N . VAL B 1 130 ? 10.594 -1.032 12.859 1 95.88 130 VAL B N 1
ATOM 3472 C CA . VAL B 1 130 ? 11.109 -2.361 13.164 1 95.88 130 VAL B CA 1
ATOM 3473 C C . VAL B 1 130 ? 11.844 -2.922 11.945 1 95.88 130 VAL B C 1
ATOM 3475 O O . VAL B 1 130 ? 12.805 -3.676 12.078 1 95.88 130 VAL B O 1
ATOM 3478 N N . SER B 1 131 ? 11.414 -2.516 10.734 1 94.19 131 SER B N 1
ATOM 3479 C CA . SER B 1 131 ? 12.047 -2.982 9.5 1 94.19 131 SER B CA 1
ATOM 3480 C C . SER B 1 131 ? 13.492 -2.508 9.406 1 94.19 131 SER B C 1
ATOM 3482 O O . SER B 1 131 ? 14.312 -3.137 8.734 1 94.19 131 SER B O 1
ATOM 3484 N N . GLU B 1 132 ? 13.812 -1.412 10.078 1 92.5 132 GLU B N 1
ATOM 3485 C CA . GLU B 1 132 ? 15.18 -0.893 10.086 1 92.5 132 GLU B CA 1
ATOM 3486 C C . GLU B 1 132 ? 15.984 -1.486 11.234 1 92.5 132 GLU B C 1
ATOM 3488 O O . GLU B 1 132 ? 17.188 -1.7 11.109 1 92.5 132 GLU B O 1
ATOM 3493 N N . VAL B 1 133 ? 15.32 -1.783 12.336 1 93.12 133 VAL B N 1
ATOM 3494 C CA . VAL B 1 133 ? 15.977 -2.252 13.547 1 93.12 133 VAL B CA 1
ATOM 3495 C C . VAL B 1 133 ? 16.312 -3.734 13.414 1 93.12 133 VAL B C 1
ATOM 3497 O O . VAL B 1 133 ? 17.312 -4.199 13.961 1 93.12 133 VAL B O 1
ATOM 3500 N N . LEU B 1 134 ? 15.445 -4.453 12.711 1 94.12 134 LEU B N 1
ATOM 3501 C CA . LEU B 1 134 ? 15.633 -5.883 12.484 1 94.12 134 LEU B CA 1
ATOM 3502 C C . LEU B 1 134 ? 15.781 -6.188 11 1 94.12 134 LEU B C 1
ATOM 3504 O O . LEU B 1 134 ? 15 -6.945 10.43 1 94.12 134 LEU B O 1
ATOM 3508 N N . PRO B 1 135 ? 16.828 -5.707 10.391 1 91.12 135 PRO B N 1
ATOM 3509 C CA . PRO B 1 135 ? 16.953 -5.789 8.938 1 91.12 135 PRO B CA 1
ATOM 3510 C C . PRO B 1 135 ? 17 -7.23 8.43 1 91.12 135 PRO B C 1
ATOM 3512 O O . PRO B 1 135 ? 16.547 -7.52 7.324 1 91.12 135 PRO B O 1
ATOM 3515 N N . LYS B 1 136 ? 17.5 -8.188 9.18 1 91.38 136 LYS B N 1
ATOM 3516 C CA . LYS B 1 136 ? 17.609 -9.578 8.75 1 91.38 136 LYS B CA 1
ATOM 3517 C C . LYS B 1 136 ? 16.234 -10.227 8.617 1 91.38 136 LYS B C 1
ATOM 3519 O O . LYS B 1 136 ? 16.047 -11.141 7.816 1 91.38 136 LYS B O 1
ATOM 3524 N N . LEU B 1 137 ? 15.312 -9.75 9.438 1 93.25 137 LEU B N 1
ATOM 3525 C CA . LEU B 1 137 ? 13.969 -10.32 9.422 1 93.25 137 LEU B CA 1
ATOM 3526 C C . LEU B 1 137 ? 13.094 -9.625 8.383 1 93.25 137 LEU B C 1
ATOM 3528 O O . LEU B 1 137 ? 12.023 -10.125 8.023 1 93.25 137 LEU B O 1
ATOM 3532 N N . PHE B 1 138 ? 13.562 -8.453 7.898 1 94 138 PHE B N 1
ATOM 3533 C CA . PHE B 1 138 ? 12.844 -7.688 6.887 1 94 138 PHE B CA 1
ATOM 3534 C C . PHE B 1 138 ? 13.734 -7.434 5.672 1 94 138 PHE B C 1
ATOM 3536 O O . PHE B 1 138 ? 13.938 -6.281 5.277 1 94 138 PHE B O 1
ATOM 3543 N N . ARG B 1 139 ? 14.164 -8.406 5.094 1 89.38 139 ARG B N 1
ATOM 3544 C CA . ARG B 1 139 ? 15.141 -8.312 4.016 1 89.38 139 ARG B CA 1
ATOM 3545 C C . ARG B 1 139 ? 14.578 -7.535 2.832 1 89.38 139 ARG B C 1
ATOM 3547 O O . ARG B 1 139 ? 15.258 -6.668 2.277 1 89.38 139 ARG B O 1
ATOM 3554 N N . ASP B 1 140 ? 13.281 -7.828 2.5 1 91.94 140 ASP B N 1
ATOM 3555 C CA . ASP B 1 140 ? 12.734 -7.211 1.294 1 91.94 140 ASP B CA 1
ATOM 3556 C C . ASP B 1 140 ? 11.391 -6.539 1.578 1 91.94 140 ASP B C 1
ATOM 3558 O O . ASP B 1 140 ? 10.617 -6.273 0.656 1 91.94 140 ASP B O 1
ATOM 3562 N N . THR B 1 141 ? 11.133 -6.387 2.873 1 95.19 141 THR B N 1
ATOM 3563 C CA . THR B 1 141 ? 9.797 -5.891 3.189 1 95.19 141 THR B CA 1
ATOM 3564 C C . THR B 1 141 ? 9.875 -4.723 4.168 1 95.19 141 THR B C 1
ATOM 3566 O O . THR B 1 141 ? 10.914 -4.492 4.789 1 95.19 141 THR B O 1
ATOM 3569 N N . VAL B 1 142 ? 8.898 -3.938 4.223 1 96.56 142 VAL B N 1
ATOM 3570 C CA . VAL B 1 142 ? 8.664 -2.912 5.234 1 96.56 142 VAL B CA 1
ATOM 3571 C C . VAL B 1 142 ? 7.332 -3.166 5.926 1 96.56 142 VAL B C 1
ATOM 3573 O O . VAL B 1 142 ? 6.324 -3.439 5.27 1 96.56 142 VAL B O 1
ATOM 3576 N N . MET B 1 143 ? 7.344 -3.205 7.199 1 97.56 143 MET B N 1
ATOM 3577 C CA . MET B 1 143 ? 6.133 -3.453 7.977 1 97.56 143 MET B CA 1
ATOM 3578 C C . MET B 1 143 ? 5.402 -2.148 8.273 1 97.56 143 MET B C 1
ATOM 3580 O O . MET B 1 143 ? 6 -1.197 8.781 1 97.56 143 MET B O 1
ATOM 3584 N N . VAL B 1 144 ? 4.117 -2.078 7.941 1 97.31 144 VAL B N 1
ATOM 3585 C CA . VAL B 1 144 ? 3.342 -0.852 8.102 1 97.31 144 VAL B CA 1
ATOM 3586 C C . VAL B 1 144 ? 1.913 -1.194 8.523 1 97.31 144 VAL B C 1
ATOM 3588 O O . VAL B 1 144 ? 1.497 -2.354 8.445 1 97.31 144 VAL B O 1
ATOM 3591 N N . GLU B 1 145 ? 1.257 -0.268 9.07 1 96.62 145 GLU B N 1
ATOM 3592 C CA . GLU B 1 145 ? -0.198 -0.267 9.188 1 96.62 145 GLU B CA 1
ATOM 3593 C C . GLU B 1 145 ? -0.826 0.714 8.203 1 96.62 145 GLU B C 1
ATOM 3595 O O . GLU B 1 145 ? -0.344 1.837 8.039 1 96.62 145 GLU B O 1
ATOM 3600 N N . ILE B 1 146 ? -1.795 0.242 7.496 1 96.62 146 ILE B N 1
ATOM 3601 C CA . ILE B 1 146 ? -2.459 1.072 6.496 1 96.62 146 ILE B CA 1
ATOM 3602 C C . ILE B 1 146 ? -3.764 1.622 7.066 1 96.62 146 ILE B C 1
ATOM 3604 O O . ILE B 1 146 ? -4.594 0.864 7.574 1 96.62 146 ILE B O 1
ATOM 3608 N N . ASP B 1 147 ? -3.922 2.936 7.02 1 93.06 147 ASP B N 1
ATOM 3609 C CA . ASP B 1 147 ? -5.137 3.613 7.461 1 93.06 147 ASP B CA 1
ATOM 3610 C C . ASP B 1 147 ? -6.262 3.447 6.441 1 93.06 147 ASP B C 1
ATOM 3612 O O . ASP B 1 147 ? -6.164 3.949 5.316 1 93.06 147 ASP B O 1
ATOM 3616 N N . LEU B 1 148 ? -7.332 2.793 6.824 1 93.19 148 LEU B N 1
ATOM 3617 C CA . LEU B 1 148 ? -8.422 2.484 5.906 1 93.19 148 LEU B CA 1
ATOM 3618 C C . LEU B 1 148 ? -9.523 3.535 5.996 1 93.19 148 LEU B C 1
ATOM 3620 O O . LEU B 1 148 ? -10.422 3.574 5.152 1 93.19 148 LEU B O 1
ATOM 3624 N N . ALA B 1 149 ? -9.422 4.41 6.934 1 87 149 ALA B N 1
ATOM 3625 C CA . ALA B 1 149 ? -10.547 5.293 7.23 1 87 149 ALA B CA 1
ATOM 3626 C C . ALA B 1 149 ? -10.328 6.68 6.629 1 87 149 ALA B C 1
ATOM 3628 O O . ALA B 1 149 ? -11.289 7.359 6.266 1 87 149 ALA B O 1
ATOM 3629 N N . ASN B 1 150 ? -9.102 7.062 6.566 1 79.56 150 ASN B N 1
ATOM 3630 C CA . ASN B 1 150 ? -8.844 8.469 6.258 1 79.56 150 ASN B CA 1
ATOM 3631 C C . ASN B 1 150 ? -8.172 8.625 4.898 1 79.56 150 ASN B C 1
ATOM 3633 O O . ASN B 1 150 ? -7.105 9.227 4.793 1 79.56 150 ASN B O 1
ATOM 3637 N N . GLY B 1 151 ? -8.82 8.281 3.842 1 82.06 151 GLY B N 1
ATOM 3638 C CA . GLY B 1 151 ? -8.305 8.445 2.492 1 82.06 151 GLY B CA 1
ATOM 3639 C C . GLY B 1 151 ? -9.031 7.594 1.469 1 82.06 151 GLY B C 1
ATOM 3640 O O . GLY B 1 151 ? -9.469 6.484 1.776 1 82.06 151 GLY B O 1
ATOM 3641 N N . THR B 1 152 ? -9.125 8.125 0.301 1 85 152 THR B N 1
ATOM 3642 C CA . THR B 1 152 ? -9.688 7.344 -0.794 1 85 152 THR B CA 1
ATOM 3643 C C . THR B 1 152 ? -8.688 6.301 -1.283 1 85 152 THR B C 1
ATOM 3645 O O . THR B 1 152 ? -7.504 6.363 -0.949 1 85 152 THR B O 1
ATOM 3648 N N . ASP B 1 153 ? 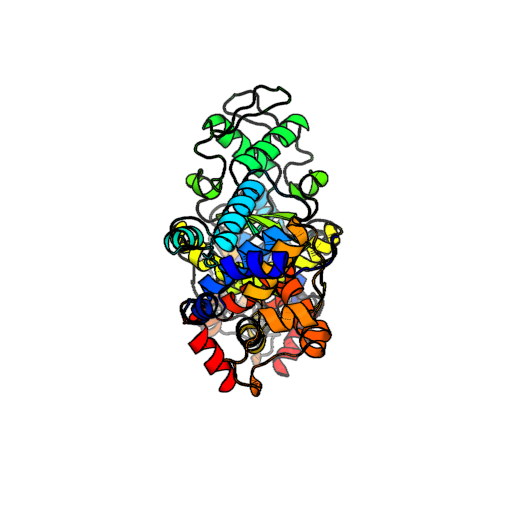-9.172 5.359 -2.061 1 88.25 153 ASP B N 1
ATOM 3649 C CA . ASP B 1 153 ? -8.297 4.332 -2.623 1 88.25 153 ASP B CA 1
ATOM 3650 C C . ASP B 1 153 ? -7.168 4.961 -3.438 1 88.25 153 ASP B C 1
ATOM 3652 O O . ASP B 1 153 ? -6.02 4.523 -3.348 1 88.25 153 ASP B O 1
ATOM 3656 N N . GLU B 1 154 ? -7.512 5.941 -4.211 1 85 154 GLU B N 1
ATOM 3657 C CA . GLU B 1 154 ? -6.531 6.605 -5.062 1 85 154 GLU B CA 1
ATOM 3658 C C . GLU B 1 154 ? -5.484 7.336 -4.23 1 85 154 GLU B C 1
ATOM 3660 O O . GLU B 1 154 ? -4.289 7.266 -4.527 1 85 154 GLU B O 1
ATOM 3665 N N . GLU B 1 155 ? -5.875 8.055 -3.17 1 83.44 155 GLU B N 1
ATOM 3666 C CA . GLU B 1 155 ? -4.961 8.789 -2.297 1 83.44 155 GLU B CA 1
ATOM 3667 C C . GLU B 1 155 ? -3.979 7.84 -1.615 1 83.44 155 GLU B C 1
ATOM 3669 O O . GLU B 1 155 ? -2.777 8.117 -1.566 1 83.44 155 GLU B O 1
ATOM 3674 N N . ILE B 1 156 ? -4.551 6.758 -1.116 1 90.88 156 ILE B N 1
ATOM 3675 C CA . ILE B 1 156 ? -3.736 5.789 -0.391 1 90.88 156 ILE B CA 1
ATOM 3676 C C . ILE B 1 156 ? -2.744 5.129 -1.347 1 90.88 156 ILE B C 1
ATOM 3678 O O . ILE B 1 156 ? -1.554 5.027 -1.041 1 90.88 156 ILE B O 1
ATOM 3682 N N . ALA B 1 157 ? -3.203 4.723 -2.492 1 91.38 157 ALA B N 1
ATOM 3683 C CA . ALA B 1 157 ? -2.35 4.078 -3.486 1 91.38 157 ALA B CA 1
ATOM 3684 C C . ALA B 1 157 ? -1.242 5.02 -3.951 1 91.38 157 ALA B C 1
ATOM 3686 O O . ALA B 1 157 ? -0.092 4.605 -4.109 1 91.38 157 ALA B O 1
ATOM 3687 N N . GLU B 1 158 ? -1.581 6.289 -4.211 1 86.5 158 GLU B N 1
ATOM 3688 C CA . GLU B 1 158 ? -0.605 7.27 -4.68 1 86.5 158 GLU B CA 1
ATOM 3689 C C . GLU B 1 158 ? 0.437 7.57 -3.607 1 86.5 158 GLU B C 1
ATOM 3691 O O . GLU B 1 158 ? 1.604 7.812 -3.918 1 86.5 158 GLU B O 1
ATOM 3696 N N . SER B 1 159 ? -0.061 7.621 -2.416 1 87.31 159 SER B N 1
ATOM 3697 C CA . SER B 1 159 ? 0.859 7.832 -1.304 1 87.31 159 SER B CA 1
ATOM 3698 C C . SER B 1 159 ? 1.896 6.715 -1.226 1 87.31 159 SER B C 1
ATOM 3700 O O . SER B 1 159 ? 3.078 6.973 -0.993 1 87.31 159 SER B O 1
ATOM 3702 N N . LEU B 1 160 ? 1.408 5.516 -1.401 1 93.44 160 LEU B N 1
ATOM 3703 C CA . LEU B 1 160 ? 2.318 4.375 -1.408 1 93.44 160 LEU B CA 1
ATOM 3704 C C . LEU B 1 160 ? 3.293 4.465 -2.578 1 93.44 160 LEU B C 1
ATOM 3706 O O . LEU B 1 160 ? 4.496 4.262 -2.406 1 93.44 160 LEU B O 1
ATOM 3710 N N . LYS B 1 161 ? 2.752 4.688 -3.68 1 89.75 161 LYS B N 1
ATOM 3711 C CA . LYS B 1 161 ? 3.562 4.758 -4.891 1 89.75 161 LYS B CA 1
ATOM 3712 C C . LYS B 1 161 ? 4.711 5.75 -4.727 1 89.75 161 LYS B C 1
ATOM 3714 O O . LYS B 1 161 ? 5.824 5.508 -5.199 1 89.75 161 LYS B O 1
ATOM 3719 N N . ALA B 1 162 ? 4.477 6.832 -4.074 1 83.88 162 ALA B N 1
ATOM 3720 C CA . ALA B 1 162 ? 5.465 7.891 -3.869 1 83.88 162 ALA B CA 1
ATOM 3721 C C . ALA B 1 162 ? 6.523 7.465 -2.855 1 83.88 162 ALA B C 1
ATOM 3723 O O . ALA B 1 162 ? 7.668 7.922 -2.916 1 83.88 162 ALA B O 1
ATOM 3724 N N . ALA B 1 163 ? 6.168 6.562 -1.972 1 89.94 163 ALA B N 1
ATOM 3725 C CA . ALA B 1 163 ? 7.055 6.168 -0.882 1 89.94 163 ALA B CA 1
ATOM 3726 C C . ALA B 1 163 ? 7.984 5.039 -1.313 1 89.94 163 ALA B C 1
ATOM 3728 O O . ALA B 1 163 ? 9.102 4.91 -0.797 1 89.94 163 ALA B O 1
ATOM 3729 N N . LEU B 1 164 ? 7.57 4.227 -2.285 1 92.75 164 LEU B N 1
ATOM 3730 C CA . LEU B 1 164 ? 8.234 2.977 -2.643 1 92.75 164 LEU B CA 1
ATOM 3731 C C . LEU B 1 164 ? 9.672 3.227 -3.072 1 92.75 164 LEU B C 1
ATOM 3733 O O . LEU B 1 164 ? 10.594 2.557 -2.598 1 92.75 164 LEU B O 1
ATOM 3737 N N . PRO B 1 165 ? 9.953 4.223 -3.992 1 89.44 165 PRO B N 1
ATOM 3738 C CA . PRO B 1 165 ? 11.344 4.457 -4.391 1 89.44 165 PRO B CA 1
ATOM 3739 C C . PRO B 1 165 ? 12.242 4.836 -3.213 1 89.44 165 PRO B C 1
ATOM 3741 O O . PRO B 1 165 ? 13.391 4.398 -3.143 1 89.44 165 PRO B O 1
ATOM 3744 N N . GLN B 1 166 ? 11.742 5.648 -2.332 1 87.81 166 GLN B N 1
ATOM 3745 C CA . GLN B 1 166 ? 12.508 6.07 -1.161 1 87.81 166 GLN B CA 1
ATOM 3746 C C . GLN B 1 166 ? 12.773 4.898 -0.225 1 87.81 166 GLN B C 1
ATOM 3748 O O . GLN B 1 166 ? 13.875 4.766 0.312 1 87.81 166 GLN B O 1
ATOM 3753 N N . TRP B 1 167 ? 11.766 4.051 0.05 1 93.19 167 TRP B N 1
ATOM 3754 C CA . TRP B 1 167 ? 11.938 2.869 0.888 1 93.19 167 TRP B CA 1
ATOM 3755 C C . TRP B 1 167 ? 13 1.943 0.313 1 93.19 167 TRP B C 1
ATOM 3757 O O . TRP B 1 167 ? 13.844 1.418 1.05 1 93.19 167 TRP B O 1
ATOM 3767 N N . ARG B 1 168 ? 12.953 1.759 -0.997 1 93.31 168 ARG B N 1
ATOM 3768 C CA . ARG B 1 168 ? 13.93 0.893 -1.652 1 93.31 168 ARG B CA 1
ATOM 3769 C C . ARG B 1 168 ? 15.344 1.457 -1.519 1 93.31 168 ARG B C 1
ATOM 3771 O O . ARG B 1 168 ? 16.297 0.71 -1.284 1 93.31 168 ARG B O 1
ATOM 3778 N N . LYS B 1 169 ? 15.461 2.758 -1.737 1 90.06 169 LYS B N 1
ATOM 3779 C CA . LYS B 1 169 ? 16.766 3.41 -1.599 1 90.06 169 LYS B CA 1
ATOM 3780 C C . LYS B 1 169 ? 17.312 3.24 -0.186 1 90.06 169 LYS B C 1
ATOM 3782 O O . LYS B 1 169 ? 18.469 2.883 -0.008 1 90.06 169 LYS B O 1
ATOM 3787 N N . VAL B 1 170 ? 16.5 3.451 0.791 1 90.38 170 VAL B N 1
ATOM 3788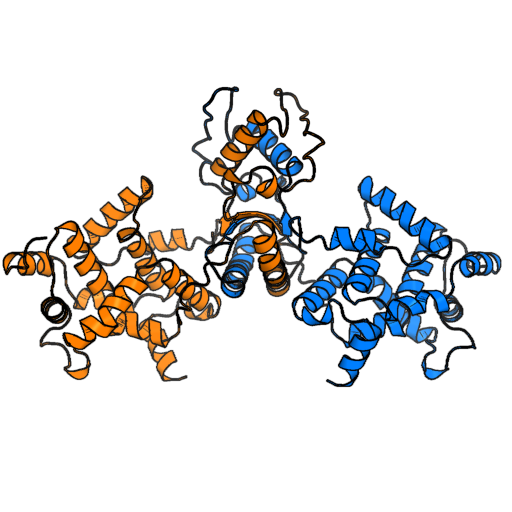 C CA . VAL B 1 170 ? 16.922 3.395 2.188 1 90.38 170 VAL B CA 1
ATOM 3789 C C . VAL B 1 170 ? 17.297 1.961 2.561 1 90.38 170 VAL B C 1
ATOM 3791 O O . VAL B 1 170 ? 18.266 1.732 3.275 1 90.38 170 VAL B O 1
ATOM 3794 N N . ARG B 1 171 ? 16.469 0.979 2.098 1 92.81 171 ARG B N 1
ATOM 3795 C CA . ARG B 1 171 ? 16.656 -0.418 2.477 1 92.81 171 ARG B CA 1
ATOM 3796 C C . ARG B 1 171 ? 17.656 -1.103 1.564 1 92.81 171 ARG B C 1
ATOM 3798 O O . ARG B 1 171 ? 18.078 -2.236 1.823 1 92.81 171 ARG B O 1
ATOM 3805 N N . GLY B 1 172 ? 18.047 -0.392 0.542 1 90.44 172 GLY B N 1
ATOM 3806 C CA . GLY B 1 172 ? 19.016 -0.964 -0.39 1 90.44 172 GLY B CA 1
ATOM 3807 C C . GLY B 1 172 ? 18.438 -2.105 -1.208 1 90.44 172 GLY B C 1
ATOM 3808 O O . GLY B 1 172 ? 19.109 -3.127 -1.404 1 90.44 172 GLY B O 1
ATOM 3809 N N . ILE B 1 173 ? 17.219 -1.991 -1.553 1 90.31 173 ILE B N 1
ATOM 3810 C CA . ILE B 1 173 ? 16.531 -3.029 -2.314 1 90.31 173 ILE B CA 1
ATOM 3811 C C . ILE B 1 173 ? 16.344 -2.574 -3.762 1 90.31 173 ILE B C 1
ATOM 3813 O O . ILE B 1 173 ? 15.93 -1.444 -4.016 1 90.31 173 ILE B O 1
ATOM 3817 N N . GLU B 1 174 ? 16.688 -3.305 -4.715 1 83.25 174 GLU B N 1
ATOM 3818 C CA . GLU B 1 174 ? 16.453 -3.027 -6.133 1 83.25 174 GLU B CA 1
ATOM 3819 C C . GLU B 1 174 ? 15.195 -3.734 -6.633 1 83.25 174 GLU B C 1
ATOM 3821 O O . GLU B 1 174 ? 15 -4.922 -6.371 1 83.25 174 GLU B O 1
ATOM 3826 N N . PRO B 1 175 ? 14.344 -2.83 -7.164 1 75.5 175 PRO B N 1
ATOM 3827 C CA . PRO B 1 175 ? 13.133 -3.475 -7.676 1 75.5 175 PRO B CA 1
ATOM 3828 C C . PRO B 1 175 ? 13.422 -4.488 -8.773 1 75.5 175 PRO B C 1
ATOM 3830 O O . PRO B 1 175 ? 14.352 -4.297 -9.57 1 75.5 175 PRO B O 1
ATOM 3833 N N . ASP B 1 176 ? 12.938 -5.664 -8.477 1 65.06 176 ASP B N 1
ATOM 3834 C CA . ASP B 1 176 ? 13.023 -6.641 -9.562 1 65.06 176 ASP B CA 1
ATOM 3835 C C . ASP B 1 176 ? 12.125 -6.238 -10.734 1 65.06 176 ASP B C 1
ATOM 3837 O O . ASP B 1 176 ? 10.914 -6.453 -10.695 1 65.06 176 ASP B O 1
ATOM 3841 N N . VAL B 1 177 ? 12.695 -5.188 -11.414 1 58.44 177 VAL B N 1
ATOM 3842 C CA . VAL B 1 177 ? 11.977 -4.711 -12.594 1 58.44 177 VAL B CA 1
ATOM 3843 C C . VAL B 1 177 ? 12.055 -5.762 -13.695 1 58.44 177 VAL B C 1
ATOM 3845 O O . VAL B 1 177 ? 12.766 -5.578 -14.688 1 58.44 177 VAL B O 1
ATOM 3848 N N . THR B 1 178 ? 12.422 -6.93 -13.234 1 54.5 178 THR B N 1
ATOM 3849 C CA . THR B 1 178 ? 12.547 -7.879 -14.336 1 54.5 178 THR B CA 1
ATOM 3850 C C . THR B 1 178 ? 11.5 -7.602 -15.414 1 54.5 178 THR B C 1
ATOM 3852 O O . THR B 1 178 ? 10.531 -6.875 -15.172 1 54.5 178 THR B O 1
ATOM 3855 N N . GLU B 1 179 ? 11.508 -8.531 -16.484 1 52.97 179 GLU B N 1
ATOM 3856 C CA . GLU B 1 179 ? 10.969 -8.438 -17.844 1 52.97 179 GLU B CA 1
ATOM 3857 C C . GLU B 1 179 ? 9.516 -7.984 -17.828 1 52.97 179 GLU B C 1
ATOM 3859 O O . GLU B 1 179 ? 8.688 -8.57 -17.125 1 52.97 179 GLU B O 1
ATOM 3864 N N . ALA B 1 180 ? 9.375 -6.68 -18.078 1 57.97 180 ALA B N 1
ATOM 3865 C CA . ALA B 1 180 ? 8.078 -6.094 -18.406 1 57.97 180 ALA B CA 1
ATOM 3866 C C . ALA B 1 180 ? 7.188 -7.102 -19.141 1 57.97 180 ALA B C 1
ATOM 3868 O O . ALA B 1 180 ? 7.484 -7.504 -20.266 1 57.97 180 ALA B O 1
ATOM 3869 N N . ILE B 1 181 ? 6.688 -8.172 -18.375 1 71.12 181 ILE B N 1
ATOM 3870 C CA . ILE B 1 181 ? 5.707 -9.047 -19.016 1 71.12 181 ILE B CA 1
ATOM 3871 C C . ILE B 1 181 ? 4.445 -8.25 -19.344 1 71.12 181 ILE B C 1
ATOM 3873 O O . ILE B 1 181 ? 3.83 -7.656 -18.469 1 71.12 181 ILE B O 1
ATOM 3877 N N . ARG B 1 182 ? 4.312 -8.023 -20.641 1 74.69 182 ARG B N 1
ATOM 3878 C CA . ARG B 1 182 ? 3.076 -7.402 -21.109 1 74.69 182 ARG B CA 1
ATOM 3879 C C . ARG B 1 182 ? 1.905 -8.375 -21.031 1 74.69 182 ARG B C 1
ATOM 3881 O O . ARG B 1 182 ? 1.969 -9.484 -21.562 1 74.69 182 ARG B O 1
ATOM 3888 N N . PHE B 1 183 ? 1.013 -8.023 -20.203 1 87.94 183 PHE B N 1
ATOM 3889 C CA . PHE B 1 183 ? -0.172 -8.859 -20.047 1 87.94 183 PHE B CA 1
ATOM 3890 C C . PHE B 1 183 ? -1.427 -8.109 -20.469 1 87.94 183 PHE B C 1
ATOM 3892 O O . PHE B 1 183 ? -1.649 -6.969 -20.047 1 87.94 183 PHE B O 1
ATOM 3899 N N . GLY B 1 184 ? -2.117 -8.57 -21.359 1 89.12 184 GLY B N 1
ATOM 3900 C CA . GLY B 1 184 ? -3.365 -7.988 -21.828 1 89.12 184 GLY B CA 1
ATOM 3901 C C . GLY B 1 184 ? -4.344 -9.016 -22.359 1 89.12 184 GLY B C 1
ATOM 3902 O O . GLY B 1 184 ? -4.199 -10.211 -22.094 1 89.12 184 GLY B O 1
ATOM 3903 N N . TYR B 1 185 ? -5.34 -8.539 -23.016 1 91.31 185 TYR B N 1
ATOM 3904 C CA . TYR B 1 185 ? -6.355 -9.406 -23.609 1 91.31 185 TYR B CA 1
ATOM 3905 C C . TYR B 1 185 ? -5.727 -10.438 -24.531 1 91.31 185 TYR B C 1
ATOM 3907 O O . TYR B 1 185 ? -6.137 -11.594 -24.547 1 91.31 185 TYR B O 1
ATOM 3915 N N . GLY B 1 186 ? -4.766 -9.953 -25.188 1 91.81 186 GLY B N 1
ATOM 3916 C CA . GLY B 1 186 ? -4.074 -10.852 -26.094 1 91.81 186 GLY B CA 1
ATOM 3917 C C . GLY B 1 186 ? -3.395 -12.008 -25.391 1 91.81 186 GLY B C 1
ATOM 3918 O O . GLY B 1 186 ? -3.344 -13.117 -25.906 1 91.81 186 GLY B O 1
ATOM 3919 N N . THR B 1 187 ? -2.846 -11.758 -24.219 1 94.44 187 THR B N 1
ATOM 3920 C CA . THR B 1 187 ? -2.174 -12.797 -23.453 1 94.44 187 THR B CA 1
ATOM 3921 C C . THR B 1 187 ? -3.166 -13.867 -23 1 94.44 187 THR B C 1
ATOM 3923 O O . THR B 1 187 ? -2.85 -15.055 -23.016 1 94.44 187 THR B O 1
ATOM 3926 N N . ILE B 1 188 ? -4.367 -13.43 -22.625 1 95.38 188 ILE B N 1
ATOM 3927 C CA . ILE B 1 188 ? -5.414 -14.352 -22.219 1 95.38 188 ILE B CA 1
ATOM 3928 C C . ILE B 1 188 ? -5.785 -15.266 -23.375 1 95.38 188 ILE B C 1
ATOM 3930 O O . ILE B 1 188 ? -5.945 -16.484 -23.203 1 95.38 188 ILE B O 1
ATOM 3934 N N . LYS B 1 189 ? -5.875 -14.68 -24.516 1 94.38 189 LYS B N 1
ATOM 3935 C CA . LYS B 1 189 ? -6.16 -15.461 -25.719 1 94.38 189 LYS B CA 1
ATOM 3936 C C . LYS B 1 189 ? -5.078 -16.5 -25.969 1 94.38 189 LYS B C 1
ATOM 3938 O O . LYS B 1 189 ? -5.379 -17.641 -26.344 1 94.38 189 LYS B O 1
ATOM 3943 N N . LYS B 1 190 ? -3.92 -16.109 -25.797 1 94.25 190 LYS B N 1
ATOM 3944 C CA . LYS B 1 190 ? -2.801 -17.016 -26.047 1 94.25 190 LYS B CA 1
ATOM 3945 C C . LYS B 1 190 ? -2.793 -18.172 -25.062 1 94.25 190 LYS B C 1
ATOM 3947 O O . LYS B 1 190 ? -2.443 -19.297 -25.422 1 94.25 190 LYS B O 1
ATOM 3952 N N . ILE B 1 191 ? -3.141 -17.891 -23.812 1 96.69 191 ILE B N 1
ATOM 3953 C CA . ILE B 1 191 ? -3.18 -18.922 -22.781 1 96.69 191 ILE B CA 1
ATOM 3954 C C . ILE B 1 191 ? -4.098 -20.062 -23.234 1 96.69 191 ILE B C 1
ATOM 3956 O O . ILE B 1 191 ? -3.76 -21.234 -23.078 1 96.69 191 ILE B O 1
ATOM 3960 N N . ILE B 1 192 ? -5.211 -19.672 -23.844 1 95.94 192 ILE B N 1
ATOM 3961 C CA . ILE B 1 192 ? -6.234 -20.641 -24.234 1 95.94 192 ILE B CA 1
ATOM 3962 C C . ILE B 1 192 ? -5.906 -21.219 -25.609 1 95.94 192 ILE B C 1
ATOM 3964 O O . ILE B 1 192 ? -5.824 -22.438 -25.766 1 95.94 192 ILE B O 1
ATOM 3968 N N . ASN B 1 193 ? -5.59 -20.344 -26.547 1 93.5 193 ASN B N 1
ATOM 3969 C CA . ASN B 1 193 ? -5.434 -20.766 -27.938 1 93.5 193 ASN B CA 1
ATOM 3970 C C . ASN B 1 193 ? -4.176 -21.594 -28.125 1 93.5 193 ASN B C 1
ATOM 3972 O O . ASN B 1 193 ? -4.148 -22.5 -28.969 1 93.5 193 ASN B O 1
ATOM 3976 N N . TYR B 1 194 ? -3.193 -21.281 -27.359 1 95.62 194 TYR B N 1
ATOM 3977 C CA . TYR B 1 194 ? -1.946 -22.031 -27.5 1 95.62 194 TYR B CA 1
ATOM 3978 C C . TYR B 1 194 ? -1.922 -23.219 -26.547 1 95.62 194 TYR B C 1
ATOM 3980 O O . TYR B 1 194 ? -0.932 -23.953 -26.5 1 95.62 194 TYR B O 1
ATOM 3988 N N . ARG B 1 195 ? -2.936 -23.453 -25.812 1 96.81 195 ARG B N 1
ATOM 3989 C CA . ARG B 1 195 ? -3.109 -24.578 -24.906 1 96.81 195 ARG B CA 1
ATOM 3990 C C . ARG B 1 195 ? -1.964 -24.672 -23.906 1 96.81 195 ARG B C 1
ATOM 3992 O O . ARG B 1 195 ? -1.353 -25.719 -23.734 1 96.81 195 ARG B O 1
ATOM 3999 N N . LEU B 1 196 ? -1.822 -23.562 -23.234 1 97.62 196 LEU B N 1
ATOM 4000 C CA . LEU B 1 196 ? -0.685 -23.453 -22.328 1 97.62 196 LEU B CA 1
ATOM 4001 C C . LEU B 1 196 ? -0.892 -24.312 -21.094 1 97.62 196 LEU B C 1
ATOM 4003 O O . LEU B 1 196 ? 0.067 -24.859 -20.547 1 97.62 196 LEU B O 1
ATOM 4007 N N . LEU B 1 197 ? -2.111 -24.469 -20.625 1 98.06 197 LEU B N 1
ATOM 4008 C CA . LEU B 1 197 ? -2.373 -25.203 -19.391 1 98.06 197 LEU B CA 1
ATOM 4009 C C . LEU B 1 197 ? -2.033 -26.688 -19.562 1 98.06 197 LEU B C 1
ATOM 4011 O O . LEU B 1 197 ? -1.252 -27.234 -18.797 1 98.06 197 LEU B O 1
ATOM 4015 N N . PRO B 1 198 ? -2.564 -27.328 -20.625 1 98 198 PRO B N 1
ATOM 4016 C CA . PRO B 1 198 ? -2.133 -28.719 -20.812 1 98 198 PRO B CA 1
ATOM 4017 C C . PRO B 1 198 ? -0.642 -28.828 -21.125 1 98 198 PRO B C 1
ATOM 4019 O O . PRO B 1 198 ? 0.001 -29.812 -20.719 1 98 198 PRO B O 1
ATOM 4022 N N . MET B 1 199 ? -0.08 -27.859 -21.781 1 98 199 MET B N 1
ATOM 4023 C CA . MET B 1 199 ? 1.356 -27.906 -22.031 1 98 199 MET B CA 1
ATOM 4024 C C . MET B 1 199 ? 2.143 -27.891 -20.734 1 98 199 MET B C 1
ATOM 4026 O O . MET B 1 199 ? 3.08 -28.688 -20.562 1 98 199 MET B O 1
ATOM 4030 N N . ILE B 1 200 ? 1.771 -27.016 -19.844 1 98 200 ILE B N 1
ATOM 4031 C CA . ILE B 1 200 ? 2.412 -26.938 -18.531 1 98 200 ILE B CA 1
ATOM 4032 C C . ILE B 1 200 ? 2.312 -28.281 -17.828 1 98 200 ILE B C 1
ATOM 4034 O O . ILE B 1 200 ? 3.297 -28.781 -17.266 1 98 200 ILE B O 1
ATOM 4038 N N . ASP B 1 201 ? 1.156 -28.859 -17.859 1 98.19 201 ASP B N 1
ATOM 4039 C CA . ASP B 1 201 ? 0.922 -30.125 -17.156 1 98.19 201 ASP B CA 1
ATOM 4040 C C . ASP B 1 201 ? 1.776 -31.234 -17.766 1 98.19 201 ASP B C 1
ATOM 4042 O O . ASP B 1 201 ? 2.295 -32.094 -17.031 1 98.19 201 ASP B O 1
ATOM 4046 N N . ILE B 1 202 ? 1.941 -31.266 -19.109 1 98.06 202 ILE B N 1
ATOM 4047 C CA . ILE B 1 202 ? 2.785 -32.25 -19.781 1 98.06 202 ILE B CA 1
ATOM 4048 C C . ILE B 1 202 ? 4.238 -32.062 -19.359 1 98.06 202 ILE B C 1
ATOM 4050 O O . ILE B 1 202 ? 4.953 -33.031 -19.078 1 98.06 202 ILE B O 1
ATOM 4054 N N . LEU B 1 203 ? 4.637 -30.828 -19.297 1 97.12 203 LEU B N 1
ATOM 4055 C CA . LEU B 1 203 ? 6.012 -30.516 -18.938 1 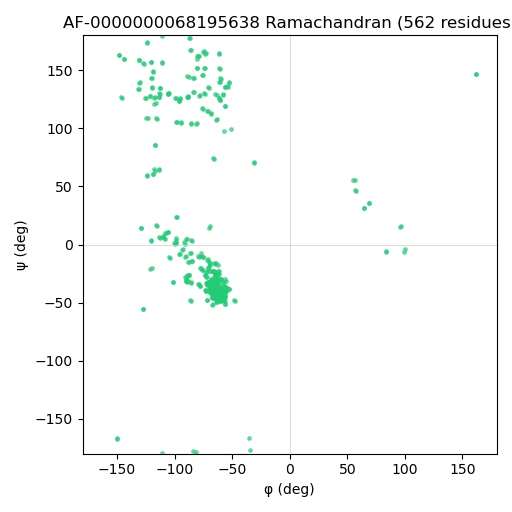97.12 203 LEU B CA 1
ATOM 4056 C C . LEU B 1 203 ? 6.297 -30.938 -17.5 1 97.12 203 LEU B C 1
ATOM 4058 O O . LEU B 1 203 ? 7.398 -31.406 -17.188 1 97.12 203 LEU B O 1
ATOM 4062 N N . VAL B 1 204 ? 5.34 -30.734 -16.672 1 96.38 204 VAL B N 1
ATOM 4063 C CA . VAL B 1 204 ? 5.484 -31.156 -15.281 1 96.38 204 VAL B CA 1
ATOM 4064 C C . VAL B 1 204 ? 5.621 -32.688 -15.219 1 96.38 204 VAL B C 1
ATOM 4066 O O . VAL B 1 204 ? 6.453 -33.219 -14.477 1 96.38 204 VAL B O 1
ATOM 4069 N N . TRP B 1 205 ? 4.812 -33.375 -15.961 1 96.75 205 TRP B N 1
ATOM 4070 C CA . TRP B 1 205 ? 4.898 -34.844 -16.031 1 96.75 205 TRP B CA 1
ATOM 4071 C C . TRP B 1 205 ? 6.281 -35.281 -16.516 1 96.75 205 TRP B C 1
ATOM 4073 O O . TRP B 1 205 ? 6.887 -36.188 -15.945 1 96.75 205 TRP B O 1
ATOM 4083 N N . SER B 1 206 ? 6.738 -34.656 -17.578 1 96.38 206 SER B N 1
ATOM 4084 C CA . SER B 1 206 ? 8.047 -34.969 -18.141 1 96.38 206 SER B CA 1
ATOM 4085 C C . SER B 1 206 ? 9.156 -34.781 -17.109 1 96.38 206 SER B C 1
ATOM 4087 O O . SER B 1 206 ? 10.062 -35.594 -17 1 96.38 206 SER B O 1
ATOM 4089 N N . LYS B 1 207 ? 9.078 -33.688 -16.391 1 93.56 207 LYS B N 1
ATOM 4090 C CA . LYS B 1 207 ? 10.078 -33.406 -15.375 1 93.56 207 LYS B CA 1
ATOM 4091 C C . LYS B 1 207 ? 10.023 -34.406 -14.234 1 93.56 207 LYS B C 1
ATOM 4093 O O . LYS B 1 207 ? 11.062 -34.906 -13.773 1 93.56 207 LYS B O 1
ATOM 4098 N N . LEU B 1 208 ? 8.875 -34.781 -13.82 1 93 208 LEU B N 1
ATOM 4099 C CA . LEU B 1 208 ? 8.68 -35.656 -12.688 1 93 208 LEU B CA 1
ATOM 4100 C C . LEU B 1 208 ? 9.164 -37.062 -13.023 1 93 208 LEU B C 1
ATOM 4102 O O . LEU B 1 208 ? 9.758 -37.75 -12.18 1 93 208 LEU B O 1
ATOM 4106 N N . TYR B 1 209 ? 8.945 -37.5 -14.219 1 94.19 209 TYR B N 1
ATOM 4107 C CA . TYR B 1 209 ? 9.297 -38.844 -14.617 1 94.19 209 TYR B CA 1
ATOM 4108 C C . TYR B 1 209 ? 10.625 -38.875 -15.367 1 94.19 209 TYR B C 1
ATOM 4110 O O . TYR B 1 209 ? 11.062 -39.906 -15.836 1 94.19 209 TYR B O 1
ATOM 4118 N N . LYS B 1 210 ? 11.227 -37.656 -15.477 1 94.31 210 LYS B N 1
ATOM 4119 C CA . LYS B 1 210 ? 12.555 -37.5 -16.078 1 94.31 210 LYS B CA 1
ATOM 4120 C C . LYS B 1 210 ? 12.586 -38.062 -17.484 1 94.31 210 LYS B C 1
ATOM 4122 O O . LYS B 1 210 ? 13.461 -38.875 -17.812 1 94.31 210 LYS B O 1
ATOM 4127 N N . VAL B 1 211 ? 11.594 -37.719 -18.266 1 95.75 211 VAL B N 1
ATOM 4128 C CA . VAL B 1 211 ? 11.5 -38.094 -19.656 1 95.75 211 VAL B CA 1
ATOM 4129 C C . VAL B 1 211 ? 11.641 -36.875 -20.547 1 95.75 211 VAL B C 1
ATOM 4131 O O . VAL B 1 211 ? 10.953 -35.875 -20.344 1 95.75 211 VAL B O 1
ATOM 4134 N N . ARG B 1 212 ? 12.484 -36.938 -21.5 1 95.12 212 ARG B N 1
ATOM 4135 C CA . ARG B 1 212 ? 12.688 -35.812 -22.422 1 95.12 212 ARG B CA 1
ATOM 4136 C C . ARG B 1 212 ? 11.578 -35.75 -23.469 1 95.12 212 ARG B C 1
ATOM 4138 O O . ARG B 1 212 ? 11.281 -36.75 -24.109 1 95.12 212 ARG B O 1
ATOM 4145 N N . ILE B 1 213 ? 11.008 -34.625 -23.578 1 95 213 ILE B N 1
ATOM 4146 C CA . ILE B 1 213 ? 9.953 -34.469 -24.578 1 95 213 ILE B CA 1
ATOM 4147 C C . ILE B 1 213 ? 10.375 -33.438 -25.625 1 95 213 ILE B C 1
ATOM 4149 O O . ILE B 1 213 ? 10.82 -32.344 -25.281 1 95 213 ILE B O 1
ATOM 4153 N N . SER B 1 214 ? 10.289 -33.875 -26.875 1 94.81 214 SER B N 1
ATOM 4154 C CA . SER B 1 214 ? 10.617 -32.969 -27.969 1 94.81 214 SER B CA 1
ATOM 4155 C C . SER B 1 214 ? 9.453 -32.031 -28.297 1 94.81 214 SER B C 1
ATOM 4157 O O . SER B 1 214 ? 8.312 -32.312 -27.922 1 94.81 214 SER B O 1
ATOM 4159 N N . GLU B 1 215 ? 9.719 -30.953 -28.984 1 95.06 215 GLU B N 1
ATOM 4160 C CA . GLU B 1 215 ? 8.688 -30.016 -29.406 1 95.06 215 GLU B CA 1
ATOM 4161 C C . GLU B 1 215 ? 7.703 -30.672 -30.375 1 95.06 215 GLU B C 1
ATOM 4163 O O . GLU B 1 215 ? 6.512 -30.359 -30.375 1 95.06 215 GLU B O 1
ATOM 4168 N N . ASP B 1 216 ? 8.258 -31.531 -31.172 1 93.62 216 ASP B N 1
ATOM 4169 C CA . ASP B 1 216 ? 7.395 -32.25 -32.094 1 93.62 216 ASP B CA 1
ATOM 4170 C C . ASP B 1 216 ? 6.395 -33.125 -31.328 1 93.62 216 ASP B C 1
ATOM 4172 O O . ASP B 1 216 ? 5.211 -33.156 -31.672 1 93.62 216 ASP B O 1
ATOM 4176 N N . ARG B 1 217 ? 6.895 -33.875 -30.375 1 94.75 217 ARG B N 1
ATOM 4177 C CA . ARG B 1 217 ? 6.027 -34.719 -29.562 1 94.75 217 ARG B CA 1
ATOM 4178 C C . ARG B 1 217 ? 4.996 -33.875 -28.812 1 94.75 217 ARG B C 1
ATOM 4180 O O . ARG B 1 217 ? 3.828 -34.25 -28.703 1 94.75 217 ARG B O 1
ATOM 4187 N N . LEU B 1 218 ? 5.426 -32.75 -28.297 1 95.94 218 LEU B N 1
ATOM 4188 C CA . LEU B 1 218 ? 4.52 -31.828 -27.609 1 95.94 218 LEU B CA 1
ATOM 4189 C C . LEU B 1 218 ? 3.404 -31.375 -28.531 1 95.94 218 LEU B C 1
ATOM 4191 O O . LEU B 1 218 ? 2.236 -31.344 -28.141 1 95.94 218 LEU B O 1
ATOM 4195 N N . SER B 1 219 ? 3.748 -30.984 -29.703 1 94.94 219 SER B N 1
ATOM 4196 C CA . SER B 1 219 ? 2.773 -30.547 -30.688 1 94.94 219 SER B CA 1
ATOM 4197 C C . SER B 1 219 ? 1.748 -31.641 -30.984 1 94.94 219 SER B C 1
ATOM 4199 O O . SER B 1 219 ? 0.548 -31.359 -31.047 1 94.94 219 SER B O 1
ATOM 4201 N N . ARG B 1 220 ? 2.199 -32.812 -31.094 1 93.19 220 ARG B N 1
ATOM 4202 C CA . ARG B 1 220 ? 1.328 -33.938 -31.438 1 93.19 220 ARG B CA 1
ATOM 4203 C C . ARG B 1 220 ? 0.393 -34.281 -30.297 1 93.19 220 ARG B C 1
ATOM 4205 O O . ARG B 1 220 ? -0.731 -34.75 -30.516 1 93.19 220 ARG B O 1
ATOM 4212 N N . LEU B 1 221 ? 0.889 -34.125 -29.094 1 94.94 221 LEU B N 1
ATOM 4213 C CA . LEU B 1 221 ? 0.058 -34.406 -27.938 1 94.94 221 LEU B CA 1
ATOM 4214 C C . LEU B 1 221 ? -1.023 -33.344 -27.766 1 94.94 221 LEU B C 1
ATOM 4216 O O . LEU B 1 221 ? -2.146 -33.656 -27.359 1 94.94 221 LEU B O 1
ATOM 4220 N N . LEU B 1 222 ? -0.694 -32.125 -28.141 1 96 222 LEU B N 1
ATOM 4221 C CA . LEU B 1 222 ? -1.577 -30.984 -27.891 1 96 222 LEU B CA 1
ATOM 4222 C C . LEU B 1 222 ? -2.568 -30.812 -29.047 1 96 222 LEU B C 1
ATOM 4224 O O . LEU B 1 222 ? -3.674 -30.297 -28.844 1 96 222 LEU B O 1
ATOM 4228 N N . TYR B 1 223 ? -2.115 -31.172 -30.219 1 94 223 TYR B N 1
ATOM 4229 C CA . TYR B 1 223 ? -2.941 -30.953 -31.391 1 94 223 TYR B CA 1
ATOM 4230 C C . TYR B 1 223 ? -3.133 -32.25 -32.188 1 94 223 TYR B C 1
ATOM 4232 O O . TYR B 1 223 ? -2.17 -32.969 -32.438 1 94 223 TYR B O 1
ATOM 4240 N N . THR B 1 224 ? -4.355 -32.5 -32.375 1 85.38 224 THR B N 1
ATOM 4241 C CA . THR B 1 224 ? -4.672 -33.719 -33.094 1 85.38 224 THR B CA 1
ATOM 4242 C C . THR B 1 224 ? -5.25 -33.406 -34.469 1 85.38 224 THR B C 1
ATOM 4244 O O . THR B 1 224 ? -5.43 -32.25 -34.812 1 85.38 224 THR B O 1
ATOM 4247 N N . ASP B 1 225 ? -5.559 -34.375 -35.188 1 80.88 225 ASP B N 1
ATOM 4248 C CA . ASP B 1 225 ? -6.105 -34.25 -36.531 1 80.88 225 ASP B CA 1
ATOM 4249 C C . ASP B 1 225 ? -7.527 -33.688 -36.5 1 80.88 225 ASP B C 1
ATOM 4251 O O . ASP B 1 225 ? -8.039 -33.219 -37.5 1 80.88 225 ASP B O 1
ATOM 4255 N N . ASP B 1 226 ? -8.07 -33.781 -35.344 1 80.62 226 ASP B N 1
ATOM 4256 C CA . ASP B 1 226 ? -9.43 -33.281 -35.188 1 80.62 226 ASP B CA 1
ATOM 4257 C C . ASP B 1 226 ? -9.422 -31.75 -35.094 1 80.62 226 ASP B C 1
ATOM 4259 O O . ASP B 1 226 ? -10.469 -31.109 -35.156 1 80.62 226 ASP B O 1
ATOM 4263 N N . ASP B 1 227 ? -8.219 -31.188 -34.969 1 86.5 227 ASP B N 1
ATOM 4264 C CA . ASP B 1 227 ? -8.086 -29.734 -34.875 1 86.5 227 ASP B CA 1
ATOM 4265 C C . ASP B 1 227 ? -7.992 -29.078 -36.25 1 86.5 227 ASP B C 1
ATOM 4267 O O . ASP B 1 227 ? -7.445 -29.672 -37.188 1 86.5 227 ASP B O 1
ATOM 4271 N N . ASP B 1 228 ? -8.586 -27.922 -36.312 1 82.19 228 ASP B N 1
ATOM 4272 C CA . ASP B 1 228 ? -8.414 -27.172 -37.531 1 82.19 228 ASP B CA 1
ATOM 4273 C C . ASP B 1 228 ? -6.938 -26.844 -37.781 1 82.19 228 ASP B C 1
ATOM 4275 O O . ASP B 1 228 ? -6.215 -26.5 -36.844 1 82.19 228 ASP B O 1
ATOM 4279 N N . GLU B 1 229 ? -6.555 -26.953 -39 1 80.06 229 GLU B N 1
ATOM 4280 C CA . GLU B 1 229 ? -5.168 -26.703 -39.344 1 80.06 229 GLU B CA 1
ATOM 4281 C C . GLU B 1 229 ? -4.715 -25.328 -38.906 1 80.06 229 GLU B C 1
ATOM 4283 O O . GLU B 1 229 ? -3.568 -25.141 -38.5 1 80.06 229 GLU B O 1
ATOM 4288 N N . ILE B 1 230 ? -5.637 -24.438 -38.875 1 78.44 230 ILE B N 1
ATOM 4289 C CA . ILE B 1 230 ? -5.305 -23.047 -38.562 1 78.44 230 ILE B CA 1
ATOM 4290 C C . ILE B 1 230 ? -4.98 -22.922 -37.094 1 78.44 230 ILE B C 1
ATOM 4292 O O . ILE B 1 230 ? -4.195 -22.047 -36.688 1 78.44 230 ILE B O 1
ATOM 4296 N N . ASN B 1 231 ? -5.48 -23.812 -36.375 1 82.56 231 ASN B N 1
ATOM 4297 C CA . ASN B 1 231 ? -5.305 -23.719 -34.938 1 82.56 231 ASN B CA 1
ATOM 4298 C C . ASN B 1 231 ? -4.195 -24.641 -34.438 1 82.56 231 ASN B C 1
ATOM 4300 O O . ASN B 1 231 ? -3.906 -24.688 -33.25 1 82.56 231 ASN B O 1
ATOM 4304 N N . THR B 1 232 ? -3.602 -25.312 -35.406 1 88.31 232 THR B N 1
ATOM 4305 C CA . THR B 1 232 ? -2.566 -26.281 -35.031 1 88.31 232 THR B CA 1
ATOM 4306 C C . THR B 1 232 ? -1.2 -25.609 -34.969 1 88.31 232 THR B C 1
ATOM 4308 O O . THR B 1 232 ? -0.819 -24.875 -35.875 1 88.31 232 THR B O 1
ATOM 4311 N N . ARG B 1 233 ? -0.549 -25.781 -33.844 1 90.88 233 ARG B N 1
ATOM 4312 C CA . ARG B 1 233 ? 0.788 -25.234 -33.625 1 90.88 233 ARG B CA 1
ATOM 4313 C C . ARG B 1 233 ? 1.859 -26.266 -33.938 1 90.88 233 ARG B C 1
ATOM 4315 O O . ARG B 1 233 ? 1.84 -27.375 -33.406 1 90.88 233 ARG B O 1
ATOM 4322 N N . LEU B 1 234 ? 2.779 -25.891 -34.812 1 90.44 234 LEU B N 1
ATOM 4323 C CA . LEU B 1 234 ? 3.832 -26.797 -35.25 1 90.44 234 LEU B CA 1
ATOM 4324 C C . LEU B 1 234 ? 5.027 -26.75 -34.312 1 90.44 234 LEU B C 1
ATOM 4326 O O . LEU B 1 234 ? 5.062 -25.922 -33.406 1 90.44 234 LEU B O 1
ATOM 4330 N N . ASN B 1 235 ? 5.984 -27.578 -34.625 1 90.75 235 ASN B N 1
ATOM 4331 C CA . ASN B 1 235 ? 7.141 -27.75 -33.75 1 90.75 235 ASN B CA 1
ATOM 4332 C C . ASN B 1 235 ? 7.906 -26.438 -33.594 1 90.75 235 ASN B C 1
ATOM 4334 O O . ASN B 1 235 ? 8.328 -26.109 -32.469 1 90.75 235 ASN B O 1
ATOM 4338 N N . HIS B 1 236 ? 8.023 -25.734 -34.656 1 92.31 236 HIS B N 1
ATOM 4339 C CA . HIS B 1 236 ? 8.797 -24.5 -34.562 1 92.31 236 HIS B CA 1
ATOM 4340 C C . HIS B 1 236 ? 8.055 -23.438 -33.75 1 92.31 236 HIS B C 1
ATOM 4342 O O . HIS B 1 236 ? 8.68 -22.656 -33.031 1 92.31 236 HIS B O 1
ATOM 4348 N N . GLN B 1 237 ? 6.723 -23.391 -33.781 1 94.06 237 GLN B N 1
ATOM 4349 C CA . GLN B 1 237 ? 5.922 -22.469 -32.969 1 94.06 237 GLN B CA 1
ATOM 4350 C C . GLN B 1 237 ? 5.965 -22.844 -31.5 1 94.06 237 GLN B C 1
ATOM 4352 O O . GLN B 1 237 ? 6.066 -21.969 -30.625 1 94.06 237 GLN B O 1
ATOM 4357 N N . ILE B 1 238 ? 5.906 -24.141 -31.266 1 95.25 238 ILE B N 1
ATOM 4358 C CA . ILE B 1 238 ? 5.98 -24.641 -29.906 1 95.25 238 ILE B CA 1
ATOM 4359 C C . ILE B 1 238 ? 7.328 -24.25 -29.281 1 95.25 238 ILE B C 1
ATOM 4361 O O . ILE B 1 238 ? 7.383 -23.766 -28.156 1 95.25 238 ILE B O 1
ATOM 4365 N N . ARG B 1 239 ? 8.391 -24.438 -30.031 1 94.25 239 ARG B N 1
ATOM 4366 C CA . ARG B 1 239 ? 9.75 -24.203 -29.562 1 94.25 239 ARG B CA 1
ATOM 4367 C C . ARG B 1 239 ? 10 -22.719 -29.312 1 94.25 239 ARG B C 1
ATOM 4369 O O . ARG B 1 239 ? 10.523 -22.344 -28.25 1 94.25 239 ARG B O 1
ATOM 4376 N N . ASP B 1 240 ? 9.555 -21.984 -30.25 1 93.56 240 ASP B N 1
ATOM 4377 C CA . ASP B 1 240 ? 9.984 -20.594 -30.266 1 93.56 240 ASP B CA 1
ATOM 4378 C C . ASP B 1 240 ? 9.039 -19.703 -29.453 1 93.56 240 ASP B C 1
ATOM 4380 O O . ASP B 1 240 ? 9.438 -18.656 -28.953 1 93.56 240 ASP B O 1
ATOM 4384 N N . THR B 1 241 ? 7.746 -20.109 -29.344 1 93.56 241 THR B N 1
ATOM 4385 C CA . THR B 1 241 ? 6.766 -19.203 -28.766 1 93.56 241 THR B CA 1
ATOM 4386 C C . THR B 1 241 ? 6 -19.875 -27.625 1 93.56 241 THR B C 1
ATOM 4388 O O . THR B 1 241 ? 6.016 -19.391 -26.5 1 93.56 241 THR B O 1
ATOM 4391 N N . ASP B 1 242 ? 5.414 -20.984 -27.906 1 95.81 242 ASP B N 1
ATOM 4392 C CA . ASP B 1 242 ? 4.406 -21.516 -27 1 95.81 242 ASP B CA 1
ATOM 4393 C C . ASP B 1 242 ? 5.051 -22.047 -25.719 1 95.81 242 ASP B C 1
ATOM 4395 O O . ASP B 1 242 ? 4.578 -21.766 -24.625 1 95.81 242 ASP B O 1
ATOM 4399 N N . LYS B 1 243 ? 6.121 -22.844 -25.891 1 96.06 243 LYS B N 1
ATOM 4400 C CA . LYS B 1 243 ? 6.77 -23.453 -24.734 1 96.06 243 LYS B CA 1
ATOM 4401 C C . LYS B 1 243 ? 7.379 -22.375 -23.828 1 96.06 243 LYS B C 1
ATOM 4403 O O . LYS B 1 243 ? 7.16 -22.391 -22.609 1 96.06 243 LYS B O 1
ATOM 4408 N N . PRO B 1 244 ? 8.07 -21.453 -24.359 1 94.69 244 PRO B N 1
ATOM 4409 C CA . PRO B 1 244 ? 8.57 -20.359 -23.516 1 94.69 244 PRO B CA 1
ATOM 4410 C C . PRO B 1 244 ? 7.453 -19.594 -22.812 1 94.69 244 PRO B C 1
ATOM 4412 O O . PRO B 1 244 ? 7.598 -19.234 -21.641 1 94.69 244 PRO B O 1
ATOM 4415 N N . LEU B 1 245 ? 6.371 -19.391 -23.469 1 94.56 245 LEU B N 1
ATOM 4416 C CA . LEU B 1 245 ? 5.246 -18.672 -22.891 1 94.56 245 LEU B CA 1
ATOM 4417 C C . LEU B 1 245 ? 4.586 -19.5 -21.781 1 94.56 245 LEU B C 1
ATOM 4419 O O . LEU B 1 245 ? 4.121 -18.953 -20.781 1 94.56 245 LEU B O 1
ATOM 4423 N N . ALA B 1 246 ? 4.547 -20.797 -22.016 1 96.31 246 ALA B N 1
ATOM 4424 C CA . ALA B 1 246 ? 3.977 -21.688 -21 1 96.31 246 ALA B CA 1
ATOM 4425 C C . ALA B 1 246 ? 4.789 -21.641 -19.703 1 96.31 246 ALA B C 1
ATOM 4427 O O . ALA B 1 246 ? 4.223 -21.578 -18.609 1 96.31 246 ALA B O 1
ATOM 4428 N N . LEU B 1 247 ? 6.062 -21.625 -19.859 1 94.19 247 LEU B N 1
ATOM 4429 C CA . LEU B 1 247 ? 6.945 -21.562 -18.703 1 94.19 247 LEU B CA 1
ATOM 4430 C C . LEU B 1 247 ? 6.836 -20.219 -18 1 94.19 247 LEU B C 1
ATOM 4432 O O . LEU B 1 247 ? 6.84 -20.141 -16.766 1 94.19 247 LEU B O 1
ATOM 4436 N N . LYS B 1 248 ? 6.691 -19.266 -18.797 1 91.81 248 LYS B N 1
ATOM 4437 C CA . LYS B 1 248 ? 6.492 -17.922 -18.25 1 91.81 248 LYS B CA 1
ATOM 4438 C C . LYS B 1 248 ? 5.152 -17.828 -17.516 1 91.81 248 LYS B C 1
ATOM 4440 O O . LYS B 1 248 ? 5.055 -17.188 -16.469 1 91.81 248 LYS B O 1
ATOM 4445 N N . ALA B 1 249 ? 4.113 -18.406 -18.125 1 93.81 249 ALA B N 1
ATOM 4446 C CA . ALA B 1 249 ? 2.76 -18.344 -17.562 1 93.81 249 ALA B CA 1
ATOM 4447 C C . ALA B 1 249 ? 2.691 -19.016 -16.203 1 93.81 249 ALA B C 1
ATOM 4449 O O . ALA B 1 249 ? 1.82 -18.703 -15.391 1 93.81 249 ALA B O 1
ATOM 4450 N N . ALA B 1 250 ? 3.66 -19.922 -15.961 1 92.38 250 ALA B N 1
ATOM 4451 C CA . ALA B 1 250 ? 3.701 -20.625 -14.688 1 92.38 250 ALA B CA 1
ATOM 4452 C C . ALA B 1 250 ? 4.715 -19.984 -13.742 1 92.38 250 ALA B C 1
ATOM 4454 O O . ALA B 1 250 ? 5.246 -20.656 -12.852 1 92.38 250 ALA B O 1
ATOM 4455 N N . SER B 1 251 ? 5.016 -18.719 -13.945 1 88.94 251 SER B N 1
ATOM 4456 C CA . SER B 1 251 ? 5.953 -18 -13.094 1 88.94 251 SER B CA 1
ATOM 4457 C C . SER B 1 251 ? 5.246 -16.938 -12.266 1 88.94 251 SER B C 1
ATOM 4459 O O . SER B 1 251 ? 4.188 -16.438 -12.664 1 88.94 251 SER B O 1
ATOM 4461 N N . ILE B 1 252 ? 5.875 -16.609 -11.211 1 81.69 252 ILE B N 1
ATOM 4462 C CA . ILE B 1 252 ? 5.289 -15.664 -10.266 1 81.69 252 ILE B CA 1
ATOM 4463 C C . ILE B 1 252 ? 5.191 -14.289 -10.922 1 81.69 252 ILE B C 1
ATOM 4465 O O . ILE B 1 252 ? 4.16 -13.617 -10.812 1 81.69 252 ILE B O 1
ATOM 4469 N N . PRO B 1 253 ? 6.211 -13.867 -11.703 1 81.62 253 PRO B N 1
ATOM 4470 C CA . PRO B 1 253 ? 6.086 -12.562 -12.352 1 81.62 253 PRO B CA 1
ATOM 4471 C C . PRO B 1 253 ? 4.902 -12.492 -13.312 1 81.62 253 PRO B C 1
ATOM 4473 O O . PRO B 1 253 ? 4.215 -11.469 -13.375 1 81.62 253 PRO B O 1
ATOM 4476 N N . PHE B 1 254 ? 4.648 -13.562 -13.984 1 89.12 254 PHE B N 1
ATOM 4477 C CA . PHE B 1 254 ? 3.512 -13.609 -14.898 1 89.12 254 PHE B CA 1
ATOM 4478 C C . PHE B 1 254 ? 2.197 -13.516 -14.133 1 89.12 254 PHE B C 1
ATOM 4480 O O . PHE B 1 254 ? 1.3 -12.766 -14.516 1 89.12 254 PHE B O 1
ATOM 4487 N N . ILE B 1 255 ? 2.166 -14.164 -13.07 1 88.31 255 ILE B N 1
ATOM 4488 C CA . ILE B 1 255 ? 0.96 -14.211 -12.25 1 88.31 255 ILE B CA 1
ATOM 4489 C C . ILE B 1 255 ? 0.686 -12.82 -11.664 1 88.31 255 ILE B C 1
ATOM 4491 O O . ILE B 1 255 ? -0.469 -12.406 -11.562 1 88.31 255 ILE B O 1
ATOM 4495 N N . ARG B 1 256 ? 1.688 -12.211 -11.398 1 82.81 256 ARG B N 1
ATOM 4496 C CA . ARG B 1 256 ? 1.547 -10.867 -10.859 1 82.81 256 ARG B CA 1
ATOM 4497 C C . ARG B 1 256 ? 0.933 -9.922 -11.891 1 82.81 256 ARG B C 1
ATOM 4499 O O . ARG B 1 256 ? 0.083 -9.094 -11.562 1 82.81 256 ARG B O 1
ATOM 4506 N N . GLN B 1 257 ? 1.381 -10.031 -13.125 1 85.81 257 GLN B N 1
ATOM 4507 C CA . GLN B 1 257 ? 0.838 -9.203 -14.195 1 85.81 257 GLN B CA 1
ATOM 4508 C C . GLN B 1 257 ? -0.616 -9.562 -14.484 1 85.81 257 GLN B C 1
ATOM 4510 O O . GLN B 1 257 ? -1.429 -8.688 -14.797 1 85.81 257 GLN B O 1
ATOM 4515 N N . PHE B 1 258 ? -0.866 -10.805 -14.406 1 91.19 258 PHE B N 1
ATOM 4516 C CA . PHE B 1 258 ? -2.248 -11.242 -14.562 1 91.19 258 PHE B CA 1
ATOM 4517 C C . PHE B 1 258 ? -3.135 -10.633 -13.477 1 91.19 258 PHE B C 1
ATOM 4519 O O . PHE B 1 258 ? -4.223 -10.133 -13.773 1 91.19 258 PHE B O 1
ATOM 4526 N N . ASN B 1 259 ? -2.656 -10.641 -12.336 1 85.75 259 ASN B N 1
ATOM 4527 C CA . ASN B 1 259 ? -3.381 -10.039 -11.227 1 85.75 259 ASN B CA 1
ATOM 4528 C C . ASN B 1 259 ? -3.594 -8.539 -11.43 1 85.75 259 ASN B C 1
ATOM 4530 O O . ASN B 1 259 ? -4.672 -8.016 -11.148 1 85.75 259 ASN B O 1
ATOM 4534 N N . LEU B 1 260 ? -2.576 -7.906 -11.852 1 82.62 260 LEU B N 1
ATOM 4535 C CA . LEU B 1 260 ? -2.662 -6.48 -12.141 1 82.62 260 LEU B CA 1
ATOM 4536 C C . LEU B 1 260 ? -3.75 -6.203 -13.18 1 82.62 260 LEU B C 1
ATOM 4538 O O . LEU B 1 260 ? -4.527 -5.258 -13.023 1 82.62 260 LEU B O 1
ATOM 4542 N N . PHE B 1 261 ? -3.758 -7.016 -14.164 1 88.06 261 PHE B N 1
ATOM 4543 C CA . PHE B 1 261 ? -4.754 -6.879 -15.219 1 88.06 261 PHE B CA 1
ATOM 4544 C C . PHE B 1 261 ? -6.164 -7.012 -14.656 1 88.06 261 PHE B C 1
ATOM 4546 O O . PHE B 1 261 ? -7.043 -6.207 -14.977 1 88.06 261 PHE B O 1
ATOM 4553 N N . ILE B 1 262 ? -6.328 -7.988 -13.852 1 87.56 262 ILE B N 1
ATOM 4554 C CA . ILE B 1 262 ? -7.645 -8.258 -13.281 1 87.56 262 ILE B CA 1
ATOM 4555 C C . ILE B 1 262 ? -8.062 -7.098 -12.383 1 87.56 262 ILE B C 1
ATOM 4557 O O . ILE B 1 262 ? -9.219 -6.668 -12.406 1 87.56 262 ILE B O 1
ATOM 4561 N N . ASN B 1 263 ? -7.121 -6.641 -11.656 1 79.06 263 ASN B N 1
ATOM 4562 C CA . ASN B 1 263 ? -7.426 -5.555 -10.734 1 79.06 263 ASN B CA 1
ATOM 4563 C C . ASN B 1 263 ? -7.766 -4.262 -11.469 1 79.06 263 ASN B C 1
ATOM 4565 O O . ASN B 1 263 ? -8.633 -3.504 -11.039 1 79.06 263 ASN B O 1
ATOM 4569 N N . LYS B 1 264 ? -7.105 -4.035 -12.539 1 80.69 264 LYS B N 1
ATOM 4570 C CA . LYS B 1 264 ? -7.371 -2.854 -13.352 1 80.69 264 LYS B CA 1
ATOM 4571 C C . LYS B 1 264 ? -8.695 -2.988 -14.102 1 80.69 264 LYS B C 1
ATOM 4573 O O . LYS B 1 264 ? -9.289 -1.986 -14.5 1 80.69 264 LYS B O 1
ATOM 4578 N N . ASN B 1 265 ? -9.008 -4.27 -14.352 1 84.88 265 ASN B N 1
ATOM 4579 C CA . ASN B 1 265 ? -10.242 -4.59 -15.055 1 84.88 265 ASN B CA 1
ATOM 4580 C C . ASN B 1 265 ? -11.172 -5.445 -14.195 1 84.88 265 ASN B C 1
ATOM 4582 O O . ASN B 1 265 ? -11.586 -6.531 -14.609 1 84.88 265 ASN B O 1
ATOM 4586 N N . SER B 1 266 ? -11.531 -4.859 -13.094 1 82.19 266 SER B N 1
ATOM 4587 C CA . SER B 1 266 ? -12.242 -5.613 -12.07 1 82.19 266 SER B CA 1
ATOM 4588 C C . SER B 1 266 ? -13.586 -6.117 -12.594 1 82.19 266 SER B C 1
ATOM 4590 O O . SER B 1 266 ? -14.102 -7.129 -12.109 1 82.19 266 SER B O 1
ATOM 4592 N N . HIS B 1 267 ? -14.156 -5.469 -13.57 1 86.69 267 HIS B N 1
ATOM 4593 C CA . HIS B 1 267 ? -15.445 -5.863 -14.133 1 86.69 267 HIS B CA 1
ATOM 4594 C C . HIS B 1 267 ? -15.328 -7.176 -14.898 1 86.69 267 HIS B C 1
ATOM 4596 O O . HIS B 1 267 ? -16.344 -7.844 -15.141 1 86.69 267 HIS B O 1
ATOM 4602 N N . LEU B 1 268 ? -14.125 -7.602 -15.234 1 90.5 268 LEU B N 1
ATOM 4603 C CA . LEU B 1 268 ? -13.906 -8.805 -16.016 1 90.5 268 LEU B CA 1
ATOM 4604 C C . LEU B 1 268 ? -13.758 -10.023 -15.125 1 90.5 268 LEU B C 1
ATOM 4606 O O . LEU B 1 268 ? -13.82 -11.164 -15.594 1 90.5 268 LEU B O 1
ATOM 4610 N N . LYS B 1 269 ? -13.633 -9.836 -13.82 1 87.38 269 LYS B N 1
ATOM 4611 C CA . LYS B 1 269 ? -13.266 -10.867 -12.859 1 87.38 269 LYS B CA 1
ATOM 4612 C C . LYS B 1 269 ? -14.211 -12.062 -12.945 1 87.38 269 LYS B C 1
ATOM 4614 O O . LYS B 1 269 ? -13.773 -13.219 -12.906 1 87.38 269 LYS B O 1
ATOM 4619 N N . LYS B 1 270 ? -15.492 -11.828 -13.188 1 88.75 270 LYS B N 1
ATOM 4620 C CA . LYS B 1 270 ? -16.484 -12.891 -13.117 1 88.75 270 LYS B CA 1
ATOM 4621 C C . LYS B 1 270 ? -17 -13.25 -14.516 1 88.75 270 LYS B C 1
ATOM 4623 O O . LYS B 1 270 ? -17.875 -14.109 -14.656 1 88.75 270 LYS B O 1
ATOM 4628 N N . ILE B 1 271 ? -16.391 -12.633 -15.516 1 93.44 271 ILE B N 1
ATOM 4629 C CA . ILE B 1 271 ? -16.797 -12.906 -16.891 1 93.44 271 ILE B CA 1
ATOM 4630 C C . ILE B 1 271 ? -16.078 -14.156 -17.406 1 93.44 271 ILE B C 1
ATOM 4632 O O . ILE B 1 271 ? -14.93 -14.414 -17.031 1 93.44 271 ILE B O 1
ATOM 4636 N N . ARG B 1 272 ? -16.797 -14.867 -18.156 1 95.81 272 ARG B N 1
ATOM 4637 C CA . ARG B 1 272 ? -16.234 -16.078 -18.734 1 95.81 272 ARG B CA 1
ATOM 4638 C C . ARG B 1 272 ? -15.016 -15.758 -19.594 1 95.81 272 ARG B C 1
ATOM 4640 O O . ARG B 1 272 ? -15.031 -14.781 -20.344 1 95.81 272 ARG B O 1
ATOM 4647 N N . VAL B 1 273 ? -14.039 -16.609 -19.547 1 96.62 273 VAL B N 1
ATOM 4648 C CA . VAL B 1 273 ? -12.797 -16.422 -20.281 1 96.62 273 VAL B CA 1
ATOM 4649 C C . VAL B 1 273 ? -13.086 -16.297 -21.781 1 96.62 273 VAL B C 1
ATOM 4651 O O . VAL B 1 273 ? -12.508 -15.453 -22.469 1 96.62 273 VAL B O 1
ATOM 4654 N N . SER B 1 274 ? -14 -17.109 -22.312 1 95.88 274 SER B N 1
ATOM 4655 C CA . SER B 1 274 ? -14.359 -17.078 -23.734 1 95.88 274 SER B CA 1
ATOM 4656 C C . SER B 1 274 ? -14.898 -15.711 -24.125 1 95.88 274 SER B C 1
ATOM 4658 O O . SER B 1 274 ? -14.633 -15.234 -25.234 1 95.88 274 SER B O 1
ATOM 4660 N N . ASP B 1 275 ? -15.648 -15.094 -23.234 1 95.62 275 ASP B N 1
ATOM 4661 C CA . ASP B 1 275 ? -16.203 -13.773 -23.5 1 95.62 275 ASP B CA 1
ATOM 4662 C C . ASP B 1 275 ? -15.133 -12.695 -23.438 1 95.62 275 ASP B C 1
ATOM 4664 O O . ASP B 1 275 ? -15.164 -11.734 -24.203 1 95.62 275 ASP B O 1
ATOM 4668 N N . VAL B 1 276 ? -14.25 -12.867 -22.484 1 94.38 276 VAL B N 1
ATOM 4669 C CA . VAL B 1 276 ? -13.148 -11.922 -22.375 1 94.38 276 VAL B CA 1
ATOM 4670 C C . VAL B 1 276 ? -12.305 -11.938 -23.641 1 94.38 276 VAL B C 1
ATOM 4672 O O . VAL B 1 276 ? -11.852 -10.891 -24.109 1 94.38 276 VAL B O 1
ATOM 4675 N N . MET B 1 277 ? -12.125 -13.109 -24.188 1 93.81 277 MET B N 1
ATOM 4676 C CA . MET B 1 277 ? -11.328 -13.258 -25.391 1 93.81 277 MET B CA 1
ATOM 4677 C C . MET B 1 277 ? -11.984 -12.547 -26.578 1 93.81 277 MET B C 1
ATOM 4679 O O . MET B 1 277 ? -11.297 -12.055 -27.469 1 93.81 277 MET B O 1
ATOM 4683 N N . LYS B 1 278 ? -13.211 -12.43 -26.531 1 91.25 278 LYS B N 1
ATOM 4684 C CA . LYS B 1 278 ? -13.945 -11.773 -27.625 1 91.25 278 LYS B CA 1
ATOM 4685 C C . LYS B 1 278 ? -13.812 -10.258 -27.531 1 91.25 278 LYS B C 1
ATOM 4687 O O . LYS B 1 278 ? -13.883 -9.57 -28.562 1 91.25 278 LYS B O 1
ATOM 4692 N N . ILE B 1 279 ? -13.789 -9.805 -26.312 1 83.88 279 ILE B N 1
ATOM 4693 C CA . ILE B 1 279 ? -13.625 -8.367 -26.125 1 83.88 279 ILE B CA 1
ATOM 4694 C C . ILE B 1 279 ? -12.312 -7.91 -26.766 1 83.88 279 ILE B C 1
ATOM 4696 O O . ILE B 1 279 ? -12.258 -6.844 -27.391 1 83.88 279 ILE B O 1
ATOM 4700 N N . ALA B 1 280 ? -11.359 -8.656 -26.656 1 69.31 280 ALA B N 1
ATOM 4701 C CA . ALA B 1 280 ? -10.039 -8.375 -27.219 1 69.31 280 ALA B CA 1
ATOM 4702 C C . ALA B 1 280 ? -10.117 -8.18 -28.719 1 69.31 280 ALA B C 1
ATOM 4704 O O . ALA B 1 280 ? -9.352 -7.402 -29.297 1 69.31 280 ALA B O 1
ATOM 4705 N N . ASP B 1 281 ? -10.945 -8.875 -29.281 1 70.31 281 ASP B N 1
ATOM 4706 C CA . ASP B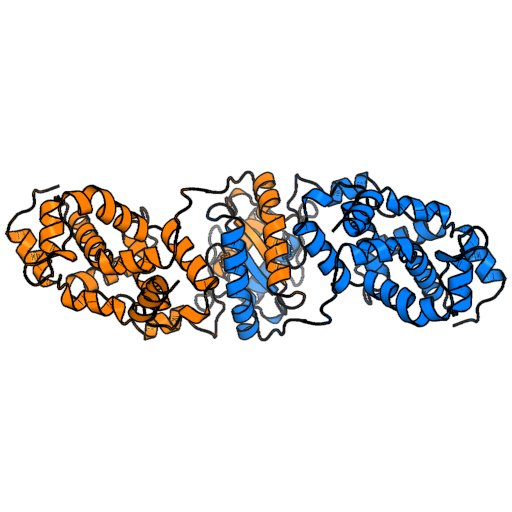 1 281 ? -11.086 -8.82 -30.734 1 70.31 281 ASP B CA 1
ATOM 4707 C C . ASP B 1 281 ? -11.805 -7.543 -31.172 1 70.31 281 ASP B C 1
ATOM 4709 O O . ASP B 1 281 ? -11.672 -7.109 -32.312 1 70.31 281 ASP B O 1
ATOM 4713 N N . SER B 1 282 ? -12.562 -6.984 -30.172 1 59.31 282 SER B N 1
ATOM 4714 C CA . SER B 1 282 ? -13.336 -5.797 -30.516 1 59.31 282 SER B CA 1
ATOM 4715 C C . SER B 1 282 ? -12.539 -4.523 -30.266 1 59.31 282 SER B C 1
ATOM 4717 O O . SER B 1 282 ? -12.828 -3.477 -30.844 1 59.31 282 SER B O 1
ATOM 4719 N N . ASP B 1 283 ? -11.672 -4.488 -29.375 1 50.28 283 ASP B N 1
ATOM 4720 C CA . ASP B 1 283 ? -10.906 -3.273 -29.109 1 50.28 283 ASP B CA 1
ATOM 4721 C C . ASP B 1 283 ? -9.727 -3.141 -30.078 1 50.28 283 ASP B C 1
ATOM 4723 O O . ASP B 1 283 ? -9.047 -4.125 -30.375 1 50.28 283 ASP B O 1
#

Foldseek 3Di:
DAADDPVNVVQQVQQDDLVLVLCLLQAFLLQVLVLLQLLLLLPDPDDDPVSVVLVVVQLVCRSNRRNRSQDPVNVCVQVPPPDDHAAPPGDDCDPVNVVVLVVVCCVVPQKHDDPDPDIGGDPVCVPPQSCVVVVVSNVPHGDDDQDPDPDDPVRSVVVVVVCVVVVCVVSVHDPCPPDPPDDDLVLLVCCNLLVLSVLSSVVSVCVVVVYDDALQNSQPSNDDPVDDPVSRDHSVCCVPPRVVSSNVSSHPVVSNVSSVHCVVVVVSRRPRSNVSNVVVVVD/DAADDPVNVVQQVQQDDLVLVLCQLQAFLLQVLVLLQLLLLLPDPDDDPVSVVLVVVQLVCRSNRRNRSQDPVNVCVQVPPPDDHADPPGDDCDPVNVVVLVVVCCVVPQKHDDPDPDIGGDPVCVPPQSCVVVVVSNVPHGDDDQDPDPDDPVRSVVVVVVCVVVVCVVSVHDPCPPDPPDDDLVLLVLCNLLVLSSLSSVVSVCVVVVYDDALQNSQPSNDDPVDDPVSRDHSVCSVPPRVVSSNVSSHPVVSNVSSVHCVVVVVSRRPRSNVSNVVVVVD

pLDDT: mean 88.92, std 9.05, range [49.78, 98.25]